Protein 6X7Q (pdb70)

Organism: Escherichia coli (NCBI:txid562)

Nearest PDB structures (foldseek):
  6x7q-assembly1_C  TM=1.005E+00  e=5.005E-47  Escherichia coli
  4cla-assembly1_A  TM=9.996E-01  e=1.313E-43  Escherichia coli
  3cla-assembly1_A  TM=1.000E+00  e=1.888E-43  Escherichia coli
  1cla-assembly1_A  TM=9.995E-01  e=4.148E-43  Escherichia coli
  1cia-assembly1_A  TM=9.993E-01  e=1.093E-42  Escherichia coli

Structure (mmCIF, N/CA/C/O backbone):
data_6X7Q
#
_entry.id   6X7Q
#
_cell.length_a   106.918
_cell.length_b   106.918
_cell.length_c   126.596
_cell.angle_alpha   90.000
_cell.angle_beta   90.000
_cell.angle_gamma   90.000
#
_symmetry.space_group_name_H-M   'P 42 21 2'
#
loop_
_entity.id
_entity.type
_entity.pdbx_description
1 polymer 'Chloramphenicol acetyltransferase 3'
2 non-polymer acetyl-oxa(dethia)-CoA
3 non-polymer 'ZINC ION'
4 non-polymer 'TETRAETHYLENE GLYCOL'
5 non-polymer CHLORAMPHENICOL
6 non-polymer DI(HYDROXYETHYL)ETHER
7 water water
#
loop_
_atom_site.group_PDB
_atom_site.id
_atom_site.type_symbol
_atom_site.label_atom_id
_atom_site.label_alt_id
_atom_site.label_comp_id
_atom_site.label_asym_id
_atom_site.label_entity_id
_atom_site.label_seq_id
_atom_site.pdbx_PDB_ins_code
_atom_site.Cartn_x
_atom_site.Cartn_y
_atom_site.Cartn_z
_atom_site.occupancy
_atom_site.B_iso_or_equiv
_atom_site.auth_seq_id
_atom_site.auth_comp_id
_atom_site.auth_asym_id
_atom_site.auth_atom_id
_atom_site.pdbx_PDB_model_num
ATOM 1 N N . ASN A 1 4 ? 41.775 2.309 57.868 1.00 41.55 2 ASN A N 1
ATOM 2 C CA . ASN A 1 4 ? 42.293 0.940 57.584 1.00 37.46 2 ASN A CA 1
ATOM 3 C C . ASN A 1 4 ? 41.264 0.174 56.730 1.00 26.66 2 ASN A C 1
ATOM 4 O O . ASN A 1 4 ? 40.407 0.797 56.107 1.00 24.34 2 ASN A O 1
ATOM 9 N N . TYR A 1 5 ? 41.386 -1.157 56.632 1.00 22.14 3 TYR A N 1
ATOM 10 C CA . TYR A 1 5 ? 40.813 -1.903 55.515 1.00 20.28 3 TYR A CA 1
ATOM 11 C C . TYR A 1 5 ? 40.492 -3.342 55.892 1.00 19.27 3 TYR A C 1
ATOM 12 O O . TYR A 1 5 ? 40.956 -3.849 56.922 1.00 19.97 3 TYR A O 1
ATOM 21 N N . THR A 1 6 ? 39.715 -3.987 55.019 1.00 17.87 4 THR A N 1
ATOM 22 C CA . THR A 1 6 ? 39.510 -5.430 55.075 1.00 19.46 4 THR A CA 1
ATOM 23 C C . THR A 1 6 ? 39.907 -6.060 53.737 1.00 19.03 4 THR A C 1
ATOM 24 O O . THR A 1 6 ? 39.861 -5.390 52.699 1.00 17.57 4 THR A O 1
ATOM 28 N N . LYS A 1 7 ? 40.300 -7.340 53.789 1.00 19.60 5 LYS A N 1
ATOM 29 C CA . LYS A 1 7 ? 40.562 -8.114 52.585 1.00 21.27 5 LYS A CA 1
ATOM 30 C C . LYS A 1 7 ? 39.220 -8.574 52.022 1.00 20.06 5 LYS A C 1
ATOM 31 O O . LYS A 1 7 ? 38.397 -9.127 52.742 1.00 21.57 5 LYS A O 1
ATOM 37 N N . PHE A 1 8 ? 38.995 -8.359 50.728 1.00 17.54 6 PHE A N 1
ATOM 38 C CA . PHE A 1 8 ? 37.726 -8.726 50.121 1.00 16.03 6 PHE A CA 1
ATOM 39 C C . PHE A 1 8 ? 37.727 -10.225 49.855 1.00 15.78 6 PHE A C 1
ATOM 40 O O . PHE A 1 8 ? 38.725 -10.811 49.427 1.00 19.44 6 PHE A O 1
ATOM 48 N N . ASP A 1 9 ? 36.564 -10.841 50.051 1.00 17.04 7 ASP A N 1
ATOM 49 C CA . ASP A 1 9 ? 36.413 -12.260 49.749 1.00 18.45 7 ASP A CA 1
ATOM 50 C C . ASP A 1 9 ? 36.147 -12.444 48.246 1.00 17.38 7 ASP A C 1
ATOM 51 O O . ASP A 1 9 ? 35.000 -12.600 47.815 1.00 18.82 7 ASP A O 1
ATOM 56 N N . VAL A 1 10 ? 37.214 -12.437 47.415 1.00 16.12 8 VAL A N 1
ATOM 57 C CA . VAL A 1 10 ? 37.075 -12.554 45.967 1.00 16.93 8 VAL A CA 1
ATOM 58 C C . VAL A 1 10 ? 36.521 -13.930 45.598 1.00 17.20 8 VAL A C 1
ATOM 59 O O . VAL A 1 10 ? 35.708 -14.032 44.701 1.00 16.46 8 VAL A O 1
ATOM 63 N N . LYS A 1 11 ? 36.996 -14.987 46.255 1.00 17.73 9 LYS A N 1
ATOM 64 C CA . LYS A 1 11 ? 36.617 -16.332 45.848 1.00 19.31 9 LYS A CA 1
ATOM 65 C C . LYS A 1 11 ? 35.101 -16.562 45.962 1.00 16.51 9 LYS A C 1
ATOM 66 O O . LYS A 1 11 ? 34.585 -17.388 45.209 1.00 18.51 9 LYS A O 1
ATOM 72 N N . ASN A 1 12 ? 34.389 -15.849 46.843 1.00 15.05 10 ASN A N 1
ATOM 73 C CA . ASN A 1 12 ? 32.928 -15.980 46.921 1.00 15.67 10 ASN A CA 1
ATOM 74 C C . ASN A 1 12 ? 32.182 -14.826 46.246 1.00 17.33 10 ASN A C 1
ATOM 75 O O . ASN A 1 12 ? 30.969 -14.719 46.386 1.00 17.01 10 ASN A O 1
ATOM 80 N N . TRP A 1 13 ? 32.881 -13.910 45.561 1.00 15.09 11 TRP A N 1
ATOM 81 C CA . TRP A 1 13 ? 32.267 -12.730 44.940 1.00 14.53 11 TRP A CA 1
ATOM 82 C C . TRP A 1 13 ? 31.513 -13.089 43.670 1.00 14.41 11 TRP A C 1
ATOM 83 O O . TRP A 1 13 ? 32.106 -13.736 42.788 1.00 12.85 11 TRP A O 1
ATOM 94 N N . VAL A 1 14 ? 30.312 -12.492 43.504 1.00 13.82 12 VAL A N 1
ATOM 95 C CA . VAL A 1 14 ? 29.537 -12.638 42.273 1.00 14.74 12 VAL A CA 1
ATOM 96 C C . VAL A 1 14 ? 30.309 -12.171 41.035 1.00 13.66 12 VAL A C 1
ATOM 97 O O . VAL A 1 14 ? 30.048 -12.651 39.928 1.00 13.73 12 VAL A O 1
ATOM 101 N N . ARG A 1 15 ? 31.223 -11.195 41.205 1.00 14.67 13 ARG A N 1
ATOM 102 C CA . ARG A 1 15 ? 32.011 -10.639 40.110 1.00 13.96 13 ARG A CA 1
ATOM 103 C C . ARG A 1 15 ? 33.432 -11.181 40.053 1.00 13.25 13 ARG A C 1
ATOM 104 O O . ARG A 1 15 ? 34.275 -10.574 39.409 1.00 13.32 13 ARG A O 1
ATOM 112 N N . ARG A 1 16 ? 33.746 -12.332 40.653 1.00 12.24 14 ARG A N 1
ATOM 113 C CA . ARG A 1 16 ? 35.134 -12.767 40.632 1.00 13.24 14 ARG A CA 1
ATOM 114 C C . ARG A 1 16 ? 35.678 -12.979 39.213 1.00 13.14 14 ARG A C 1
ATOM 115 O O . ARG A 1 16 ? 36.851 -12.659 38.976 1.00 13.49 14 ARG A O 1
ATOM 123 N N . GLU A 1 17 ? 34.848 -13.510 38.293 1.00 13.39 15 GLU A N 1
ATOM 124 C CA . GLU A 1 17 ? 35.251 -13.712 36.909 1.00 14.34 15 GLU A CA 1
ATOM 125 C C . GLU A 1 17 ? 35.543 -12.357 36.240 1.00 12.56 15 GLU A C 1
ATOM 126 O O . GLU A 1 17 ? 36.544 -12.198 35.531 1.00 13.01 15 GLU A O 1
ATOM 132 N N . HIS A 1 18 ? 34.651 -11.385 36.447 1.00 12.59 16 HIS A N 1
ATOM 133 C CA . HIS A 1 18 ? 34.759 -10.057 35.850 1.00 11.50 16 HIS A CA 1
ATOM 134 C C . HIS A 1 18 ? 36.004 -9.374 36.376 1.00 11.63 16 HIS A C 1
ATOM 135 O O . HIS A 1 18 ? 36.681 -8.651 35.656 1.00 10.46 16 HIS A O 1
ATOM 142 N N . PHE A 1 19 ? 36.271 -9.525 37.686 1.00 11.76 17 PHE A N 1
ATOM 143 C CA . PHE A 1 19 ? 37.453 -8.914 38.265 1.00 11.49 17 PHE A CA 1
ATOM 144 C C . PHE A 1 19 ? 38.726 -9.370 37.548 1.00 12.75 17 PHE A C 1
ATOM 145 O O . PHE A 1 19 ? 39.552 -8.555 37.123 1.00 12.98 17 PHE A O 1
ATOM 153 N N . GLU A 1 20 ? 38.887 -10.687 37.380 1.00 13.01 18 GLU A N 1
ATOM 154 C CA . GLU A 1 20 ? 40.058 -11.222 36.693 1.00 12.78 18 GLU A CA 1
ATOM 155 C C . GLU A 1 20 ? 40.106 -10.782 35.238 1.00 11.89 18 GLU A C 1
ATOM 156 O O . GLU A 1 20 ? 41.192 -10.432 34.724 1.00 13.00 18 GLU A O 1
ATOM 162 N N . PHE A 1 21 ? 38.935 -10.737 34.613 1.00 12.27 19 PHE A N 1
ATOM 163 C CA . PHE A 1 21 ? 38.815 -10.424 33.203 1.00 12.39 19 PHE A CA 1
ATOM 164 C C . PHE A 1 21 ? 39.277 -8.979 32.940 1.00 12.84 19 PHE A C 1
ATOM 165 O O . PHE A 1 21 ? 40.135 -8.740 32.094 1.00 12.52 19 PHE A O 1
ATOM 173 N N . TYR A 1 22 ? 38.704 -8.010 33.668 1.00 11.72 20 TYR A N 1
ATOM 174 C CA . TYR A 1 22 ? 38.986 -6.604 33.430 1.00 12.42 20 TYR A CA 1
ATOM 175 C C . TYR A 1 22 ? 40.271 -6.163 34.127 1.00 11.95 20 TYR A C 1
ATOM 176 O O . TYR A 1 22 ? 40.755 -5.064 33.880 1.00 12.86 20 TYR A O 1
ATOM 185 N N . ARG A 1 23 ? 40.822 -6.960 35.043 1.00 14.13 21 ARG A N 1
ATOM 186 C CA . ARG A 1 23 ? 42.120 -6.634 35.605 1.00 13.14 21 ARG A CA 1
ATOM 187 C C . ARG A 1 23 ? 43.249 -7.092 34.670 1.00 14.91 21 ARG A C 1
ATOM 188 O O . ARG A 1 23 ? 44.217 -6.334 34.455 1.00 14.38 21 ARG A O 1
ATOM 196 N N . HIS A 1 24 ? 43.132 -8.311 34.139 1.00 14.22 22 HIS A N 1
ATOM 197 C CA . HIS A 1 24 ? 44.266 -8.976 33.490 1.00 14.44 22 HIS A CA 1
ATOM 198 C C . HIS A 1 24 ? 44.033 -9.314 32.024 1.00 14.75 22 HIS A C 1
ATOM 199 O O . HIS A 1 24 ? 44.966 -9.185 31.237 1.00 15.80 22 HIS A O 1
ATOM 206 N N . ARG A 1 25 ? 42.834 -9.789 31.661 1.00 15.54 23 ARG A N 1
ATOM 207 C CA . ARG A 1 25 ? 42.591 -10.286 30.316 1.00 18.16 23 ARG A CA 1
ATOM 208 C C . ARG A 1 25 ? 42.261 -9.158 29.342 1.00 16.88 23 ARG A C 1
ATOM 209 O O . ARG A 1 25 ? 42.761 -9.173 28.227 1.00 18.48 23 ARG A O 1
ATOM 217 N N . LEU A 1 26 ? 41.397 -8.203 29.731 1.00 17.13 24 LEU A N 1
ATOM 218 C CA . LEU A 1 26 ? 41.085 -7.021 28.937 1.00 16.14 24 LEU A CA 1
ATOM 219 C C . LEU A 1 26 ? 41.116 -5.807 29.876 1.00 15.37 24 LEU A C 1
ATOM 220 O O . LEU A 1 26 ? 40.076 -5.294 30.305 1.00 15.38 24 LEU A O 1
ATOM 225 N N . PRO A 1 27 ? 42.317 -5.336 30.290 1.00 14.38 25 PRO A N 1
ATOM 226 C CA . PRO A 1 27 ? 42.412 -4.222 31.244 1.00 14.70 25 PRO A CA 1
ATOM 227 C C . PRO A 1 27 ? 41.807 -2.942 30.670 1.00 13.87 25 PRO A C 1
ATOM 228 O O . PRO A 1 27 ? 42.179 -2.472 29.590 1.00 12.21 25 PRO A O 1
ATOM 232 N N . CYS A 1 28 ? 40.829 -2.393 31.386 1.00 13.26 26 CYS A N 1
ATOM 233 C CA . CYS A 1 28 ? 40.166 -1.182 30.936 1.00 13.04 26 CYS A CA 1
ATOM 234 C C . CYS A 1 28 ? 39.395 -0.557 32.078 1.00 12.74 26 CYS A C 1
ATOM 235 O O . CYS A 1 28 ? 39.166 -1.184 33.122 1.00 12.10 26 CYS A O 1
ATOM 238 N N . GLY A 1 29 ? 39.063 0.710 31.863 1.00 12.11 27 GLY A N 1
ATOM 239 C CA . GLY A 1 29 ? 38.109 1.443 32.645 1.00 12.79 27 GLY A CA 1
ATOM 240 C C . GLY A 1 29 ? 37.257 2.310 31.744 1.00 12.16 27 GLY A C 1
ATOM 241 O O . GLY A 1 29 ? 37.328 2.218 30.517 1.00 12.98 27 GLY A O 1
ATOM 242 N N . PHE A 1 30 ? 36.385 3.096 32.352 1.00 12.55 28 PHE A N 1
ATOM 243 C CA . PHE A 1 30 ? 35.574 4.010 31.563 1.00 12.12 28 PHE A CA 1
ATOM 244 C C . PHE A 1 30 ? 35.303 5.273 32.366 1.00 13.08 28 PHE A C 1
ATOM 245 O O . PHE A 1 30 ? 35.394 5.273 33.593 1.00 12.09 28 PHE A O 1
ATOM 253 N N . SER A 1 31 ? 34.924 6.314 31.618 1.00 11.99 29 SER A N 1
ATOM 254 C CA . SER A 1 31 ? 34.430 7.555 32.167 1.00 12.30 29 SER A CA 1
ATOM 255 C C . SER A 1 31 ? 33.002 7.734 31.670 1.00 12.84 29 SER A C 1
ATOM 256 O O . SER A 1 31 ? 32.660 7.328 30.552 1.00 11.94 29 SER A O 1
ATOM 259 N N . LEU A 1 32 ? 32.181 8.360 32.516 1.00 12.82 30 LEU A N 1
ATOM 260 C CA . LEU A 1 32 ? 30.887 8.786 32.045 1.00 14.85 30 LEU A CA 1
ATOM 261 C C . LEU A 1 32 ? 30.546 10.131 32.683 1.00 14.05 30 LEU A C 1
ATOM 262 O O . LEU A 1 32 ? 30.848 10.377 33.865 1.00 14.04 30 LEU A O 1
ATOM 267 N N . THR A 1 33 ? 30.091 11.031 31.807 1.00 13.24 31 THR A N 1
ATOM 268 C CA . THR A 1 33 ? 29.698 12.370 32.233 1.00 12.51 31 THR A CA 1
ATOM 269 C C . THR A 1 33 ? 28.188 12.501 32.119 1.00 13.00 31 THR A C 1
ATOM 270 O O . THR A 1 33 ? 27.629 12.216 31.071 1.00 14.60 31 THR A O 1
ATOM 274 N N . SER A 1 34 ? 27.595 13.017 33.201 1.00 13.95 32 SER A N 1
ATOM 275 C CA . SER A 1 34 ? 26.155 13.087 33.438 1.00 16.92 32 SER A CA 1
ATOM 276 C C . SER A 1 34 ? 25.879 14.486 33.993 1.00 16.95 32 SER A C 1
ATOM 277 O O . SER A 1 34 ? 26.780 15.086 34.565 1.00 17.67 32 SER A O 1
ATOM 280 N N . LYS A 1 35 ? 24.636 14.976 33.919 1.00 15.70 33 LYS A N 1
ATOM 281 C CA . LYS A 1 35 ? 24.300 16.233 34.588 1.00 15.00 33 LYS A CA 1
ATOM 282 C C . LYS A 1 35 ? 23.587 15.910 35.890 1.00 15.96 33 LYS A C 1
ATOM 283 O O . LYS A 1 35 ? 22.615 15.138 35.883 1.00 14.60 33 LYS A O 1
ATOM 289 N N . ILE A 1 36 ? 24.075 16.499 36.974 1.00 14.94 34 ILE A N 1
ATOM 290 C CA . ILE A 1 36 ? 23.392 16.440 38.251 1.00 15.16 34 ILE A CA 1
ATOM 291 C C . ILE A 1 36 ? 22.428 17.621 38.339 1.00 14.92 34 ILE A C 1
ATOM 292 O O . ILE A 1 36 ? 22.818 18.763 38.121 1.00 14.54 34 ILE A O 1
ATOM 297 N N . ASP A 1 37 ? 21.164 17.359 38.629 1.00 14.80 35 ASP A N 1
ATOM 298 C CA . ASP A 1 37 ? 20.228 18.460 38.850 1.00 15.56 35 ASP A CA 1
ATOM 299 C C . ASP A 1 37 ? 20.431 19.027 40.258 1.00 14.30 35 ASP A C 1
ATOM 300 O O . ASP A 1 37 ? 20.169 18.348 41.260 1.00 16.33 35 ASP A O 1
ATOM 305 N N . ILE A 1 38 ? 20.962 20.257 40.323 1.00 13.74 36 ILE A N 1
ATOM 306 C CA . ILE A 1 38 ? 21.267 20.891 41.606 1.00 14.12 36 ILE A CA 1
ATOM 307 C C . ILE A 1 38 ? 20.227 21.989 41.911 1.00 15.09 36 ILE A C 1
ATOM 308 O O . ILE A 1 38 ? 20.475 22.832 42.748 1.00 16.42 36 ILE A O 1
ATOM 313 N N . THR A 1 39 ? 19.058 21.953 41.270 1.00 15.92 37 THR A N 1
ATOM 314 C CA . THR A 1 39 ? 18.010 22.968 41.517 1.00 16.02 37 THR A CA 1
ATOM 315 C C . THR A 1 39 ? 17.666 22.987 43.008 1.00 16.62 37 THR A C 1
ATOM 316 O O . THR A 1 39 ? 17.662 24.044 43.636 1.00 19.54 37 THR A O 1
ATOM 320 N N . THR A 1 40 ? 17.313 21.818 43.556 1.00 16.29 38 THR A N 1
ATOM 321 C CA . THR A 1 40 ? 16.967 21.681 44.966 1.00 19.33 38 THR A CA 1
ATOM 322 C C . THR A 1 40 ? 18.150 22.005 45.873 1.00 18.49 38 THR A C 1
ATOM 323 O O . THR A 1 40 ? 18.012 22.695 46.898 1.00 22.08 38 THR A O 1
ATOM 327 N N . LEU A 1 41 ? 19.326 21.487 45.521 1.00 17.33 39 LEU A N 1
ATOM 328 C CA . LEU A 1 41 ? 20.493 21.733 46.355 1.00 16.53 39 LEU A CA 1
ATOM 329 C C . LEU A 1 41 ? 20.763 23.242 46.486 1.00 17.32 39 LEU A C 1
ATOM 330 O O . LEU A 1 41 ? 21.123 23.698 47.568 1.00 20.39 39 LEU A O 1
ATOM 335 N N . LYS A 1 42 ? 20.642 23.996 45.388 1.00 17.87 40 LYS A N 1
ATOM 336 C CA . LYS A 1 42 ? 20.907 25.438 45.414 1.00 21.16 40 LYS A CA 1
ATOM 337 C C . LYS A 1 42 ? 19.907 26.123 46.371 1.00 23.06 40 LYS A C 1
ATOM 338 O O . LYS A 1 42 ? 20.279 27.009 47.150 1.00 22.52 40 LYS A O 1
ATOM 344 N N . LYS A 1 43 ? 18.659 25.643 46.439 1.00 22.57 41 LYS A N 1
ATOM 345 C CA . LYS A 1 43 ? 17.713 26.182 47.413 1.00 26.10 41 LYS A CA 1
ATOM 346 C C . LYS A 1 43 ? 18.094 25.843 48.854 1.00 26.49 41 LYS A C 1
ATOM 347 O O . LYS A 1 43 ? 17.926 26.665 49.752 1.00 27.86 41 LYS A O 1
ATOM 353 N N . SER A 1 44 ? 18.600 24.630 49.089 1.00 23.57 42 SER A N 1
ATOM 354 C CA . SER A 1 44 ? 19.080 24.218 50.394 1.00 25.59 42 SER A CA 1
ATOM 355 C C . SER A 1 44 ? 20.277 25.072 50.814 1.00 26.76 42 SER A C 1
ATOM 356 O O . SER A 1 44 ? 20.429 25.351 51.994 1.00 32.05 42 SER A O 1
ATOM 359 N N . LEU A 1 45 ? 21.168 25.373 49.861 1.00 25.60 43 LEU A N 1
ATOM 360 C CA . LEU A 1 45 ? 22.390 26.124 50.125 1.00 28.19 43 LEU A CA 1
ATOM 361 C C . LEU A 1 45 ? 22.069 27.595 50.418 1.00 29.78 43 LEU A C 1
ATOM 362 O O . LEU A 1 45 ? 22.698 28.200 51.280 1.00 26.17 43 LEU A O 1
ATOM 367 N N . ASP A 1 46 ? 21.145 28.177 49.640 1.00 36.65 44 ASP A N 1
ATOM 368 C CA . ASP A 1 46 ? 20.926 29.624 49.676 1.00 41.26 44 ASP A CA 1
ATOM 369 C C . ASP A 1 46 ? 20.323 29.954 51.047 1.00 39.33 44 ASP A C 1
ATOM 370 O O . ASP A 1 46 ? 20.462 31.060 51.558 1.00 45.18 44 ASP A O 1
ATOM 375 N N . ASP A 1 47 ? 19.778 28.936 51.699 1.00 42.33 45 ASP A N 1
ATOM 376 C CA . ASP A 1 47 ? 19.200 29.048 53.025 1.00 49.29 45 ASP A CA 1
ATOM 377 C C . ASP A 1 47 ? 20.154 28.479 54.084 1.00 49.14 45 ASP A C 1
ATOM 378 O O . ASP A 1 47 ? 19.702 27.886 55.064 1.00 54.72 45 ASP A O 1
ATOM 383 N N . SER A 1 48 ? 21.475 28.653 53.896 1.00 46.14 46 SER A N 1
ATOM 384 C CA . SER A 1 48 ? 22.477 28.081 54.794 1.00 42.07 46 SER A CA 1
ATOM 385 C C . SER A 1 48 ? 23.797 28.854 54.681 1.00 37.87 46 SER A C 1
ATOM 386 O O . SER A 1 48 ? 23.927 29.769 53.866 1.00 40.68 46 SER A O 1
ATOM 389 N N . ALA A 1 49 ? 24.767 28.472 55.515 1.00 39.21 47 ALA A N 1
ATOM 390 C CA . ALA A 1 49 ? 26.068 29.128 55.574 1.00 39.24 47 ALA A CA 1
ATOM 391 C C . ALA A 1 49 ? 27.149 28.240 54.954 1.00 37.97 47 ALA A C 1
ATOM 392 O O . ALA A 1 49 ? 28.324 28.574 55.026 1.00 36.29 47 ALA A O 1
ATOM 394 N N . TYR A 1 50 ? 26.752 27.141 54.302 1.00 32.25 48 TYR A N 1
ATOM 395 C CA . TYR A 1 50 ? 27.723 26.240 53.697 1.00 32.83 48 TYR A CA 1
ATOM 396 C C . TYR A 1 50 ? 27.982 26.669 52.263 1.00 29.22 48 TYR A C 1
ATOM 397 O O . TYR A 1 50 ? 27.135 27.281 51.624 1.00 30.26 48 TYR A O 1
ATOM 406 N N . LYS A 1 51 ? 29.170 26.343 51.756 1.00 25.15 49 LYS A N 1
ATOM 407 C CA . LYS A 1 51 ? 29.537 26.760 50.414 1.00 26.09 49 LYS A CA 1
ATOM 408 C C . LYS A 1 51 ? 29.412 25.567 49.470 1.00 20.70 49 LYS A C 1
ATOM 409 O O . LYS A 1 51 ? 29.456 24.417 49.897 1.00 19.71 49 LYS A O 1
ATOM 415 N N . PHE A 1 52 ? 29.187 25.884 48.198 1.00 19.90 50 PHE A N 1
ATOM 416 C CA . PHE A 1 52 ? 28.845 24.892 47.204 1.00 19.14 50 PHE A CA 1
ATOM 417 C C . PHE A 1 52 ? 29.920 23.804 47.091 1.00 17.58 50 PHE A C 1
ATOM 418 O O . PHE A 1 52 ? 29.588 22.626 47.071 1.00 16.26 50 PHE A O 1
ATOM 426 N N . TYR A 1 53 ? 31.195 24.168 46.957 1.00 16.71 51 TYR A N 1
ATOM 427 C CA . TYR A 1 53 ? 32.235 23.160 46.676 1.00 17.81 51 TYR A CA 1
ATOM 428 C C . TYR A 1 53 ? 32.428 22.156 47.823 1.00 18.21 51 TYR A C 1
ATOM 429 O O . TYR A 1 53 ? 32.352 20.923 47.608 1.00 15.49 51 TYR A O 1
ATOM 438 N N . PRO A 1 54 ? 32.603 22.605 49.098 1.00 18.64 52 PRO A N 1
ATOM 439 C CA . PRO A 1 54 ? 32.644 21.667 50.224 1.00 18.14 52 PRO A CA 1
ATOM 440 C C . PRO A 1 54 ? 31.371 20.844 50.437 1.00 16.47 52 PRO A C 1
ATOM 441 O O . PRO A 1 54 ? 31.449 19.697 50.856 1.00 16.14 52 PRO A O 1
ATOM 445 N N . VAL A 1 55 ? 30.191 21.394 50.107 1.00 17.15 53 VAL A N 1
ATOM 446 C CA . VAL A 1 55 ? 28.970 20.595 50.180 1.00 16.86 53 VAL A CA 1
ATOM 447 C C . VAL A 1 55 ? 29.013 19.504 49.104 1.00 16.31 53 VAL A C 1
ATOM 448 O O . VAL A 1 55 ? 28.728 18.336 49.414 1.00 16.77 53 VAL A O 1
ATOM 452 N N . MET A 1 56 ? 29.457 19.839 47.880 1.00 15.22 54 MET A N 1
ATOM 453 C CA . MET A 1 56 ? 29.530 18.814 46.839 1.00 15.95 54 MET A CA 1
ATOM 454 C C . MET A 1 56 ? 30.569 17.754 47.232 1.00 14.80 54 MET A C 1
ATOM 455 O O . MET A 1 56 ? 30.330 16.565 47.033 1.00 15.23 54 MET A O 1
ATOM 460 N N . ILE A 1 57 ? 31.701 18.172 47.805 1.00 14.27 55 ILE A N 1
ATOM 461 C CA . ILE A 1 57 ? 32.724 17.237 48.250 1.00 14.73 55 ILE A CA 1
ATOM 462 C C . ILE A 1 57 ? 32.135 16.272 49.276 1.00 14.54 55 ILE A C 1
ATOM 463 O O . ILE A 1 57 ? 32.311 15.061 49.175 1.00 14.48 55 ILE A O 1
ATOM 468 N N . TYR A 1 58 ? 31.436 16.819 50.277 1.00 14.57 56 TYR A N 1
ATOM 469 C CA . TYR A 1 58 ? 30.790 16.032 51.303 1.00 16.02 56 TYR A CA 1
ATOM 470 C C . TYR A 1 58 ? 29.790 15.032 50.749 1.00 14.34 56 TYR A C 1
ATOM 471 O O . TYR A 1 58 ? 29.787 13.860 51.142 1.00 16.78 56 TYR A O 1
ATOM 480 N N . LEU A 1 59 ? 28.909 15.456 49.822 1.00 14.68 57 LEU A N 1
ATOM 481 C CA . LEU A 1 59 ? 27.886 14.575 49.291 1.00 15.70 57 LEU A CA 1
ATOM 482 C C . LEU A 1 59 ? 28.530 13.483 48.427 1.00 15.68 57 LEU A C 1
ATOM 483 O O . LEU A 1 59 ? 28.126 12.336 48.503 1.00 15.80 57 LEU A O 1
ATOM 488 N N . ILE A 1 60 ? 29.519 13.850 47.599 1.00 14.54 58 ILE A N 1
ATOM 489 C CA . ILE A 1 60 ? 30.264 12.863 46.809 1.00 15.34 58 ILE A CA 1
ATOM 490 C C . ILE A 1 60 ? 30.956 11.821 47.701 1.00 15.26 58 ILE A C 1
ATOM 491 O O . ILE A 1 60 ? 30.798 10.616 47.467 1.00 16.45 58 ILE A O 1
ATOM 496 N N . ALA A 1 61 ? 31.659 12.277 48.750 1.00 15.65 59 ALA A N 1
ATOM 497 C CA . ALA A 1 61 ? 32.345 11.395 49.674 1.00 15.70 59 ALA A CA 1
ATOM 498 C C . ALA A 1 61 ? 31.333 10.532 50.441 1.00 17.57 59 ALA A C 1
ATOM 499 O O . ALA A 1 61 ? 31.612 9.376 50.737 1.00 18.21 59 ALA A O 1
ATOM 501 N N . GLN A 1 62 ? 30.155 11.088 50.744 1.00 16.74 60 GLN A N 1
ATOM 502 C CA . GLN A 1 62 ? 29.140 10.332 51.468 1.00 18.86 60 GLN A CA 1
ATOM 503 C C . GLN A 1 62 ? 28.668 9.168 50.602 1.00 17.89 60 GLN A C 1
ATOM 504 O O . GLN A 1 62 ? 28.551 8.022 51.067 1.00 18.76 60 GLN A O 1
ATOM 510 N N . ALA A 1 63 ? 28.350 9.464 49.333 1.00 16.92 61 ALA A N 1
ATOM 511 C CA . ALA A 1 63 ? 27.897 8.444 48.404 1.00 16.90 61 ALA A CA 1
ATOM 512 C C . ALA A 1 63 ? 28.974 7.363 48.232 1.00 18.81 61 ALA A C 1
ATOM 513 O O . ALA A 1 63 ? 28.653 6.177 48.245 1.00 19.23 61 ALA A O 1
ATOM 515 N N . VAL A 1 64 ? 30.247 7.752 48.080 1.00 16.74 62 VAL A N 1
ATOM 516 C CA . VAL A 1 64 ? 31.341 6.798 47.899 1.00 18.29 62 VAL A CA 1
ATOM 517 C C . VAL A 1 64 ? 31.488 5.892 49.114 1.00 18.64 62 VAL A C 1
ATOM 518 O O . VAL A 1 64 ? 31.686 4.679 48.958 1.00 16.89 62 VAL A O 1
ATOM 522 N N . ASN A 1 65 ? 31.340 6.469 50.319 1.00 18.22 63 ASN A N 1
ATOM 523 C CA . ASN A 1 65 ? 31.474 5.720 51.553 1.00 19.60 63 ASN A CA 1
ATOM 524 C C . ASN A 1 65 ? 30.313 4.757 51.802 1.00 19.50 63 ASN A C 1
ATOM 525 O O . ASN A 1 65 ? 30.328 4.038 52.784 1.00 23.65 63 ASN A O 1
ATOM 530 N N . GLN A 1 66 ? 29.312 4.748 50.947 1.00 18.86 64 GLN A N 1
ATOM 531 C CA . GLN A 1 66 ? 28.193 3.828 51.050 1.00 20.56 64 GLN A CA 1
ATOM 532 C C . GLN A 1 66 ? 28.447 2.551 50.238 1.00 19.66 64 GLN A C 1
ATOM 533 O O . GLN A 1 66 ? 27.770 1.569 50.465 1.00 20.43 64 GLN A O 1
ATOM 539 N N . PHE A 1 67 ? 29.411 2.535 49.302 1.00 17.47 65 PHE A N 1
ATOM 540 C CA . PHE A 1 67 ? 29.516 1.460 48.310 1.00 18.02 65 PHE A CA 1
ATOM 541 C C . PHE A 1 67 ? 30.932 0.888 48.272 1.00 16.42 65 PHE A C 1
ATOM 542 O O . PHE A 1 67 ? 31.869 1.590 47.910 1.00 17.68 65 PHE A O 1
ATOM 550 N N . ASP A 1 68 ? 31.084 -0.375 48.666 1.00 16.24 66 ASP A N 1
ATOM 551 C CA . ASP A 1 68 ? 32.411 -0.979 48.836 1.00 17.25 66 ASP A CA 1
ATOM 552 C C . ASP A 1 68 ? 33.247 -0.887 47.551 1.00 15.66 66 ASP A C 1
ATOM 553 O O . ASP A 1 68 ? 34.460 -0.741 47.620 1.00 16.12 66 ASP A O 1
ATOM 558 N N . GLU A 1 69 ? 32.599 -1.100 46.405 1.00 17.06 67 GLU A N 1
ATOM 559 C CA . GLU A 1 69 ? 33.324 -1.188 45.140 1.00 17.48 67 GLU A CA 1
ATOM 560 C C . GLU A 1 69 ? 33.911 0.160 44.704 1.00 15.70 67 GLU A C 1
ATOM 561 O O . GLU A 1 69 ? 34.591 0.203 43.681 1.00 15.94 67 GLU A O 1
ATOM 567 N N . LEU A 1 70 ? 33.558 1.246 45.422 1.00 15.47 68 LEU A N 1
ATOM 568 C CA . LEU A 1 70 ? 34.145 2.558 45.192 1.00 16.05 68 LEU A CA 1
ATOM 569 C C . LEU A 1 70 ? 35.289 2.860 46.153 1.00 16.75 68 LEU A C 1
ATOM 570 O O . LEU A 1 70 ? 35.830 3.979 46.124 1.00 16.67 68 LEU A O 1
ATOM 575 N N . ARG A 1 71 ? 35.676 1.872 46.973 1.00 14.92 69 ARG A N 1
ATOM 576 C CA . ARG A 1 71 ? 36.707 2.023 47.985 1.00 14.98 69 ARG A CA 1
ATOM 577 C C . ARG A 1 71 ? 37.696 0.875 47.885 1.00 15.90 69 ARG A C 1
ATOM 578 O O . ARG A 1 71 ? 38.300 0.438 48.876 1.00 15.61 69 ARG A O 1
ATOM 586 N N . MET A 1 72 ? 37.911 0.386 46.660 1.00 15.84 70 MET A N 1
ATOM 587 C CA . MET A 1 72 ? 38.774 -0.781 46.520 1.00 14.81 70 MET A CA 1
ATOM 588 C C . MET A 1 72 ? 40.196 -0.386 46.128 1.00 15.94 70 MET A C 1
ATOM 589 O O . MET A 1 72 ? 40.439 0.693 45.559 1.00 15.22 70 MET A O 1
ATOM 594 N N . ALA A 1 73 ? 41.136 -1.284 46.472 1.00 14.52 71 ALA A N 1
ATOM 595 C CA . ALA A 1 73 ? 42.538 -1.120 46.104 1.00 15.10 71 ALA A CA 1
ATOM 596 C C . ALA A 1 73 ? 43.216 -2.482 46.117 1.00 14.27 71 ALA A C 1
ATOM 597 O O . ALA A 1 73 ? 42.604 -3.458 46.528 1.00 14.49 71 ALA A O 1
ATOM 599 N N . ILE A 1 74 ? 44.419 -2.557 45.550 1.00 14.22 72 ILE A N 1
ATOM 600 C CA . ILE A 1 74 ? 45.275 -3.729 45.669 1.00 15.37 72 ILE A CA 1
ATOM 601 C C . ILE A 1 74 ? 46.312 -3.436 46.750 1.00 16.57 72 ILE A C 1
ATOM 602 O O . ILE A 1 74 ? 47.012 -2.428 46.681 1.00 16.16 72 ILE A O 1
ATOM 607 N N . LYS A 1 75 ? 46.506 -4.384 47.650 1.00 18.10 73 LYS A N 1
ATOM 608 C CA . LYS A 1 75 ? 47.552 -4.326 48.653 1.00 19.51 73 LYS A CA 1
ATOM 609 C C . LYS A 1 75 ? 48.105 -5.734 48.827 1.00 20.59 73 LYS A C 1
ATOM 610 O O . LYS A 1 75 ? 47.363 -6.692 49.056 1.00 18.56 73 LYS A O 1
ATOM 616 N N . ASP A 1 76 ? 49.426 -5.875 48.671 1.00 22.69 74 ASP A N 1
ATOM 617 C CA . ASP A 1 76 ? 50.071 -7.179 48.653 1.00 26.18 74 ASP A CA 1
ATOM 618 C C . ASP A 1 76 ? 49.372 -8.118 47.659 1.00 25.32 74 ASP A C 1
ATOM 619 O O . ASP A 1 76 ? 49.125 -9.271 47.980 1.00 25.79 74 ASP A O 1
ATOM 624 N N . ASP A 1 77 ? 49.072 -7.612 46.451 1.00 22.68 75 ASP A N 1
ATOM 625 C CA . ASP A 1 77 ? 48.442 -8.318 45.340 1.00 26.46 75 ASP A CA 1
ATOM 626 C C . ASP A 1 77 ? 47.124 -8.996 45.738 1.00 24.62 75 ASP A C 1
ATOM 627 O O . ASP A 1 77 ? 46.764 -10.019 45.169 1.00 28.47 75 ASP A O 1
ATOM 632 N N . GLU A 1 78 ? 46.431 -8.442 46.735 1.00 20.91 76 GLU A N 1
ATOM 633 C CA . GLU A 1 78 ? 45.089 -8.863 47.094 1.00 21.38 76 GLU A CA 1
ATOM 634 C C . GLU A 1 78 ? 44.167 -7.640 47.049 1.00 16.80 76 GLU A C 1
ATOM 635 O O . GLU A 1 78 ? 44.569 -6.521 47.389 1.00 15.62 76 GLU A O 1
ATOM 641 N N . LEU A 1 79 ? 42.905 -7.906 46.733 1.00 15.13 77 LEU A N 1
ATOM 642 C CA . LEU A 1 79 ? 41.888 -6.882 46.752 1.00 14.83 77 LEU A CA 1
ATOM 643 C C . LEU A 1 79 ? 41.514 -6.540 48.192 1.00 14.98 77 LEU A C 1
ATOM 644 O O . LEU A 1 79 ? 41.131 -7.436 48.950 1.00 16.52 77 LEU A O 1
ATOM 649 N N . ILE A 1 80 ? 41.528 -5.252 48.495 1.00 15.36 78 ILE A N 1
ATOM 650 C CA . ILE A 1 80 ? 41.033 -4.744 49.765 1.00 15.63 78 ILE A CA 1
ATOM 651 C C . ILE A 1 80 ? 39.962 -3.692 49.522 1.00 15.94 78 ILE A C 1
ATOM 652 O O . ILE A 1 80 ? 39.841 -3.111 48.447 1.00 15.36 78 ILE A O 1
ATOM 657 N N . VAL A 1 81 ? 39.229 -3.406 50.608 1.00 14.71 79 VAL A N 1
ATOM 658 C CA . VAL A 1 81 ? 38.246 -2.361 50.708 1.00 15.35 79 VAL A CA 1
ATOM 659 C C . VAL A 1 81 ? 38.599 -1.498 51.907 1.00 17.94 79 VAL A C 1
ATOM 660 O O . VAL A 1 81 ? 38.635 -2.013 53.029 1.00 17.81 79 VAL A O 1
ATOM 664 N N . TRP A 1 82 ? 38.782 -0.197 51.674 1.00 15.84 80 TRP A N 1
ATOM 665 C CA . TRP A 1 82 ? 39.015 0.740 52.759 1.00 17.44 80 TRP A CA 1
ATOM 666 C C . TRP A 1 82 ? 37.731 0.844 53.578 1.00 15.96 80 TRP A C 1
ATOM 667 O O . TRP A 1 82 ? 36.661 0.952 53.003 1.00 17.80 80 TRP A O 1
ATOM 678 N N . ASP A 1 83 ? 37.832 0.903 54.914 1.00 17.37 81 ASP A N 1
ATOM 679 C CA . ASP A 1 83 ? 36.653 1.031 55.757 1.00 18.66 81 ASP A CA 1
ATOM 680 C C . ASP A 1 83 ? 35.891 2.309 55.399 1.00 17.92 81 ASP A C 1
ATOM 681 O O . ASP A 1 83 ? 34.667 2.328 55.410 1.00 19.70 81 ASP A O 1
ATOM 686 N N . SER A 1 84 ? 36.651 3.366 55.094 1.00 19.82 82 SER A N 1
ATOM 687 C CA . SER A 1 84 ? 36.172 4.717 54.820 1.00 21.73 82 SER A CA 1
ATOM 688 C C . SER A 1 84 ? 37.235 5.388 53.953 1.00 20.19 82 SER A C 1
ATOM 689 O O . SER A 1 84 ? 38.411 5.072 54.092 1.00 18.53 82 SER A O 1
ATOM 692 N N . VAL A 1 85 ? 36.836 6.287 53.028 1.00 19.59 83 VAL A N 1
ATOM 693 C CA . VAL A 1 85 ? 37.822 7.063 52.300 1.00 19.06 83 VAL A CA 1
ATOM 694 C C . VAL A 1 85 ? 37.575 8.538 52.569 1.00 18.48 83 VAL A C 1
ATOM 695 O O . VAL A 1 85 ? 36.433 8.998 52.743 1.00 18.74 83 VAL A O 1
ATOM 699 N N . ASP A 1 86 ? 38.677 9.271 52.518 1.00 17.90 84 ASP A N 1
ATOM 700 C CA . ASP A 1 86 ? 38.693 10.712 52.650 1.00 17.90 84 ASP A CA 1
ATOM 701 C C . ASP A 1 86 ? 38.811 11.378 51.277 1.00 17.91 84 ASP A C 1
ATOM 702 O O . ASP A 1 86 ? 39.599 10.924 50.432 1.00 17.57 84 ASP A O 1
ATOM 707 N N . PRO A 1 87 ? 38.118 12.515 51.038 1.00 16.21 85 PRO A N 1
ATOM 708 C CA . PRO A 1 87 ? 38.269 13.211 49.769 1.00 16.09 85 PRO A CA 1
ATOM 709 C C . PRO A 1 87 ? 39.615 13.903 49.674 1.00 16.40 85 PRO A C 1
ATOM 710 O O . PRO A 1 87 ? 40.077 14.513 50.650 1.00 17.74 85 PRO A O 1
ATOM 714 N N . GLN A 1 88 ? 40.234 13.757 48.491 1.00 16.49 86 GLN A N 1
ATOM 715 C CA . GLN A 1 88 ? 41.353 14.603 48.089 1.00 17.62 86 GLN A CA 1
ATOM 716 C C . GLN A 1 88 ? 40.829 15.493 46.970 1.00 18.64 86 GLN A C 1
ATOM 717 O O . GLN A 1 88 ? 40.408 15.013 45.922 1.00 18.69 86 GLN A O 1
ATOM 723 N N . PHE A 1 89 ? 40.799 16.791 47.236 1.00 15.76 87 PHE A N 1
ATOM 724 C CA . PHE A 1 89 ? 40.168 17.753 46.354 1.00 15.72 87 PHE A CA 1
ATOM 725 C C . PHE A 1 89 ? 41.182 18.814 45.925 1.00 16.26 87 PHE A C 1
ATOM 726 O O . PHE A 1 89 ? 42.128 19.127 46.632 1.00 16.89 87 PHE A O 1
ATOM 734 N N . THR A 1 90 ? 40.987 19.388 44.743 1.00 15.70 88 THR A N 1
ATOM 735 C CA . THR A 1 90 ? 41.923 20.401 44.277 1.00 17.94 88 THR A CA 1
ATOM 736 C C . THR A 1 90 ? 41.429 21.807 44.628 1.00 18.63 88 THR A C 1
ATOM 737 O O . THR A 1 90 ? 40.243 22.069 44.724 1.00 18.09 88 THR A O 1
ATOM 741 N N . VAL A 1 91 ? 42.394 22.718 44.802 1.00 16.43 89 VAL A N 1
ATOM 742 C CA . VAL A 1 91 ? 42.140 24.105 45.123 1.00 17.34 89 VAL A CA 1
ATOM 743 C C . VAL A 1 91 ? 43.001 24.950 44.190 1.00 16.93 89 VAL A C 1
ATOM 744 O O . VAL A 1 91 ? 44.072 24.507 43.775 1.00 17.35 89 VAL A O 1
ATOM 748 N N . PHE A 1 92 ? 42.559 26.178 43.938 1.00 17.51 90 PHE A N 1
ATOM 749 C CA . PHE A 1 92 ? 43.187 27.057 42.975 1.00 17.66 90 PHE A CA 1
ATOM 750 C C . PHE A 1 92 ? 43.874 28.217 43.705 1.00 19.62 90 PHE A C 1
ATOM 751 O O . PHE A 1 92 ? 43.326 28.703 44.688 1.00 19.71 90 PHE A O 1
ATOM 759 N N . HIS A 1 93 ? 45.039 28.626 43.197 1.00 17.31 91 HIS A N 1
ATOM 760 C CA . HIS A 1 93 ? 45.788 29.793 43.654 1.00 17.53 91 HIS A CA 1
ATOM 761 C C . HIS A 1 93 ? 45.747 30.846 42.562 1.00 19.10 91 HIS A C 1
ATOM 762 O O . HIS A 1 93 ? 46.404 30.714 41.525 1.00 20.52 91 HIS A O 1
ATOM 769 N N . GLN A 1 94 ? 44.935 31.892 42.785 1.00 20.08 92 GLN A N 1
ATOM 770 C CA . GLN A 1 94 ? 44.752 32.888 41.743 1.00 23.26 92 GLN A CA 1
ATOM 771 C C . GLN A 1 94 ? 46.062 33.635 41.478 1.00 21.84 92 GLN A C 1
ATOM 772 O O . GLN A 1 94 ? 46.299 33.990 40.337 1.00 21.58 92 GLN A O 1
ATOM 778 N N . GLU A 1 95 ? 46.971 33.754 42.461 1.00 25.34 93 GLU A N 1
ATOM 779 C CA . GLU A 1 95 ? 48.145 34.605 42.288 1.00 30.58 93 GLU A CA 1
ATOM 780 C C . GLU A 1 95 ? 49.125 33.949 41.308 1.00 28.15 93 GLU A C 1
ATOM 781 O O . GLU A 1 95 ? 49.761 34.640 40.529 1.00 30.78 93 GLU A O 1
ATOM 787 N N . THR A 1 96 ? 49.196 32.608 41.300 1.00 22.75 94 THR A N 1
ATOM 788 C CA . THR A 1 96 ? 50.098 31.859 40.425 1.00 21.16 94 THR A CA 1
ATOM 789 C C . THR A 1 96 ? 49.372 31.170 39.260 1.00 19.01 94 THR A C 1
ATOM 790 O O . THR A 1 96 ? 50.002 30.700 38.299 1.00 17.41 94 THR A O 1
ATOM 794 N N . GLU A 1 97 ? 48.048 31.083 39.319 1.00 18.28 95 GLU A N 1
ATOM 795 C CA . GLU A 1 97 ? 47.266 30.309 38.355 1.00 18.43 95 GLU A CA 1
ATOM 796 C C . GLU A 1 97 ? 47.734 28.846 38.337 1.00 16.63 95 GLU A C 1
ATOM 797 O O . GLU A 1 97 ? 47.742 28.208 37.282 1.00 17.68 95 GLU A O 1
ATOM 803 N N . THR A 1 98 ? 48.014 28.326 39.532 1.00 15.93 96 THR A N 1
ATOM 804 C CA . THR A 1 98 ? 48.325 26.920 39.732 1.00 16.18 96 THR A CA 1
ATOM 805 C C . THR A 1 98 ? 47.330 26.301 40.719 1.00 17.97 96 THR A C 1
ATOM 806 O O . THR A 1 98 ? 46.583 26.988 41.409 1.00 18.37 96 THR A O 1
ATOM 810 N N . PHE A 1 99 ? 47.333 24.969 40.810 1.00 15.30 97 PHE A N 1
ATOM 811 C CA . PHE A 1 99 ? 46.457 24.270 41.748 1.00 14.38 97 PHE A CA 1
ATOM 812 C C . PHE A 1 99 ? 47.282 23.375 42.682 1.00 13.86 97 PHE A C 1
ATOM 813 O O . PHE A 1 99 ? 48.455 23.061 42.437 1.00 14.88 97 PHE A O 1
ATOM 821 N N . SER A 1 100 ? 46.665 23.015 43.800 1.00 14.48 98 SER A N 1
ATOM 822 C CA . SER A 1 100 ? 47.171 22.061 44.771 1.00 14.95 98 SER A CA 1
ATOM 823 C C . SER A 1 100 ? 46.085 21.031 45.054 1.00 15.27 98 SER A C 1
ATOM 824 O O . SER A 1 100 ? 44.906 21.275 44.782 1.00 14.04 98 SER A O 1
ATOM 827 N N . ALA A 1 101 ? 46.493 19.925 45.675 1.00 15.73 99 ALA A N 1
ATOM 828 C CA . ALA A 1 101 ? 45.587 18.877 46.139 1.00 15.22 99 ALA A CA 1
ATOM 829 C C . ALA A 1 101 ? 45.675 18.755 47.662 1.00 16.34 99 ALA A C 1
ATOM 830 O O . ALA A 1 101 ? 46.751 18.529 48.208 1.00 17.92 99 ALA A O 1
ATOM 832 N N . LEU A 1 102 ? 44.521 18.873 48.317 1.00 16.51 100 LEU A N 1
ATOM 833 C CA . LEU A 1 102 ? 44.377 18.755 49.764 1.00 17.60 100 LEU A CA 1
ATOM 834 C C . LEU A 1 102 ? 43.400 17.642 50.083 1.00 19.83 100 LEU A C 1
ATOM 835 O O . LEU A 1 102 ? 42.484 17.362 49.316 1.00 18.32 100 LEU A O 1
ATOM 840 N N . SER A 1 103 ? 43.575 17.046 51.253 1.00 19.85 101 SER A N 1
ATOM 841 C CA . SER A 1 103 ? 42.570 16.128 51.750 1.00 20.19 101 SER A CA 1
ATOM 842 C C . SER A 1 103 ? 42.112 16.558 53.145 1.00 21.02 101 SER A C 1
ATOM 843 O O . SER A 1 103 ? 42.795 17.329 53.822 1.00 19.33 101 SER A O 1
ATOM 846 N N . CYS A 1 104 ? 40.912 16.118 53.526 1.00 21.39 102 CYS A N 1
ATOM 847 C CA . CYS A 1 104 ? 40.514 16.227 54.922 1.00 23.31 102 CYS A CA 1
ATOM 848 C C . CYS A 1 104 ? 39.717 15.002 55.331 1.00 22.95 102 CYS A C 1
ATOM 849 O O . CYS A 1 104 ? 39.248 14.241 54.483 1.00 21.17 102 CYS A O 1
ATOM 852 N N . PRO A 1 105 ? 39.633 14.724 56.654 1.00 26.32 103 PRO A N 1
ATOM 853 C CA . PRO A 1 105 ? 38.930 13.540 57.144 1.00 23.87 103 PRO A CA 1
ATOM 854 C C . PRO A 1 105 ? 37.450 13.619 56.821 1.00 21.54 103 PRO A C 1
ATOM 855 O O . PRO A 1 105 ? 36.804 14.666 56.972 1.00 22.01 103 PRO A O 1
ATOM 859 N N . TYR A 1 106 ? 36.934 12.509 56.302 1.00 22.40 104 TYR A N 1
ATOM 860 C CA . TYR A 1 106 ? 35.510 12.412 56.060 1.00 22.56 104 TYR A CA 1
ATOM 861 C C . TYR A 1 106 ? 34.785 12.272 57.405 1.00 24.47 104 TYR A C 1
ATOM 862 O O . TYR A 1 106 ? 35.288 11.631 58.308 1.00 25.93 104 TYR A O 1
ATOM 871 N N . SER A 1 107 ? 33.613 12.893 57.515 1.00 25.66 105 SER A N 1
ATOM 872 C CA . SER A 1 107 ? 32.717 12.650 58.635 1.00 25.94 105 SER A CA 1
ATOM 873 C C . SER A 1 107 ? 31.312 12.586 58.079 1.00 26.37 105 SER A C 1
ATOM 874 O O . SER A 1 107 ? 30.985 13.373 57.184 1.00 27.56 105 SER A O 1
ATOM 877 N N . SER A 1 108 ? 30.489 11.673 58.609 1.00 27.70 106 SER A N 1
ATOM 878 C CA . SER A 1 108 ? 29.111 11.561 58.143 1.00 31.32 106 SER A CA 1
ATOM 879 C C . SER A 1 108 ? 28.306 12.766 58.616 1.00 30.44 106 SER A C 1
ATOM 880 O O . SER A 1 108 ? 27.259 13.090 58.047 1.00 35.07 106 SER A O 1
ATOM 883 N N . ASP A 1 109 ? 28.807 13.434 59.650 1.00 28.10 107 ASP A N 1
ATOM 884 C CA . ASP A 1 109 ? 28.184 14.648 60.152 1.00 31.84 107 ASP A CA 1
ATOM 885 C C . ASP A 1 109 ? 28.659 15.850 59.336 1.00 28.87 107 ASP A C 1
ATOM 886 O O . ASP A 1 109 ? 29.842 16.198 59.364 1.00 26.61 107 ASP A O 1
ATOM 891 N N . ILE A 1 110 ? 27.716 16.530 58.665 1.00 27.26 108 ILE A N 1
ATOM 892 C CA . ILE A 1 110 ? 28.099 17.575 57.735 1.00 25.41 108 ILE A CA 1
ATOM 893 C C . ILE A 1 110 ? 28.792 18.725 58.467 1.00 26.62 108 ILE A C 1
ATOM 894 O O . ILE A 1 110 ? 29.650 19.399 57.896 1.00 24.79 108 ILE A O 1
ATOM 899 N N . ASP A 1 111 ? 28.376 19.014 59.714 1.00 27.33 109 ASP A N 1
ATOM 900 C CA . ASP A 1 111 ? 28.980 20.107 60.463 1.00 27.78 109 ASP A CA 1
ATOM 901 C C . ASP A 1 111 ? 30.419 19.761 60.854 1.00 25.04 109 ASP A C 1
ATOM 902 O O . ASP A 1 111 ? 31.292 20.599 60.723 1.00 27.76 109 ASP A O 1
ATOM 907 N N . GLN A 1 112 ? 30.675 18.542 61.312 1.00 25.41 110 GLN A N 1
ATOM 908 C CA . GLN A 1 112 ? 32.043 18.110 61.572 1.00 28.60 110 GLN A CA 1
ATOM 909 C C . GLN A 1 112 ? 32.861 18.096 60.269 1.00 27.35 110 GLN A C 1
ATOM 910 O O . GLN A 1 112 ? 34.023 18.471 60.265 1.00 26.63 110 GLN A O 1
ATOM 916 N N . PHE A 1 113 ? 32.248 17.687 59.154 1.00 25.49 111 PHE A N 1
ATOM 917 C CA . PHE A 1 113 ? 32.983 17.688 57.891 1.00 23.94 111 PHE A CA 1
ATOM 918 C C . PHE A 1 113 ? 33.463 19.107 57.590 1.00 23.67 111 PHE A C 1
ATOM 919 O O . PHE A 1 113 ? 34.638 19.318 57.286 1.00 24.63 111 PHE A O 1
ATOM 927 N N . MET A 1 114 ? 32.554 20.086 57.717 1.00 23.63 112 MET A N 1
ATOM 928 C CA . MET A 1 114 ? 32.841 21.460 57.391 1.00 25.06 112 MET A CA 1
ATOM 929 C C . MET A 1 114 ? 33.929 21.997 58.320 1.00 24.49 112 MET A C 1
ATOM 930 O O . MET A 1 114 ? 34.761 22.777 57.882 1.00 24.69 112 MET A O 1
ATOM 935 N N . VAL A 1 115 ? 33.942 21.566 59.579 1.00 28.41 113 VAL A N 1
ATOM 936 C CA . VAL A 1 115 ? 34.991 21.998 60.493 1.00 29.50 113 VAL A CA 1
ATOM 937 C C . VAL A 1 115 ? 36.343 21.539 59.936 1.00 29.07 113 VAL A C 1
ATOM 938 O O . VAL A 1 115 ? 37.250 22.369 59.753 1.00 30.18 113 VAL A O 1
ATOM 942 N N . ASN A 1 116 ? 36.421 20.233 59.635 1.00 30.63 114 ASN A N 1
ATOM 943 C CA . ASN A 1 116 ? 37.616 19.572 59.096 1.00 30.18 114 ASN A CA 1
ATOM 944 C C . ASN A 1 116 ? 38.094 20.246 57.808 1.00 28.71 114 ASN A C 1
ATOM 945 O O . ASN A 1 116 ? 39.269 20.524 57.656 1.00 27.99 114 ASN A O 1
ATOM 950 N N . TYR A 1 117 ? 37.164 20.557 56.900 1.00 27.51 115 TYR A N 1
ATOM 951 C CA . TYR A 1 117 ? 37.489 21.164 55.628 1.00 25.17 115 TYR A CA 1
ATOM 952 C C . TYR A 1 117 ? 38.057 22.572 55.822 1.00 28.10 115 TYR A C 1
ATOM 953 O O . TYR A 1 117 ? 39.090 22.910 55.236 1.00 25.93 115 TYR A O 1
ATOM 962 N N . LEU A 1 118 ? 37.346 23.412 56.608 1.00 28.25 116 LEU A N 1
ATOM 963 C CA . LEU A 1 118 ? 37.676 24.833 56.715 1.00 31.51 116 LEU A CA 1
ATOM 964 C C . LEU A 1 118 ? 39.023 25.011 57.426 1.00 29.08 116 LEU A C 1
ATOM 965 O O . LEU A 1 118 ? 39.757 25.958 57.144 1.00 30.52 116 LEU A O 1
ATOM 970 N N . SER A 1 119 ? 39.342 24.059 58.292 1.00 27.91 117 SER A N 1
ATOM 971 C CA . SER A 1 119 ? 40.601 23.996 59.007 1.00 31.99 117 SER A CA 1
ATOM 972 C C . SER A 1 119 ? 41.768 23.716 58.054 1.00 34.05 117 SER A C 1
ATOM 973 O O . SER A 1 119 ? 42.793 24.405 58.079 1.00 32.02 117 SER A O 1
ATOM 976 N N . VAL A 1 120 ? 41.618 22.682 57.214 1.00 26.98 118 VAL A N 1
ATOM 977 C CA . VAL A 1 120 ? 42.623 22.392 56.196 1.00 26.21 118 VAL A CA 1
ATOM 978 C C . VAL A 1 120 ? 42.777 23.593 55.282 1.00 25.24 118 VAL A C 1
ATOM 979 O O . VAL A 1 120 ? 43.894 23.980 54.938 1.00 27.39 118 VAL A O 1
ATOM 983 N N . MET A 1 121 ? 41.666 24.233 54.892 1.00 23.01 119 MET A N 1
ATOM 984 C CA . MET A 1 121 ? 41.780 25.367 54.002 1.00 25.55 119 MET A CA 1
ATOM 985 C C . MET A 1 121 ? 42.547 26.508 54.681 1.00 28.61 119 MET A C 1
ATOM 986 O O . MET A 1 121 ? 43.430 27.111 54.065 1.00 28.47 119 MET A O 1
ATOM 991 N N . GLU A 1 122 ? 42.231 26.773 55.954 1.00 29.04 120 GLU A N 1
ATOM 992 C CA . GLU A 1 122 ? 42.862 27.873 56.672 1.00 34.17 120 GLU A CA 1
ATOM 993 C C . GLU A 1 122 ? 44.375 27.678 56.694 1.00 30.20 120 GLU A C 1
ATOM 994 O O . GLU A 1 122 ? 45.104 28.625 56.434 1.00 30.87 120 GLU A O 1
ATOM 1000 N N . ARG A 1 123 ? 44.815 26.457 57.003 1.00 30.85 121 ARG A N 1
ATOM 1001 C CA . ARG A 1 123 ? 46.229 26.144 57.105 1.00 29.34 121 ARG A CA 1
ATOM 1002 C C . ARG A 1 123 ? 46.915 26.182 55.727 1.00 30.24 121 ARG A C 1
ATOM 1003 O O . ARG A 1 123 ? 48.014 26.727 55.582 1.00 28.84 121 ARG A O 1
ATOM 1011 N N . TYR A 1 124 ? 46.288 25.618 54.680 1.00 27.26 122 TYR A N 1
ATOM 1012 C CA . TYR A 1 124 ? 47.027 25.277 53.458 1.00 26.54 122 TYR A CA 1
ATOM 1013 C C . TYR A 1 124 ? 46.576 25.978 52.184 1.00 26.73 122 TYR A C 1
ATOM 1014 O O . TYR A 1 124 ? 47.156 25.748 51.130 1.00 27.54 122 TYR A O 1
ATOM 1023 N N . LYS A 1 125 ? 45.578 26.849 52.241 1.00 30.66 123 LYS A N 1
ATOM 1024 C CA . LYS A 1 125 ? 44.953 27.343 51.025 1.00 33.30 123 LYS A CA 1
ATOM 1025 C C . LYS A 1 125 ? 45.900 28.193 50.178 1.00 32.72 123 LYS A C 1
ATOM 1026 O O . LYS A 1 125 ? 45.641 28.315 48.975 1.00 33.26 123 LYS A O 1
ATOM 1032 N N . SER A 1 126 ? 46.958 28.768 50.795 1.00 28.76 124 SER A N 1
ATOM 1033 C CA A SER A 1 126 ? 47.912 29.605 50.083 0.50 29.49 124 SER A CA 1
ATOM 1034 C CA B SER A 1 126 ? 47.926 29.618 50.116 0.50 29.73 124 SER A CA 1
ATOM 1035 C C . SER A 1 126 ? 49.205 28.856 49.743 1.00 27.81 124 SER A C 1
ATOM 1036 O O . SER A 1 126 ? 50.079 29.427 49.094 1.00 29.88 124 SER A O 1
ATOM 1041 N N . ASP A 1 127 ? 49.326 27.581 50.165 1.00 26.05 125 ASP A N 1
ATOM 1042 C CA . ASP A 1 127 ? 50.537 26.783 49.961 1.00 23.65 125 ASP A CA 1
ATOM 1043 C C . ASP A 1 127 ? 50.562 26.297 48.510 1.00 21.94 125 ASP A C 1
ATOM 1044 O O . ASP A 1 127 ? 49.655 25.584 48.086 1.00 21.27 125 ASP A O 1
ATOM 1049 N N . THR A 1 128 ? 51.609 26.646 47.769 1.00 20.94 126 THR A N 1
ATOM 1050 C CA . THR A 1 128 ? 51.628 26.356 46.338 1.00 21.94 126 THR A CA 1
ATOM 1051 C C . THR A 1 128 ? 52.290 25.007 46.014 1.00 19.14 126 THR A C 1
ATOM 1052 O O . THR A 1 128 ? 52.430 24.672 44.829 1.00 20.12 126 THR A O 1
ATOM 1056 N N . LYS A 1 129 ? 52.708 24.223 47.011 1.00 17.98 127 LYS A N 1
ATOM 1057 C CA . LYS A 1 129 ? 53.144 22.861 46.742 1.00 19.68 127 LYS A CA 1
ATOM 1058 C C . LYS A 1 129 ? 51.956 22.082 46.165 1.00 19.32 127 LYS A C 1
ATOM 1059 O O . LYS A 1 129 ? 50.822 22.425 46.474 1.00 16.85 127 LYS A O 1
ATOM 1065 N N . LEU A 1 130 ? 52.246 21.115 45.278 1.00 17.92 128 LEU A N 1
ATOM 1066 C CA . LEU A 1 130 ? 51.185 20.296 44.696 1.00 18.25 128 LEU A CA 1
ATOM 1067 C C . LEU A 1 130 ? 50.445 19.515 45.777 1.00 17.92 128 LEU A C 1
ATOM 1068 O O . LEU A 1 130 ? 49.210 19.422 45.743 1.00 15.96 128 LEU A O 1
ATOM 1073 N N . PHE A 1 131 ? 51.205 18.962 46.722 1.00 16.57 129 PHE A N 1
ATOM 1074 C CA . PHE A 1 131 ? 50.677 18.209 47.846 1.00 18.18 129 PHE A CA 1
ATOM 1075 C C . PHE A 1 131 ? 51.178 18.839 49.153 1.00 16.76 129 PHE A C 1
ATOM 1076 O O . PHE A 1 131 ? 52.147 18.384 49.765 1.00 19.54 129 PHE A O 1
ATOM 1084 N N . PRO A 1 132 ? 50.566 19.945 49.598 1.00 18.89 130 PRO A N 1
ATOM 1085 C CA . PRO A 1 132 ? 51.032 20.617 50.822 1.00 18.89 130 PRO A CA 1
ATOM 1086 C C . PRO A 1 132 ? 51.102 19.785 52.091 1.00 20.64 130 PRO A C 1
ATOM 1087 O O . PRO A 1 132 ? 51.959 20.064 52.931 1.00 20.30 130 PRO A O 1
ATOM 1091 N N . GLN A 1 133 ? 50.266 18.737 52.215 1.00 19.16 131 GLN A N 1
ATOM 1092 C CA . GLN A 1 133 ? 50.195 17.926 53.431 1.00 21.56 131 GLN A CA 1
ATOM 1093 C C . GLN A 1 133 ? 51.179 16.754 53.399 1.00 22.60 131 GLN A C 1
ATOM 1094 O O . GLN A 1 133 ? 51.302 16.011 54.370 1.00 24.64 131 GLN A O 1
ATOM 1100 N N . GLY A 1 134 ? 51.868 16.562 52.268 1.00 24.44 132 GLY A N 1
ATOM 1101 C CA . GLY A 1 134 ? 52.744 15.419 52.067 1.00 26.86 132 GLY A CA 1
ATOM 1102 C C . GLY A 1 134 ? 52.007 14.289 51.342 1.00 32.49 132 GLY A C 1
ATOM 1103 O O . GLY A 1 134 ? 51.141 14.519 50.481 1.00 32.62 132 GLY A O 1
ATOM 1104 N N . VAL A 1 135 ? 52.326 13.063 51.730 1.00 35.27 133 VAL A N 1
ATOM 1105 C CA . VAL A 1 135 ? 51.806 11.889 51.045 1.00 40.61 133 VAL A CA 1
ATOM 1106 C C . VAL A 1 135 ? 50.273 11.817 51.172 1.00 38.29 133 VAL A C 1
ATOM 1107 O O . VAL A 1 135 ? 49.763 11.914 52.281 1.00 37.40 133 VAL A O 1
ATOM 1111 N N . THR A 1 136 ? 49.572 11.671 50.020 1.00 36.84 134 THR A N 1
ATOM 1112 C CA . THR A 1 136 ? 48.115 11.501 49.910 1.00 37.59 134 THR A CA 1
ATOM 1113 C C . THR A 1 136 ? 47.673 10.338 50.812 1.00 37.20 134 THR A C 1
ATOM 1114 O O . THR A 1 136 ? 48.312 9.295 50.754 1.00 36.36 134 THR A O 1
ATOM 1118 N N . PRO A 1 137 ? 46.620 10.432 51.672 1.00 35.14 135 PRO A N 1
ATOM 1119 C CA . PRO A 1 137 ? 46.095 9.246 52.367 1.00 33.23 135 PRO A CA 1
ATOM 1120 C C . PRO A 1 137 ? 45.827 8.100 51.391 1.00 30.48 135 PRO A C 1
ATOM 1121 O O . PRO A 1 137 ? 45.360 8.308 50.261 1.00 29.48 135 PRO A O 1
ATOM 1125 N N . GLU A 1 138 ? 46.153 6.874 51.805 1.00 27.97 136 GLU A N 1
ATOM 1126 C CA . GLU A 1 138 ? 46.000 5.772 50.873 1.00 27.11 136 GLU A CA 1
ATOM 1127 C C . GLU A 1 138 ? 44.507 5.550 50.624 1.00 22.89 136 GLU A C 1
ATOM 1128 O O . GLU A 1 138 ? 44.160 5.135 49.538 1.00 23.27 136 GLU A O 1
ATOM 1134 N N . ASN A 1 139 ? 43.662 5.802 51.643 1.00 18.89 137 ASN A N 1
ATOM 1135 C CA . ASN A 1 139 ? 42.216 5.633 51.574 1.00 18.70 137 ASN A CA 1
ATOM 1136 C C . ASN A 1 139 ? 41.601 6.942 51.060 1.00 19.59 137 ASN A C 1
ATOM 1137 O O . ASN A 1 139 ? 41.132 7.774 51.843 1.00 17.61 137 ASN A O 1
ATOM 1142 N N . HIS A 1 140 ? 41.610 7.119 49.727 1.00 19.08 138 HIS A N 1
ATOM 1143 C CA . HIS A 1 140 ? 41.240 8.404 49.150 1.00 18.21 138 HIS A CA 1
ATOM 1144 C C . HIS A 1 140 ? 40.247 8.267 47.984 1.00 19.61 138 HIS A C 1
ATOM 1145 O O . HIS A 1 140 ? 40.049 7.188 47.396 1.00 19.58 138 HIS A O 1
ATOM 1152 N N A LEU A 1 141 ? 39.621 9.403 47.623 0.50 18.78 139 LEU A N 1
ATOM 1153 N N B LEU A 1 141 ? 39.678 9.437 47.678 0.50 19.05 139 LEU A N 1
ATOM 1154 C CA A LEU A 1 141 ? 38.919 9.559 46.356 0.50 19.28 139 LEU A CA 1
ATOM 1155 C CA B LEU A 1 141 ? 38.854 9.709 46.522 0.50 19.94 139 LEU A CA 1
ATOM 1156 C C A LEU A 1 141 ? 39.187 10.975 45.843 0.50 18.19 139 LEU A C 1
ATOM 1157 C C B LEU A 1 141 ? 39.504 10.928 45.868 0.50 18.90 139 LEU A C 1
ATOM 1158 O O A LEU A 1 141 ? 39.085 11.950 46.592 0.50 16.61 139 LEU A O 1
ATOM 1159 O O B LEU A 1 141 ? 40.144 11.690 46.575 0.50 18.80 139 LEU A O 1
ATOM 1168 N N . ASN A 1 142 ? 39.460 11.071 44.542 1.00 17.83 140 ASN A N 1
ATOM 1169 C CA . ASN A 1 142 ? 39.910 12.313 43.924 1.00 19.11 140 ASN A CA 1
ATOM 1170 C C . ASN A 1 142 ? 38.710 13.105 43.410 1.00 14.78 140 ASN A C 1
ATOM 1171 O O . ASN A 1 142 ? 37.876 12.548 42.704 1.00 14.21 140 ASN A O 1
ATOM 1176 N N . ILE A 1 143 ? 38.674 14.405 43.744 1.00 13.51 141 ILE A N 1
ATOM 1177 C CA . ILE A 1 143 ? 37.640 15.322 43.312 1.00 14.62 141 ILE A CA 1
ATOM 1178 C C . ILE A 1 143 ? 38.303 16.597 42.800 1.00 15.24 141 ILE A C 1
ATOM 1179 O O . ILE A 1 143 ? 39.200 17.143 43.446 1.00 16.75 141 ILE A O 1
ATOM 1184 N N . SER A 1 144 ? 37.901 17.027 41.604 1.00 14.99 142 SER A N 1
ATOM 1185 C CA A SER A 1 144 ? 38.341 18.304 41.050 0.70 16.10 142 SER A CA 1
ATOM 1186 C CA B SER A 1 144 ? 38.353 18.275 41.014 0.30 15.52 142 SER A CA 1
ATOM 1187 C C . SER A 1 144 ? 37.162 19.047 40.448 1.00 16.06 142 SER A C 1
ATOM 1188 O O . SER A 1 144 ? 36.132 18.466 40.059 1.00 15.01 142 SER A O 1
ATOM 1193 N N . ALA A 1 145 ? 37.321 20.375 40.361 1.00 18.36 143 ALA A N 1
ATOM 1194 C CA . ALA A 1 145 ? 36.342 21.217 39.682 1.00 17.98 143 ALA A CA 1
ATOM 1195 C C . ALA A 1 145 ? 37.049 22.111 38.670 1.00 16.42 143 ALA A C 1
ATOM 1196 O O . ALA A 1 145 ? 38.199 22.524 38.885 1.00 17.92 143 ALA A O 1
ATOM 1198 N N . LEU A 1 146 ? 36.337 22.420 37.585 1.00 14.53 144 LEU A N 1
ATOM 1199 C CA . LEU A 1 146 ? 36.724 23.434 36.613 1.00 15.51 144 LEU A CA 1
ATOM 1200 C C . LEU A 1 146 ? 35.619 24.479 36.609 1.00 16.06 144 LEU A C 1
ATOM 1201 O O . LEU A 1 146 ? 34.738 24.474 35.771 1.00 15.83 144 LEU A O 1
ATOM 1206 N N . PRO A 1 147 ? 35.631 25.422 37.569 1.00 15.33 145 PRO A N 1
ATOM 1207 C CA . PRO A 1 147 ? 34.520 26.359 37.745 1.00 14.36 145 PRO A CA 1
ATOM 1208 C C . PRO A 1 147 ? 34.384 27.463 36.704 1.00 14.50 145 PRO A C 1
ATOM 1209 O O . PRO A 1 147 ? 33.365 28.168 36.677 1.00 15.57 145 PRO A O 1
ATOM 1213 N N . TRP A 1 148 ? 35.364 27.561 35.789 1.00 14.43 146 TRP A N 1
ATOM 1214 C CA . TRP A 1 148 ? 35.450 28.636 34.821 1.00 14.16 146 TRP A CA 1
ATOM 1215 C C . TRP A 1 148 ? 34.772 28.273 33.502 1.00 14.85 146 TRP A C 1
ATOM 1216 O O . TRP A 1 148 ? 34.550 29.163 32.717 1.00 14.96 146 TRP A O 1
ATOM 1227 N N . VAL A 1 149 ? 34.427 26.988 33.267 1.00 14.72 147 VAL A N 1
ATOM 1228 C CA . VAL A 1 149 ? 33.864 26.577 31.991 1.00 14.40 147 VAL A CA 1
ATOM 1229 C C . VAL A 1 149 ? 32.886 25.433 32.216 1.00 13.43 147 VAL A C 1
ATOM 1230 O O . VAL A 1 149 ? 33.079 24.590 33.083 1.00 14.46 147 VAL A O 1
ATOM 1234 N N . ASN A 1 150 ? 31.813 25.449 31.404 1.00 13.21 148 ASN A N 1
ATOM 1235 C CA . ASN A 1 150 ? 30.863 24.361 31.352 1.00 14.08 148 ASN A CA 1
ATOM 1236 C C . ASN A 1 150 ? 31.414 23.314 30.372 1.00 14.67 148 ASN A C 1
ATOM 1237 O O . ASN A 1 150 ? 32.009 23.701 29.353 1.00 17.05 148 ASN A O 1
ATOM 1242 N N . PHE A 1 151 ? 31.224 22.031 30.688 1.00 14.26 149 PHE A N 1
ATOM 1243 C CA . PHE A 1 151 ? 31.515 20.957 29.747 1.00 14.31 149 PHE A CA 1
ATOM 1244 C C . PHE A 1 151 ? 30.367 19.957 29.771 1.00 14.22 149 PHE A C 1
ATOM 1245 O O . PHE A 1 151 ? 29.640 19.866 30.760 1.00 15.84 149 PHE A O 1
ATOM 1253 N N . ASP A 1 152 ? 30.263 19.177 28.696 1.00 13.63 150 ASP A N 1
ATOM 1254 C CA . ASP A 1 152 ? 29.330 18.052 28.620 1.00 14.38 150 ASP A CA 1
ATOM 1255 C C . ASP A 1 152 ? 30.049 16.716 28.705 1.00 15.45 150 ASP A C 1
ATOM 1256 O O . ASP A 1 152 ? 29.384 15.711 28.894 1.00 14.85 150 ASP A O 1
ATOM 1261 N N . SER A 1 153 ? 31.381 16.739 28.572 1.00 13.54 151 SER A N 1
ATOM 1262 C CA A SER A 1 153 ? 32.205 15.537 28.608 0.70 14.44 151 SER A CA 1
ATOM 1263 C CA B SER A 1 153 ? 32.194 15.535 28.614 0.30 12.74 151 SER A CA 1
ATOM 1264 C C . SER A 1 153 ? 33.560 15.867 29.194 1.00 13.14 151 SER A C 1
ATOM 1265 O O . SER A 1 153 ? 34.089 16.939 28.901 1.00 13.68 151 SER A O 1
ATOM 1270 N N . PHE A 1 154 ? 34.106 14.929 29.967 1.00 12.88 152 PHE A N 1
ATOM 1271 C CA . PHE A 1 154 ? 35.463 15.055 30.481 1.00 12.48 152 PHE A CA 1
ATOM 1272 C C . PHE A 1 154 ? 36.039 13.644 30.551 1.00 13.68 152 PHE A C 1
ATOM 1273 O O . PHE A 1 154 ? 35.331 12.736 31.000 1.00 14.69 152 PHE A O 1
ATOM 1281 N N . ASN A 1 155 ? 37.285 13.442 30.092 1.00 10.74 153 ASN A N 1
ATOM 1282 C CA . ASN A 1 155 ? 37.883 12.122 30.174 1.00 11.12 153 ASN A CA 1
ATOM 1283 C C . ASN A 1 155 ? 39.370 12.296 30.427 1.00 11.46 153 ASN A C 1
ATOM 1284 O O . ASN A 1 155 ? 40.002 13.089 29.736 1.00 11.08 153 ASN A O 1
ATOM 1289 N N . LEU A 1 156 ? 39.911 11.556 31.408 1.00 11.66 154 LEU A N 1
ATOM 1290 C CA . LEU A 1 156 ? 41.346 11.456 31.611 1.00 12.19 154 LEU A CA 1
ATOM 1291 C C . LEU A 1 156 ? 41.961 10.284 30.839 1.00 13.13 154 LEU A C 1
ATOM 1292 O O . LEU A 1 156 ? 41.507 9.143 30.934 1.00 12.90 154 LEU A O 1
ATOM 1297 N N . ASN A 1 157 ? 42.979 10.623 30.045 1.00 12.15 155 ASN A N 1
ATOM 1298 C CA . ASN A 1 157 ? 43.759 9.661 29.273 1.00 12.07 155 ASN A CA 1
ATOM 1299 C C . ASN A 1 157 ? 45.028 9.398 30.075 1.00 11.85 155 ASN A C 1
ATOM 1300 O O . ASN A 1 157 ? 45.950 10.220 30.085 1.00 10.89 155 ASN A O 1
ATOM 1305 N N . VAL A 1 158 ? 45.043 8.277 30.781 1.00 12.69 156 VAL A N 1
ATOM 1306 C CA . VAL A 1 158 ? 46.126 7.986 31.708 1.00 13.67 156 VAL A CA 1
ATOM 1307 C C . VAL A 1 158 ? 46.997 6.914 31.063 1.00 13.74 156 VAL A C 1
ATOM 1308 O O . VAL A 1 158 ? 46.500 5.861 30.676 1.00 13.00 156 VAL A O 1
ATOM 1312 N N . ALA A 1 159 ? 48.299 7.155 30.993 1.00 13.23 157 ALA A N 1
ATOM 1313 C CA . ALA A 1 159 ? 49.165 6.245 30.248 1.00 14.90 157 ALA A CA 1
ATOM 1314 C C . ALA A 1 159 ? 49.268 4.867 30.924 1.00 15.18 157 ALA A C 1
ATOM 1315 O O . ALA A 1 159 ? 49.313 3.839 30.238 1.00 16.20 157 ALA A O 1
ATOM 1317 N N . ASN A 1 160 ? 49.303 4.841 32.266 1.00 13.63 158 ASN A N 1
ATOM 1318 C CA . ASN A 1 160 ? 49.327 3.590 33.024 1.00 15.34 158 ASN A CA 1
ATOM 1319 C C . ASN A 1 160 ? 48.359 3.669 34.203 1.00 15.12 158 ASN A C 1
ATOM 1320 O O . ASN A 1 160 ? 48.645 4.330 35.201 1.00 16.13 158 ASN A O 1
ATOM 1325 N N . PHE A 1 161 ? 47.225 2.960 34.133 1.00 15.24 159 PHE A N 1
ATOM 1326 C CA . PHE A 1 161 ? 46.257 2.982 35.230 1.00 15.61 159 PHE A CA 1
ATOM 1327 C C . PHE A 1 161 ? 46.176 1.620 35.920 1.00 15.56 159 PHE A C 1
ATOM 1328 O O . PHE A 1 161 ? 45.195 1.340 36.641 1.00 16.92 159 PHE A O 1
ATOM 1336 N N . THR A 1 162 ? 47.230 0.802 35.768 1.00 15.29 160 THR A N 1
ATOM 1337 C CA . THR A 1 162 ? 47.266 -0.560 36.282 1.00 15.21 160 THR A CA 1
ATOM 1338 C C . THR A 1 162 ? 46.845 -0.619 37.749 1.00 15.35 160 THR A C 1
ATOM 1339 O O . THR A 1 162 ? 47.459 0.010 38.605 1.00 17.10 160 THR A O 1
ATOM 1343 N N . ASP A 1 163 ? 45.785 -1.387 38.019 1.00 16.31 161 ASP A N 1
ATOM 1344 C CA . ASP A 1 163 ? 45.319 -1.674 39.381 1.00 16.72 161 ASP A CA 1
ATOM 1345 C C . ASP A 1 163 ? 44.967 -0.433 40.204 1.00 17.66 161 ASP A C 1
ATOM 1346 O O . ASP A 1 163 ? 44.826 -0.528 41.425 1.00 19.26 161 ASP A O 1
ATOM 1351 N N . TYR A 1 164 ? 44.705 0.720 39.563 1.00 15.70 162 TYR A N 1
ATOM 1352 C CA . TYR A 1 164 ? 44.227 1.887 40.275 1.00 17.48 162 TYR A CA 1
ATOM 1353 C C . TYR A 1 164 ? 42.700 1.938 40.223 1.00 14.34 162 TYR A C 1
ATOM 1354 O O . TYR A 1 164 ? 42.129 2.148 39.138 1.00 15.87 162 TYR A O 1
ATOM 1363 N N . PHE A 1 165 ? 42.058 1.741 41.399 1.00 13.83 163 PHE A N 1
ATOM 1364 C CA . PHE A 1 165 ? 40.617 1.529 41.473 1.00 14.64 163 PHE A CA 1
ATOM 1365 C C . PHE A 1 165 ? 39.839 2.660 42.154 1.00 14.58 163 PHE A C 1
ATOM 1366 O O . PHE A 1 165 ? 38.604 2.605 42.203 1.00 16.38 163 PHE A O 1
ATOM 1374 N N . ALA A 1 166 ? 40.526 3.690 42.674 1.00 15.60 164 ALA A N 1
ATOM 1375 C CA . ALA A 1 166 ? 39.817 4.799 43.294 1.00 16.63 164 ALA A CA 1
ATOM 1376 C C . ALA A 1 166 ? 39.100 5.588 42.205 1.00 16.85 164 ALA A C 1
ATOM 1377 O O . ALA A 1 166 ? 39.717 5.959 41.202 1.00 17.20 164 ALA A O 1
ATOM 1379 N N A PRO A 1 167 ? 37.824 5.969 42.430 0.50 15.47 165 PRO A N 1
ATOM 1380 N N B PRO A 1 167 ? 37.769 5.805 42.302 0.50 15.74 165 PRO A N 1
ATOM 1381 C CA A PRO A 1 167 ? 37.066 6.720 41.434 0.50 15.27 165 PRO A CA 1
ATOM 1382 C CA B PRO A 1 167 ? 37.090 6.701 41.368 0.50 15.94 165 PRO A CA 1
ATOM 1383 C C A PRO A 1 167 ? 37.594 8.146 41.330 0.50 13.97 165 PRO A C 1
ATOM 1384 C C B PRO A 1 167 ? 37.766 8.065 41.265 0.50 14.38 165 PRO A C 1
ATOM 1385 O O A PRO A 1 167 ? 37.913 8.760 42.350 0.50 13.24 165 PRO A O 1
ATOM 1386 O O B PRO A 1 167 ? 38.407 8.541 42.195 0.50 15.33 165 PRO A O 1
ATOM 1393 N N . ILE A 1 168 ? 37.594 8.696 40.100 1.00 13.25 166 ILE A N 1
ATOM 1394 C CA . ILE A 1 168 ? 38.034 10.061 39.847 1.00 13.90 166 ILE A CA 1
ATOM 1395 C C . ILE A 1 168 ? 36.830 10.865 39.415 1.00 14.01 166 ILE A C 1
ATOM 1396 O O . ILE A 1 168 ? 36.146 10.475 38.459 1.00 13.70 166 ILE A O 1
ATOM 1401 N N . ILE A 1 169 ? 36.524 11.931 40.174 1.00 13.52 167 ILE A N 1
ATOM 1402 C CA . ILE A 1 169 ? 35.317 12.693 39.960 1.00 14.62 167 ILE A CA 1
ATOM 1403 C C . ILE A 1 169 ? 35.711 14.125 39.597 1.00 14.95 167 ILE A C 1
ATOM 1404 O O . ILE A 1 169 ? 36.560 14.718 40.278 1.00 17.41 167 ILE A O 1
ATOM 1409 N N . THR A 1 170 ? 35.134 14.653 38.503 1.00 13.86 168 THR A N 1
ATOM 1410 C CA . THR A 1 170 ? 35.419 16.002 38.031 1.00 13.67 168 THR A CA 1
ATOM 1411 C C . THR A 1 170 ? 34.103 16.735 37.735 1.00 14.20 168 THR A C 1
ATOM 1412 O O . THR A 1 170 ? 33.256 16.255 36.966 1.00 14.84 168 THR A O 1
ATOM 1416 N N A MET A 1 171 ? 34.014 17.971 38.233 0.50 13.14 169 MET A N 1
ATOM 1417 N N B MET A 1 171 ? 33.932 17.948 38.295 0.50 12.99 169 MET A N 1
ATOM 1418 C CA A MET A 1 171 ? 32.853 18.815 38.031 0.50 13.77 169 MET A CA 1
ATOM 1419 C CA B MET A 1 171 ? 32.741 18.753 38.036 0.50 13.46 169 MET A CA 1
ATOM 1420 C C A MET A 1 171 ? 33.203 19.973 37.096 0.50 13.45 169 MET A C 1
ATOM 1421 C C B MET A 1 171 ? 33.113 20.047 37.297 0.50 13.51 169 MET A C 1
ATOM 1422 O O A MET A 1 171 ? 34.383 20.372 36.943 0.50 13.07 169 MET A O 1
ATOM 1423 O O B MET A 1 171 ? 34.231 20.593 37.463 0.50 14.40 169 MET A O 1
ATOM 1432 N N . ALA A 1 172 ? 32.163 20.528 36.483 1.00 13.14 170 ALA A N 1
ATOM 1433 C CA . ALA A 1 172 ? 32.315 21.726 35.660 1.00 13.64 170 ALA A CA 1
ATOM 1434 C C . ALA A 1 172 ? 31.479 22.860 36.254 1.00 13.74 170 ALA A C 1
ATOM 1435 O O . ALA A 1 172 ? 30.740 22.678 37.225 1.00 14.36 170 ALA A O 1
ATOM 1437 N N . LYS A 1 173 ? 31.527 23.993 35.551 1.00 14.37 171 LYS A N 1
ATOM 1438 C CA . LYS A 1 173 ? 30.672 25.123 35.859 1.00 14.40 171 LYS A CA 1
ATOM 1439 C C . LYS A 1 173 ? 29.227 24.701 35.642 1.00 14.10 171 LYS A C 1
ATOM 1440 O O . LYS A 1 173 ? 28.884 24.254 34.549 1.00 14.19 171 LYS A O 1
ATOM 1446 N N . TYR A 1 174 ? 28.402 24.867 36.681 1.00 13.74 172 TYR A N 1
ATOM 1447 C CA . TYR A 1 174 ? 26.970 24.608 36.523 1.00 14.24 172 TYR A CA 1
ATOM 1448 C C . TYR A 1 174 ? 26.293 25.675 35.664 1.00 14.84 172 TYR A C 1
ATOM 1449 O O . TYR A 1 174 ? 26.760 26.809 35.524 1.00 12.95 172 TYR A O 1
ATOM 1458 N N . GLN A 1 175 ? 25.158 25.297 35.078 1.00 15.81 173 GLN A N 1
ATOM 1459 C CA . GLN A 1 175 ? 24.416 26.264 34.290 1.00 19.78 173 GLN A CA 1
ATOM 1460 C C . GLN A 1 175 ? 22.962 25.846 34.124 1.00 18.31 173 GLN A C 1
ATOM 1461 O O . GLN A 1 175 ? 22.599 24.673 34.218 1.00 19.43 173 GLN A O 1
ATOM 1467 N N . GLN A 1 176 ? 22.141 26.884 33.943 1.00 19.59 174 GLN A N 1
ATOM 1468 C CA . GLN A 1 176 ? 20.702 26.709 33.828 1.00 21.56 174 GLN A CA 1
ATOM 1469 C C . GLN A 1 176 ? 20.434 26.148 32.440 1.00 25.18 174 GLN A C 1
ATOM 1470 O O . GLN A 1 176 ? 21.027 26.604 31.463 1.00 28.55 174 GLN A O 1
ATOM 1476 N N . GLU A 1 177 ? 19.573 25.139 32.385 1.00 26.26 175 GLU A N 1
ATOM 1477 C CA . GLU A 1 177 ? 19.174 24.522 31.137 1.00 32.27 175 GLU A CA 1
ATOM 1478 C C . GLU A 1 177 ? 17.670 24.350 31.201 1.00 35.77 175 GLU A C 1
ATOM 1479 O O . GLU A 1 177 ? 17.185 23.396 31.813 1.00 31.86 175 GLU A O 1
ATOM 1485 N N . GLY A 1 178 ? 16.969 25.319 30.597 1.00 36.46 176 GLY A N 1
ATOM 1486 C CA . GLY A 1 178 ? 15.528 25.387 30.693 1.00 37.70 176 GLY A CA 1
ATOM 1487 C C . GLY A 1 178 ? 15.144 25.539 32.152 1.00 36.20 176 GLY A C 1
ATOM 1488 O O . GLY A 1 178 ? 15.563 26.500 32.802 1.00 35.06 176 GLY A O 1
ATOM 1489 N N . ASP A 1 179 ? 14.467 24.500 32.649 1.00 32.94 177 ASP A N 1
ATOM 1490 C CA . ASP A 1 179 ? 13.814 24.531 33.939 1.00 36.22 177 ASP A CA 1
ATOM 1491 C C . ASP A 1 179 ? 14.695 23.914 35.029 1.00 32.42 177 ASP A C 1
ATOM 1492 O O . ASP A 1 179 ? 14.274 23.878 36.187 1.00 32.31 177 ASP A O 1
ATOM 1497 N N . ARG A 1 180 ? 15.934 23.492 34.707 1.00 24.99 178 ARG A N 1
ATOM 1498 C CA . ARG A 1 180 ? 16.787 22.860 35.709 1.00 21.60 178 ARG A CA 1
ATOM 1499 C C . ARG A 1 180 ? 18.162 23.539 35.739 1.00 16.82 178 ARG A C 1
ATOM 1500 O O . ARG A 1 180 ? 18.645 24.008 34.708 1.00 19.67 178 ARG A O 1
ATOM 1508 N N . LEU A 1 181 ? 18.756 23.592 36.923 1.00 14.73 179 LEU A N 1
ATOM 1509 C CA . LEU A 1 181 ? 20.121 24.038 37.101 1.00 15.61 179 LEU A CA 1
ATOM 1510 C C . LEU A 1 181 ? 20.986 22.766 37.088 1.00 14.33 179 LEU A C 1
ATOM 1511 O O . LEU A 1 181 ? 20.791 21.890 37.935 1.00 14.99 179 LEU A O 1
ATOM 1516 N N . LEU A 1 182 ? 21.915 22.654 36.130 1.00 14.88 180 LEU A N 1
ATOM 1517 C CA . LEU A 1 182 ? 22.599 21.381 35.892 1.00 13.21 180 LEU A CA 1
ATOM 1518 C C . LEU A 1 182 ? 24.096 21.515 36.116 1.00 12.47 180 LEU A C 1
ATOM 1519 O O . LEU A 1 182 ? 24.756 22.395 35.542 1.00 13.11 180 LEU A O 1
ATOM 1524 N N . LEU A 1 183 ? 24.612 20.611 36.949 1.00 13.21 181 LEU A N 1
ATOM 1525 C CA . LEU A 1 183 ? 26.044 20.495 37.259 1.00 13.76 181 LEU A CA 1
ATOM 1526 C C . LEU A 1 183 ? 26.624 19.335 36.466 1.00 14.13 181 LEU A C 1
ATOM 1527 O O . LEU A 1 183 ? 26.241 18.177 36.677 1.00 13.93 181 LEU A O 1
ATOM 1532 N N . PRO A 1 184 ? 27.532 19.580 35.509 1.00 13.58 182 PRO A N 1
ATOM 1533 C CA . PRO A 1 184 ? 28.209 18.446 34.855 1.00 14.20 182 PRO A CA 1
ATOM 1534 C C . PRO A 1 184 ? 29.154 17.744 35.812 1.00 13.26 182 PRO A C 1
ATOM 1535 O O . PRO A 1 184 ? 29.912 18.390 36.547 1.00 13.92 182 PRO A O 1
ATOM 1539 N N . LEU A 1 185 ? 29.110 16.404 35.776 1.00 14.15 183 LEU A N 1
ATOM 1540 C CA . LEU A 1 185 ? 29.926 15.580 36.654 1.00 14.56 183 LEU A CA 1
ATOM 1541 C C . LEU A 1 185 ? 30.418 14.360 35.883 1.00 14.42 183 LEU A C 1
ATOM 1542 O O . LEU A 1 185 ? 29.615 13.577 35.382 1.00 14.05 183 LEU A O 1
ATOM 1547 N N . SER A 1 186 ? 31.744 14.253 35.768 1.00 12.35 184 SER A N 1
ATOM 1548 C CA . SER A 1 186 ? 32.369 13.084 35.167 1.00 14.34 184 SER A CA 1
ATOM 1549 C C . SER A 1 186 ? 32.812 12.126 36.271 1.00 13.46 184 SER A C 1
ATOM 1550 O O . SER A 1 186 ? 33.378 12.577 37.283 1.00 13.04 184 SER A O 1
ATOM 1553 N N . VAL A 1 187 ? 32.552 10.819 36.072 1.00 12.32 185 VAL A N 1
ATOM 1554 C CA . VAL A 1 187 ? 33.010 9.782 36.974 1.00 13.42 185 VAL A CA 1
ATOM 1555 C C . VAL A 1 187 ? 33.846 8.811 36.149 1.00 13.25 185 VAL A C 1
ATOM 1556 O O . VAL A 1 187 ? 33.396 8.359 35.094 1.00 13.21 185 VAL A O 1
ATOM 1560 N N . GLN A 1 188 ? 35.062 8.530 36.623 1.00 12.10 186 GLN A N 1
ATOM 1561 C CA . GLN A 1 188 ? 35.986 7.666 35.910 1.00 12.35 186 GLN A CA 1
ATOM 1562 C C . GLN A 1 188 ? 36.460 6.543 36.831 1.00 12.11 186 GLN A C 1
ATOM 1563 O O . GLN A 1 188 ? 37.006 6.800 37.887 1.00 12.19 186 GLN A O 1
ATOM 1569 N N . VAL A 1 189 ? 36.259 5.299 36.369 1.00 12.57 187 VAL A N 1
ATOM 1570 C CA . VAL A 1 189 ? 36.478 4.112 37.185 1.00 12.37 187 VAL A CA 1
ATOM 1571 C C . VAL A 1 189 ? 37.257 3.060 36.390 1.00 11.57 187 VAL A C 1
ATOM 1572 O O . VAL A 1 189 ? 37.376 3.121 35.153 1.00 11.62 187 VAL A O 1
ATOM 1576 N N . HIS A 1 190 ? 37.717 2.045 37.136 1.00 11.18 188 HIS A N 1
ATOM 1577 C CA . HIS A 1 190 ? 38.326 0.866 36.561 1.00 11.05 188 HIS A CA 1
ATOM 1578 C C . HIS A 1 190 ? 37.297 -0.247 36.447 1.00 11.21 188 HIS A C 1
ATOM 1579 O O . HIS A 1 190 ? 36.584 -0.498 37.407 1.00 11.72 188 HIS A O 1
ATOM 1586 N N . HIS A 1 191 ? 37.188 -0.889 35.268 1.00 10.50 189 HIS A N 1
ATOM 1587 C CA . HIS A 1 191 ? 36.138 -1.899 35.067 1.00 10.94 189 HIS A CA 1
ATOM 1588 C C . HIS A 1 191 ? 36.357 -3.152 35.918 1.00 12.39 189 HIS A C 1
ATOM 1589 O O . HIS A 1 191 ? 35.436 -3.952 36.124 1.00 12.34 189 HIS A O 1
ATOM 1596 N N . ALA A 1 192 ? 37.555 -3.371 36.419 1.00 12.88 190 ALA A N 1
ATOM 1597 C CA . ALA A 1 192 ? 37.761 -4.525 37.298 1.00 13.14 190 ALA A CA 1
ATOM 1598 C C . ALA A 1 192 ? 36.869 -4.489 38.533 1.00 13.56 190 ALA A C 1
ATOM 1599 O O . ALA A 1 192 ? 36.467 -5.563 39.015 1.00 13.42 190 ALA A O 1
ATOM 1601 N N . VAL A 1 193 ? 36.564 -3.288 39.059 1.00 12.03 191 VAL A N 1
ATOM 1602 C CA . VAL A 1 193 ? 35.809 -3.141 40.297 1.00 14.15 191 VAL A CA 1
ATOM 1603 C C . VAL A 1 193 ? 34.422 -2.514 40.108 1.00 14.58 191 VAL A C 1
ATOM 1604 O O . VAL A 1 193 ? 33.568 -2.656 41.011 1.00 15.09 191 VAL A O 1
ATOM 1608 N N . CYS A 1 194 ? 34.196 -1.820 38.983 1.00 13.13 192 CYS A N 1
ATOM 1609 C CA A CYS A 1 194 ? 32.945 -1.123 38.729 0.70 13.10 192 CYS A CA 1
ATOM 1610 C CA B CYS A 1 194 ? 32.972 -1.089 38.718 0.30 14.82 192 CYS A CA 1
ATOM 1611 C C . CYS A 1 194 ? 32.441 -1.426 37.324 1.00 13.19 192 CYS A C 1
ATOM 1612 O O . CYS A 1 194 ? 33.167 -1.251 36.338 1.00 14.16 192 CYS A O 1
ATOM 1617 N N . ASP A 1 195 ? 31.173 -1.852 37.245 1.00 12.97 193 ASP A N 1
ATOM 1618 C CA . ASP A 1 195 ? 30.470 -1.931 35.980 1.00 12.54 193 ASP A CA 1
ATOM 1619 C C . ASP A 1 195 ? 29.587 -0.696 35.845 1.00 13.57 193 ASP A C 1
ATOM 1620 O O . ASP A 1 195 ? 29.451 0.112 36.776 1.00 13.21 193 ASP A O 1
ATOM 1625 N N . GLY A 1 196 ? 28.881 -0.613 34.703 1.00 13.93 194 GLY A N 1
ATOM 1626 C CA . GLY A 1 196 ? 27.916 0.452 34.485 1.00 13.90 194 GLY A CA 1
ATOM 1627 C C . GLY A 1 196 ? 26.883 0.572 35.595 1.00 13.19 194 GLY A C 1
ATOM 1628 O O . GLY A 1 196 ? 26.590 1.671 36.089 1.00 12.61 194 GLY A O 1
ATOM 1629 N N . PHE A 1 197 ? 26.391 -0.565 36.075 1.00 12.37 195 PHE A N 1
ATOM 1630 C CA . PHE A 1 197 ? 25.436 -0.547 37.157 1.00 13.87 195 PHE A CA 1
ATOM 1631 C C . PHE A 1 197 ? 25.964 0.152 38.410 1.00 13.63 195 PHE A C 1
ATOM 1632 O O . PHE A 1 197 ? 25.239 0.925 39.022 1.00 12.93 195 PHE A O 1
ATOM 1640 N N . HIS A 1 198 ? 27.226 -0.072 38.807 1.00 12.06 196 HIS A N 1
ATOM 1641 C CA . HIS A 1 198 ? 27.747 0.526 40.028 1.00 13.08 196 HIS A CA 1
ATOM 1642 C C . HIS A 1 198 ? 27.934 2.034 39.850 1.00 12.77 196 HIS A C 1
ATOM 1643 O O . HIS A 1 198 ? 27.703 2.770 40.792 1.00 12.90 196 HIS A O 1
ATOM 1650 N N . VAL A 1 199 ? 28.359 2.475 38.661 1.00 13.13 197 VAL A N 1
ATOM 1651 C CA . VAL A 1 199 ? 28.531 3.905 38.431 1.00 14.39 197 VAL A CA 1
ATOM 1652 C C . VAL A 1 199 ? 27.169 4.611 38.423 1.00 13.59 197 VAL A C 1
ATOM 1653 O O . VAL A 1 199 ? 27.019 5.670 39.024 1.00 14.60 197 VAL A O 1
ATOM 1657 N N . ALA A 1 200 ? 26.176 4.019 37.769 1.00 14.83 198 ALA A N 1
ATOM 1658 C CA . ALA A 1 200 ? 24.830 4.565 37.767 1.00 14.21 198 ALA A CA 1
ATOM 1659 C C . ALA A 1 200 ? 24.302 4.658 39.200 1.00 15.17 198 ALA A C 1
ATOM 1660 O O . ALA A 1 200 ? 23.650 5.651 39.573 1.00 14.19 198 ALA A O 1
ATOM 1662 N N . ARG A 1 201 ? 24.531 3.593 39.985 1.00 14.68 199 ARG A N 1
ATOM 1663 C CA . ARG A 1 201 ? 24.057 3.580 41.364 1.00 15.88 199 ARG A CA 1
ATOM 1664 C C . ARG A 1 201 ? 24.633 4.740 42.162 1.00 15.19 199 ARG A C 1
ATOM 1665 O O . ARG A 1 201 ? 23.900 5.401 42.913 1.00 15.46 199 ARG A O 1
ATOM 1673 N N . PHE A 1 202 ? 25.944 4.972 41.997 1.00 15.64 200 PHE A N 1
ATOM 1674 C CA . PHE A 1 202 ? 26.639 6.085 42.606 1.00 15.98 200 PHE A CA 1
ATOM 1675 C C . PHE A 1 202 ? 26.018 7.426 42.184 1.00 14.77 200 PHE A C 1
ATOM 1676 O O . PHE A 1 202 ? 25.678 8.259 43.029 1.00 15.02 200 PHE A O 1
ATOM 1684 N N . ILE A 1 203 ? 25.876 7.662 40.882 1.00 13.05 201 ILE A N 1
ATOM 1685 C CA . ILE A 1 203 ? 25.344 8.941 40.398 1.00 13.71 201 ILE A CA 1
ATOM 1686 C C . ILE A 1 203 ? 23.923 9.173 40.936 1.00 14.83 201 ILE A C 1
ATOM 1687 O O . ILE A 1 203 ? 23.559 10.286 41.359 1.00 14.34 201 ILE A O 1
ATOM 1692 N N . ASN A 1 204 ? 23.073 8.128 40.843 1.00 14.76 202 ASN A N 1
ATOM 1693 C CA . ASN A 1 204 ? 21.688 8.235 41.246 1.00 15.10 202 ASN A CA 1
ATOM 1694 C C . ASN A 1 204 ? 21.650 8.504 42.748 1.00 13.76 202 ASN A C 1
ATOM 1695 O O . ASN A 1 204 ? 20.778 9.242 43.209 1.00 15.13 202 ASN A O 1
ATOM 1700 N N . ARG A 1 205 ? 22.581 7.931 43.515 1.00 14.35 203 ARG A N 1
ATOM 1701 C CA . ARG A 1 205 ? 22.591 8.174 44.955 1.00 13.98 203 ARG A CA 1
ATOM 1702 C C . ARG A 1 205 ? 23.001 9.619 45.230 1.00 14.12 203 ARG A C 1
ATOM 1703 O O . ARG A 1 205 ? 22.413 10.293 46.084 1.00 14.76 203 ARG A O 1
ATOM 1711 N N . LEU A 1 206 ? 24.039 10.095 44.513 1.00 12.93 204 LEU A N 1
ATOM 1712 C CA . LEU A 1 206 ? 24.435 11.482 44.676 1.00 13.64 204 LEU A CA 1
ATOM 1713 C C . LEU A 1 206 ? 23.264 12.407 44.328 1.00 13.44 204 LEU A C 1
ATOM 1714 O O . LEU A 1 206 ? 23.045 13.406 45.016 1.00 16.59 204 LEU A O 1
ATOM 1719 N N . GLN A 1 207 ? 22.525 12.141 43.238 1.00 13.83 205 GLN A N 1
ATOM 1720 C CA . GLN A 1 207 ? 21.376 12.963 42.883 1.00 14.76 205 GLN A CA 1
ATOM 1721 C C . GLN A 1 207 ? 20.366 12.993 44.037 1.00 17.32 205 GLN A C 1
ATOM 1722 O O . GLN A 1 207 ? 19.829 14.049 44.359 1.00 17.57 205 GLN A O 1
ATOM 1728 N N . GLU A 1 208 ? 20.101 11.836 44.668 1.00 17.36 206 GLU A N 1
ATOM 1729 C CA . GLU A 1 208 ? 19.191 11.778 45.807 1.00 20.63 206 GLU A CA 1
ATOM 1730 C C . GLU A 1 208 ? 19.693 12.652 46.970 1.00 18.73 206 GLU A C 1
ATOM 1731 O O . GLU A 1 208 ? 18.942 13.436 47.570 1.00 19.50 206 GLU A O 1
ATOM 1737 N N . LEU A 1 209 ? 20.980 12.545 47.296 1.00 18.41 207 LEU A N 1
ATOM 1738 C CA . LEU A 1 209 ? 21.597 13.353 48.343 1.00 17.81 207 LEU A CA 1
ATOM 1739 C C . LEU A 1 209 ? 21.451 14.848 48.034 1.00 18.94 207 LEU A C 1
ATOM 1740 O O . LEU A 1 209 ? 21.096 15.620 48.942 1.00 19.10 207 LEU A O 1
ATOM 1745 N N . CYS A 1 210 ? 21.634 15.250 46.757 1.00 16.84 208 CYS A N 1
ATOM 1746 C CA . CYS A 1 210 ? 21.531 16.660 46.376 1.00 17.25 208 CYS A CA 1
ATOM 1747 C C . CYS A 1 210 ? 20.073 17.158 46.536 1.00 18.59 208 CYS A C 1
ATOM 1748 O O . CYS A 1 210 ? 19.797 18.333 46.798 1.00 16.90 208 CYS A O 1
ATOM 1751 N N . ASN A 1 211 ? 19.116 16.241 46.392 1.00 17.34 209 ASN A N 1
ATOM 1752 C CA . ASN A 1 211 ? 17.708 16.563 46.495 1.00 19.57 209 ASN A CA 1
ATOM 1753 C C . ASN A 1 211 ? 17.182 16.444 47.924 1.00 22.75 209 ASN A C 1
ATOM 1754 O O . ASN A 1 211 ? 15.989 16.713 48.141 1.00 24.10 209 ASN A O 1
ATOM 1759 N N . SER A 1 212 ? 18.056 16.088 48.881 1.00 21.48 210 SER A N 1
ATOM 1760 C CA . SER A 1 212 ? 17.660 15.835 50.269 1.00 23.63 210 SER A CA 1
ATOM 1761 C C . SER A 1 212 ? 18.139 16.950 51.188 1.00 24.37 210 SER A C 1
ATOM 1762 O O . SER A 1 212 ? 19.097 17.679 50.902 1.00 22.73 210 SER A O 1
ATOM 1765 N N . LYS A 1 213 ? 17.442 17.046 52.325 1.00 28.04 211 LYS A N 1
ATOM 1766 C CA . LYS A 1 213 ? 17.831 17.938 53.403 1.00 33.69 211 LYS A CA 1
ATOM 1767 C C . LYS A 1 213 ? 19.304 17.720 53.708 1.00 31.10 211 LYS A C 1
ATOM 1768 O O . LYS A 1 213 ? 19.748 16.580 53.740 1.00 29.55 211 LYS A O 1
ATOM 1774 N N . LEU A 1 214 ? 20.032 18.813 53.933 1.00 33.27 212 LEU A N 1
ATOM 1775 C CA . LEU A 1 214 ? 21.471 18.739 54.168 1.00 41.55 212 LEU A CA 1
ATOM 1776 C C . LEU A 1 214 ? 21.746 18.270 55.594 1.00 49.31 212 LEU A C 1
ATOM 1777 O O . LEU A 1 214 ? 22.735 17.570 55.824 1.00 55.06 212 LEU A O 1
ATOM 1782 N N . LYS A 1 215 ? 20.828 18.639 56.501 1.00 60.26 213 LYS A N 1
ATOM 1783 C CA . LYS A 1 215 ? 20.910 18.378 57.930 1.00 71.52 213 LYS A CA 1
ATOM 1784 C C . LYS A 1 215 ? 21.279 19.714 58.600 1.00 75.57 213 LYS A C 1
ATOM 1785 O O . LYS A 1 215 ? 22.429 19.842 59.082 1.00 84.48 213 LYS A O 1
ATOM 1792 N N . GLY B 1 3 ? 59.649 27.085 12.333 1.00 44.68 1 GLY B N 1
ATOM 1793 C CA . GLY B 1 3 ? 59.485 28.359 13.058 1.00 39.42 1 GLY B CA 1
ATOM 1794 C C . GLY B 1 3 ? 60.559 28.525 14.135 1.00 34.04 1 GLY B C 1
ATOM 1795 O O . GLY B 1 3 ? 61.386 27.651 14.340 1.00 39.43 1 GLY B O 1
ATOM 1796 N N . ASN B 1 4 ? 60.504 29.643 14.850 1.00 33.09 2 ASN B N 1
ATOM 1797 C CA . ASN B 1 4 ? 61.462 29.951 15.896 1.00 30.25 2 ASN B CA 1
ATOM 1798 C C . ASN B 1 4 ? 60.881 29.505 17.240 1.00 27.12 2 ASN B C 1
ATOM 1799 O O . ASN B 1 4 ? 59.673 29.510 17.430 1.00 23.74 2 ASN B O 1
ATOM 1804 N N . TYR B 1 5 ? 61.752 29.099 18.159 1.00 22.01 3 TYR B N 1
ATOM 1805 C CA . TYR B 1 5 ? 61.328 28.692 19.482 1.00 20.67 3 TYR B CA 1
ATOM 1806 C C . TYR B 1 5 ? 62.295 29.228 20.515 1.00 22.05 3 TYR B C 1
ATOM 1807 O O . TYR B 1 5 ? 63.416 29.632 20.183 1.00 21.13 3 TYR B O 1
ATOM 1816 N N . THR B 1 6 ? 61.848 29.194 21.774 1.00 22.20 4 THR B N 1
ATOM 1817 C CA . THR B 1 6 ? 62.685 29.580 22.891 1.00 24.89 4 THR B CA 1
ATOM 1818 C C . THR B 1 6 ? 62.644 28.446 23.909 1.00 24.89 4 THR B C 1
ATOM 1819 O O . THR B 1 6 ? 61.623 27.773 24.076 1.00 21.22 4 THR B O 1
ATOM 1823 N N . LYS B 1 7 ? 63.779 28.213 24.568 1.00 21.61 5 LYS B N 1
ATOM 1824 C CA . LYS B 1 7 ? 63.872 27.241 25.638 1.00 24.01 5 LYS B CA 1
ATOM 1825 C C . LYS B 1 7 ? 63.144 27.810 26.842 1.00 22.64 5 LYS B C 1
ATOM 1826 O O . LYS B 1 7 ? 63.306 28.985 27.149 1.00 22.35 5 LYS B O 1
ATOM 1832 N N . PHE B 1 8 ? 62.248 27.021 27.449 1.00 20.07 6 PHE B N 1
ATOM 1833 C CA . PHE B 1 8 ? 61.453 27.512 28.562 1.00 20.47 6 PHE B CA 1
ATOM 1834 C C . PHE B 1 8 ? 62.265 27.369 29.845 1.00 20.42 6 PHE B C 1
ATOM 1835 O O . PHE B 1 8 ? 62.897 26.345 30.080 1.00 23.30 6 PHE B O 1
ATOM 1843 N N . ASP B 1 9 ? 62.094 28.340 30.737 1.00 22.49 7 ASP B N 1
ATOM 1844 C CA . ASP B 1 9 ? 62.777 28.318 32.018 1.00 27.13 7 ASP B CA 1
ATOM 1845 C C . ASP B 1 9 ? 61.937 27.533 33.030 1.00 22.31 7 ASP B C 1
ATOM 1846 O O . ASP B 1 9 ? 61.105 28.114 33.727 1.00 24.37 7 ASP B O 1
ATOM 1851 N N . VAL B 1 10 ? 62.119 26.202 33.051 1.00 22.90 8 VAL B N 1
ATOM 1852 C CA . VAL B 1 10 ? 61.362 25.317 33.930 1.00 22.90 8 VAL B CA 1
ATOM 1853 C C . VAL B 1 10 ? 61.729 25.557 35.404 1.00 22.39 8 VAL B C 1
ATOM 1854 O O . VAL B 1 10 ? 60.873 25.536 36.295 1.00 20.36 8 VAL B O 1
ATOM 1858 N N . LYS B 1 11 ? 62.996 25.857 35.675 1.00 23.82 9 LYS B N 1
ATOM 1859 C CA . LYS B 1 11 ? 63.417 26.053 37.060 1.00 28.64 9 LYS B CA 1
ATOM 1860 C C . LYS B 1 11 ? 62.641 27.170 37.772 1.00 27.09 9 LYS B C 1
ATOM 1861 O O . LYS B 1 11 ? 62.374 27.020 38.961 1.00 26.66 9 LYS B O 1
ATOM 1867 N N . ASN B 1 12 ? 62.231 28.230 37.055 1.00 23.45 10 ASN B N 1
ATOM 1868 C CA . ASN B 1 12 ? 61.579 29.394 37.644 1.00 24.55 10 ASN B CA 1
ATOM 1869 C C . ASN B 1 12 ? 60.075 29.408 37.339 1.00 24.43 10 ASN B C 1
ATOM 1870 O O . ASN B 1 12 ? 59.395 30.393 37.636 1.00 26.62 10 ASN B O 1
ATOM 1875 N N . TRP B 1 13 ? 59.560 28.326 36.725 1.00 21.69 11 TRP B N 1
ATOM 1876 C CA . TRP B 1 13 ? 58.157 28.174 36.381 1.00 18.81 11 TRP B CA 1
ATOM 1877 C C . TRP B 1 13 ? 57.333 27.870 37.628 1.00 17.19 11 TRP B C 1
ATOM 1878 O O . TRP B 1 13 ? 57.683 26.970 38.403 1.00 17.84 11 TRP B O 1
ATOM 1889 N N . VAL B 1 14 ? 56.216 28.595 37.801 1.00 17.99 12 VAL B N 1
ATOM 1890 C CA . VAL B 1 14 ? 55.286 28.307 38.890 1.00 17.02 12 VAL B CA 1
ATOM 1891 C C . VAL B 1 14 ? 54.780 26.857 38.793 1.00 16.74 12 VAL B C 1
ATOM 1892 O O . VAL B 1 14 ? 54.358 26.300 39.794 1.00 15.04 12 VAL B O 1
ATOM 1896 N N . ARG B 1 15 ? 54.765 26.268 37.589 1.00 16.24 13 ARG B N 1
ATOM 1897 C CA . ARG B 1 15 ? 54.299 24.889 37.454 1.00 15.39 13 ARG B CA 1
ATOM 1898 C C . ARG B 1 15 ? 55.467 23.894 37.376 1.00 15.58 13 ARG B C 1
ATOM 1899 O O . ARG B 1 15 ? 55.288 22.755 36.950 1.00 15.50 13 ARG B O 1
ATOM 1907 N N . ARG B 1 16 ? 56.674 24.253 37.821 1.00 15.20 14 ARG B N 1
ATOM 1908 C CA . ARG B 1 16 ? 57.792 23.314 37.757 1.00 17.83 14 ARG B CA 1
ATOM 1909 C C . ARG B 1 16 ? 57.446 21.933 38.345 1.00 16.01 14 ARG B C 1
ATOM 1910 O O . ARG B 1 16 ? 57.817 20.874 37.805 1.00 15.75 14 ARG B O 1
ATOM 1918 N N . GLU B 1 17 ? 56.832 21.906 39.537 1.00 14.79 15 GLU B N 1
ATOM 1919 C CA . GLU B 1 17 ? 56.487 20.650 40.200 1.00 14.35 15 GLU B CA 1
ATOM 1920 C C . GLU B 1 17 ? 55.464 19.831 39.395 1.00 13.89 15 GLU B C 1
ATOM 1921 O O . GLU B 1 17 ? 55.612 18.624 39.198 1.00 14.19 15 GLU B O 1
ATOM 1927 N N . HIS B 1 18 ? 54.394 20.506 38.937 1.00 13.29 16 HIS B N 1
ATOM 1928 C CA . HIS B 1 18 ? 53.355 19.901 38.132 1.00 12.29 16 HIS B CA 1
ATOM 1929 C C . HIS B 1 18 ? 53.910 19.287 36.846 1.00 12.70 16 HIS B C 1
ATOM 1930 O O . HIS B 1 18 ? 53.452 18.226 36.424 1.00 11.96 16 HIS B O 1
ATOM 1937 N N . PHE B 1 19 ? 54.850 19.998 36.223 1.00 13.08 17 PHE B N 1
ATOM 1938 C CA . PHE B 1 19 ? 55.429 19.550 34.971 1.00 12.31 17 PHE B CA 1
ATOM 1939 C C . PHE B 1 19 ? 56.137 18.198 35.156 1.00 13.18 17 PHE B C 1
ATOM 1940 O O . PHE B 1 19 ? 55.880 17.246 34.441 1.00 12.32 17 PHE B O 1
ATOM 1948 N N . GLU B 1 20 ? 57.009 18.087 36.144 1.00 12.83 18 GLU B N 1
ATOM 1949 C CA . GLU B 1 20 ? 57.656 16.814 36.449 1.00 12.93 18 GLU B CA 1
ATOM 1950 C C . GLU B 1 20 ? 56.626 15.732 36.811 1.00 12.92 18 GLU B C 1
ATOM 1951 O O . GLU B 1 20 ? 56.753 14.578 36.417 1.00 12.94 18 GLU B O 1
ATOM 1957 N N . PHE B 1 21 ? 55.603 16.087 37.585 1.00 11.65 19 PHE B N 1
ATOM 1958 C CA . PHE B 1 21 ? 54.634 15.146 38.084 1.00 13.46 19 PHE B CA 1
ATOM 1959 C C . PHE B 1 21 ? 53.870 14.523 36.914 1.00 13.99 19 PHE B C 1
ATOM 1960 O O . PHE B 1 21 ? 53.748 13.311 36.845 1.00 12.99 19 PHE B O 1
ATOM 1968 N N . TYR B 1 22 ? 53.320 15.377 36.040 1.00 13.63 20 TYR B N 1
ATOM 1969 C CA . TYR B 1 22 ? 52.445 14.894 34.960 1.00 13.67 20 TYR B CA 1
ATOM 1970 C C . TYR B 1 22 ? 53.243 14.473 33.727 1.00 14.23 20 TYR B C 1
ATOM 1971 O O . TYR B 1 22 ? 52.693 13.843 32.812 1.00 14.33 20 TYR B O 1
ATOM 1980 N N . ARG B 1 23 ? 54.547 14.785 33.671 1.00 14.10 21 ARG B N 1
ATOM 1981 C CA . ARG B 1 23 ? 55.369 14.263 32.590 1.00 15.92 21 ARG B CA 1
ATOM 1982 C C . ARG B 1 23 ? 55.909 12.880 32.964 1.00 16.08 21 ARG B C 1
ATOM 1983 O O . ARG B 1 23 ? 55.961 11.969 32.124 1.00 16.71 21 ARG B O 1
ATOM 1991 N N . HIS B 1 24 ? 56.363 12.713 34.217 1.00 14.65 22 HIS B N 1
ATOM 1992 C CA . HIS B 1 24 ? 57.114 11.524 34.595 1.00 14.65 22 HIS B CA 1
ATOM 1993 C C . HIS B 1 24 ? 56.431 10.648 35.632 1.00 15.70 22 HIS B C 1
ATOM 1994 O O . HIS B 1 24 ? 56.563 9.429 35.524 1.00 18.54 22 HIS B O 1
ATOM 2001 N N . ARG B 1 25 ? 55.792 11.216 36.657 1.00 15.03 23 ARG B N 1
ATOM 2002 C CA . ARG B 1 25 ? 55.264 10.372 37.720 1.00 16.83 23 ARG B CA 1
ATOM 2003 C C . ARG B 1 25 ? 53.896 9.800 37.363 1.00 16.80 23 ARG B C 1
ATOM 2004 O O . ARG B 1 25 ? 53.665 8.614 37.602 1.00 18.57 23 ARG B O 1
ATOM 2012 N N A LEU B 1 26 ? 53.022 10.659 36.818 0.50 16.87 24 LEU B N 1
ATOM 2013 N N B LEU B 1 26 ? 52.969 10.648 36.869 0.50 15.94 24 LEU B N 1
ATOM 2014 C CA A LEU B 1 26 ? 51.661 10.289 36.471 0.50 16.46 24 LEU B CA 1
ATOM 2015 C CA B LEU B 1 26 ? 51.615 10.246 36.485 0.50 15.04 24 LEU B CA 1
ATOM 2016 C C A LEU B 1 26 ? 51.357 10.845 35.085 0.50 14.74 24 LEU B C 1
ATOM 2017 C C B LEU B 1 26 ? 51.334 10.815 35.093 0.50 13.95 24 LEU B C 1
ATOM 2018 O O A LEU B 1 26 ? 50.644 11.840 34.941 0.50 14.16 24 LEU B O 1
ATOM 2019 O O B LEU B 1 26 ? 50.603 11.796 34.954 0.50 13.50 24 LEU B O 1
ATOM 2028 N N . PRO B 1 27 ? 51.959 10.273 34.020 1.00 13.94 25 PRO B N 1
ATOM 2029 C CA . PRO B 1 27 ? 51.738 10.791 32.674 1.00 13.80 25 PRO B CA 1
ATOM 2030 C C . PRO B 1 27 ? 50.284 10.644 32.270 1.00 13.49 25 PRO B C 1
ATOM 2031 O O . PRO B 1 27 ? 49.731 9.540 32.304 1.00 13.89 25 PRO B O 1
ATOM 2035 N N . CYS B 1 28 ? 49.659 11.764 31.900 1.00 12.48 26 CYS B N 1
ATOM 2036 C CA . CYS B 1 28 ? 48.267 11.770 31.531 1.00 13.33 26 CYS B CA 1
ATOM 2037 C C . CYS B 1 28 ? 47.940 13.062 30.811 1.00 12.61 26 CYS B C 1
ATOM 2038 O O . CYS B 1 28 ? 48.711 14.035 30.865 1.00 12.27 26 CYS B O 1
ATOM 2041 N N . GLY B 1 29 ? 46.809 13.013 30.095 1.00 11.69 27 GLY B N 1
ATOM 2042 C CA . GLY B 1 29 ? 46.192 14.211 29.581 1.00 11.05 27 GLY B CA 1
ATOM 2043 C C . GLY B 1 29 ? 44.692 14.111 29.773 1.00 11.42 27 GLY B C 1
ATOM 2044 O O . GLY B 1 29 ? 44.207 13.154 30.398 1.00 12.64 27 GLY B O 1
ATOM 2045 N N . PHE B 1 30 ? 43.966 15.099 29.260 1.00 10.93 28 PHE B N 1
ATOM 2046 C CA . PHE B 1 30 ? 42.535 14.999 29.330 1.00 11.32 28 PHE B CA 1
ATOM 2047 C C . PHE B 1 30 ? 41.907 15.641 28.106 1.00 11.79 28 PHE B C 1
ATOM 2048 O O . PHE B 1 30 ? 42.519 16.500 27.463 1.00 13.46 28 PHE B O 1
ATOM 2056 N N . SER B 1 31 ? 40.647 15.233 27.863 1.00 12.08 29 SER B N 1
ATOM 2057 C CA . SER B 1 31 ? 39.786 15.923 26.918 1.00 12.18 29 SER B CA 1
ATOM 2058 C C . SER B 1 31 ? 38.565 16.482 27.630 1.00 12.35 29 SER B C 1
ATOM 2059 O O . SER B 1 31 ? 38.087 15.936 28.634 1.00 11.27 29 SER B O 1
ATOM 2062 N N . LEU B 1 32 ? 38.034 17.554 27.058 1.00 12.48 30 LEU B N 1
ATOM 2063 C CA . LEU B 1 32 ? 36.722 18.012 27.465 1.00 14.87 30 LEU B CA 1
ATOM 2064 C C . LEU B 1 32 ? 35.987 18.600 26.281 1.00 13.94 30 LEU B C 1
ATOM 2065 O O . LEU B 1 32 ? 36.598 19.204 25.398 1.00 15.28 30 LEU B O 1
ATOM 2070 N N . THR B 1 33 ? 34.664 18.400 26.259 1.00 11.85 31 THR B N 1
ATOM 2071 C CA . THR B 1 33 ? 33.835 18.892 25.180 1.00 13.08 31 THR B CA 1
ATOM 2072 C C . THR B 1 33 ? 32.873 19.935 25.763 1.00 13.45 31 THR B C 1
ATOM 2073 O O . THR B 1 33 ? 32.223 19.652 26.779 1.00 13.72 31 THR B O 1
ATOM 2077 N N . SER B 1 34 ? 32.867 21.109 25.141 1.00 13.25 32 SER B N 1
ATOM 2078 C CA . SER B 1 34 ? 32.119 22.268 25.607 1.00 16.96 32 SER B CA 1
ATOM 2079 C C . SER B 1 34 ? 31.358 22.823 24.414 1.00 17.28 32 SER B C 1
ATOM 2080 O O . SER B 1 34 ? 31.796 22.686 23.288 1.00 20.45 32 SER B O 1
ATOM 2083 N N . LYS B 1 35 ? 30.233 23.495 24.648 1.00 16.61 33 LYS B N 1
ATOM 2084 C CA . LYS B 1 35 ? 29.529 24.099 23.530 1.00 15.61 33 LYS B CA 1
ATOM 2085 C C . LYS B 1 35 ? 29.904 25.584 23.447 1.00 15.11 33 LYS B C 1
ATOM 2086 O O . LYS B 1 35 ? 29.836 26.324 24.438 1.00 17.81 33 LYS B O 1
ATOM 2092 N N . ILE B 1 36 ? 30.299 26.015 22.254 1.00 13.33 34 ILE B N 1
ATOM 2093 C CA . ILE B 1 36 ? 30.607 27.416 21.983 1.00 14.10 34 ILE B CA 1
ATOM 2094 C C . ILE B 1 36 ? 29.328 28.038 21.438 1.00 13.48 34 ILE B C 1
ATOM 2095 O O . ILE B 1 36 ? 28.729 27.515 20.486 1.00 12.43 34 ILE B O 1
ATOM 2100 N N . ASP B 1 37 ? 28.981 29.221 21.963 1.00 13.42 35 ASP B N 1
ATOM 2101 C CA . ASP B 1 37 ? 27.875 29.977 21.413 1.00 13.65 35 ASP B CA 1
ATOM 2102 C C . ASP B 1 37 ? 28.338 30.713 20.154 1.00 12.08 35 ASP B C 1
ATOM 2103 O O . ASP B 1 37 ? 29.124 31.654 20.248 1.00 13.83 35 ASP B O 1
ATOM 2108 N N . ILE B 1 38 ? 27.848 30.270 18.990 1.00 13.01 36 ILE B N 1
ATOM 2109 C CA . ILE B 1 38 ? 28.243 30.853 17.704 1.00 12.55 36 ILE B CA 1
ATOM 2110 C C . ILE B 1 38 ? 27.088 31.660 17.086 1.00 13.18 36 ILE B C 1
ATOM 2111 O O . ILE B 1 38 ? 27.114 31.965 15.885 1.00 14.47 36 ILE B O 1
ATOM 2116 N N . THR B 1 39 ? 26.093 32.039 17.887 1.00 13.87 37 THR B N 1
ATOM 2117 C CA . THR B 1 39 ? 25.006 32.879 17.389 1.00 14.33 37 THR B CA 1
ATOM 2118 C C . THR B 1 39 ? 25.541 34.164 16.759 1.00 14.19 37 THR B C 1
ATOM 2119 O O . THR B 1 39 ? 25.223 34.504 15.612 1.00 13.65 37 THR B O 1
ATOM 2123 N N . THR B 1 40 ? 26.416 34.884 17.477 1.00 14.14 38 THR B N 1
ATOM 2124 C CA . THR B 1 40 ? 26.939 36.153 16.976 1.00 14.63 38 THR B CA 1
ATOM 2125 C C . THR B 1 40 ? 27.879 35.919 15.777 1.00 13.96 38 THR B C 1
ATOM 2126 O O . THR B 1 40 ? 27.811 36.615 14.766 1.00 14.33 38 THR B O 1
ATOM 2130 N N . LEU B 1 41 ? 28.744 34.900 15.867 1.00 13.94 39 LEU B N 1
ATOM 2131 C CA . LEU B 1 41 ? 29.634 34.612 14.763 1.00 12.46 39 LEU B CA 1
ATOM 2132 C C . LEU B 1 41 ? 28.873 34.299 13.475 1.00 12.55 39 LEU B C 1
ATOM 2133 O O . LEU B 1 41 ? 29.297 34.768 12.427 1.00 14.18 39 LEU B O 1
ATOM 2138 N N . LYS B 1 42 ? 27.822 33.455 13.531 1.00 13.42 40 LYS B N 1
ATOM 2139 C CA . LYS B 1 42 ? 27.105 33.022 12.339 1.00 15.21 40 LYS B CA 1
ATOM 2140 C C . LYS B 1 42 ? 26.470 34.245 11.689 1.00 14.84 40 LYS B C 1
ATOM 2141 O O . LYS B 1 42 ? 26.515 34.396 10.471 1.00 14.66 40 LYS B O 1
ATOM 2147 N N . LYS B 1 43 ? 25.979 35.160 12.540 1.00 16.62 41 LYS B N 1
ATOM 2148 C CA . LYS B 1 43 ? 25.388 36.407 12.058 1.00 17.30 41 LYS B CA 1
ATOM 2149 C C . LYS B 1 43 ? 26.461 37.279 11.395 1.00 16.03 41 LYS B C 1
ATOM 2150 O O . LYS B 1 43 ? 26.263 37.790 10.279 1.00 16.55 41 LYS B O 1
ATOM 2156 N N . SER B 1 44 ? 27.634 37.400 12.023 1.00 14.06 42 SER B N 1
ATOM 2157 C CA . SER B 1 44 ? 28.761 38.124 11.440 1.00 15.07 42 SER B CA 1
ATOM 2158 C C . SER B 1 44 ? 29.148 37.521 10.094 1.00 16.81 42 SER B C 1
ATOM 2159 O O . SER B 1 44 ? 29.400 38.268 9.141 1.00 17.01 42 SER B O 1
ATOM 2162 N N . LEU B 1 45 ? 29.186 36.184 10.026 1.00 16.59 43 LEU B N 1
ATOM 2163 C CA . LEU B 1 45 ? 29.617 35.511 8.815 1.00 19.05 43 LEU B CA 1
ATOM 2164 C C . LEU B 1 45 ? 28.650 35.719 7.665 1.00 18.41 43 LEU B C 1
ATOM 2165 O O . LEU B 1 45 ? 29.060 35.608 6.510 1.00 21.15 43 LEU B O 1
ATOM 2170 N N . ASP B 1 46 ? 27.384 36.043 7.956 1.00 21.40 44 ASP B N 1
ATOM 2171 C CA . ASP B 1 46 ? 26.412 36.316 6.900 1.00 24.49 44 ASP B CA 1
ATOM 2172 C C . ASP B 1 46 ? 26.858 37.444 5.971 1.00 23.77 44 ASP B C 1
ATOM 2173 O O . ASP B 1 46 ? 26.430 37.458 4.829 1.00 23.18 44 ASP B O 1
ATOM 2178 N N . ASP B 1 47 ? 27.701 38.364 6.455 1.00 21.38 45 ASP B N 1
ATOM 2179 C CA . ASP B 1 47 ? 28.124 39.521 5.692 1.00 23.22 45 ASP B CA 1
ATOM 2180 C C . ASP B 1 47 ? 29.559 39.392 5.217 1.00 21.07 45 ASP B C 1
ATOM 2181 O O . ASP B 1 47 ? 30.072 40.305 4.597 1.00 21.71 45 ASP B O 1
ATOM 2186 N N . SER B 1 48 ? 30.192 38.245 5.499 1.00 18.89 46 SER B N 1
ATOM 2187 C CA . SER B 1 48 ? 31.623 38.092 5.334 1.00 19.58 46 SER B CA 1
ATOM 2188 C C . SER B 1 48 ? 31.924 37.504 3.963 1.00 18.53 46 SER B C 1
ATOM 2189 O O . SER B 1 48 ? 31.153 36.714 3.404 1.00 20.24 46 SER B O 1
ATOM 2192 N N . ALA B 1 49 ? 33.104 37.851 3.449 1.00 21.71 47 ALA B N 1
ATOM 2193 C CA . ALA B 1 49 ? 33.648 37.174 2.272 1.00 24.13 47 ALA B CA 1
ATOM 2194 C C . ALA B 1 49 ? 34.154 35.778 2.639 1.00 23.67 47 ALA B C 1
ATOM 2195 O O . ALA B 1 49 ? 34.363 34.955 1.752 1.00 28.45 47 ALA B O 1
ATOM 2197 N N . TYR B 1 50 ? 34.294 35.491 3.949 1.00 20.68 48 TYR B N 1
ATOM 2198 C CA . TYR B 1 50 ? 34.972 34.267 4.377 1.00 19.49 48 TYR B CA 1
ATOM 2199 C C . TYR B 1 50 ? 34.003 33.215 4.914 1.00 20.19 48 TYR B C 1
ATOM 2200 O O . TYR B 1 50 ? 32.887 33.498 5.338 1.00 20.74 48 TYR B O 1
ATOM 2209 N N . LYS B 1 51 ? 34.462 31.966 4.881 1.00 18.61 49 LYS B N 1
ATOM 2210 C CA . LYS B 1 51 ? 33.621 30.816 5.178 1.00 19.20 49 LYS B CA 1
ATOM 2211 C C . LYS B 1 51 ? 33.812 30.394 6.635 1.00 15.48 49 LYS B C 1
ATOM 2212 O O . LYS B 1 51 ? 34.836 30.672 7.253 1.00 14.24 49 LYS B O 1
ATOM 2218 N N . PHE B 1 52 ? 32.810 29.665 7.127 1.00 14.78 50 PHE B N 1
ATOM 2219 C CA . PHE B 1 52 ? 32.740 29.259 8.526 1.00 14.81 50 PHE B CA 1
ATOM 2220 C C . PHE B 1 52 ? 34.002 28.493 8.971 1.00 14.50 50 PHE B C 1
ATOM 2221 O O . PHE B 1 52 ? 34.618 28.832 9.987 1.00 14.52 50 PHE B O 1
ATOM 2229 N N . TYR B 1 53 ? 34.378 27.436 8.250 1.00 14.47 51 TYR B N 1
ATOM 2230 C CA . TYR B 1 53 ? 35.460 26.568 8.709 1.00 14.03 51 TYR B CA 1
ATOM 2231 C C . TYR B 1 53 ? 36.773 27.330 8.752 1.00 13.95 51 TYR B C 1
ATOM 2232 O O . TYR B 1 53 ? 37.422 27.320 9.792 1.00 13.39 51 TYR B O 1
ATOM 2241 N N . PRO B 1 54 ? 37.241 28.029 7.681 1.00 13.82 52 PRO B N 1
ATOM 2242 C CA . PRO B 1 54 ? 38.488 28.778 7.807 1.00 13.50 52 PRO B CA 1
ATOM 2243 C C . PRO B 1 54 ? 38.434 29.891 8.849 1.00 12.12 52 PRO B C 1
ATOM 2244 O O . PRO B 1 54 ? 39.408 30.121 9.551 1.00 13.63 52 PRO B O 1
ATOM 2248 N N . VAL B 1 55 ? 37.263 30.507 9.058 1.00 12.71 53 VAL B N 1
ATOM 2249 C CA . VAL B 1 55 ? 37.192 31.464 10.136 1.00 12.84 53 VAL B CA 1
ATOM 2250 C C . VAL B 1 55 ? 37.372 30.773 11.491 1.00 12.12 53 VAL B C 1
ATOM 2251 O O . VAL B 1 55 ? 38.067 31.315 12.371 1.00 12.21 53 VAL B O 1
ATOM 2255 N N . MET B 1 56 ? 36.767 29.591 11.684 1.00 12.83 54 MET B N 1
ATOM 2256 C CA . MET B 1 56 ? 36.941 28.905 12.962 1.00 13.43 54 MET B CA 1
ATOM 2257 C C . MET B 1 56 ? 38.414 28.516 13.160 1.00 12.59 54 MET B C 1
ATOM 2258 O O . MET B 1 56 ? 38.933 28.622 14.271 1.00 12.93 54 MET B O 1
ATOM 2263 N N . ILE B 1 57 ? 39.086 28.072 12.094 1.00 12.81 55 ILE B N 1
ATOM 2264 C CA . ILE B 1 57 ? 40.494 27.724 12.169 1.00 12.06 55 ILE B CA 1
ATOM 2265 C C . ILE B 1 57 ? 41.298 28.931 12.637 1.00 12.97 55 ILE B C 1
ATOM 2266 O O . ILE B 1 57 ? 42.180 28.849 13.504 1.00 13.75 55 ILE B O 1
ATOM 2271 N N . TYR B 1 58 ? 41.037 30.064 11.994 1.00 12.61 56 TYR B N 1
ATOM 2272 C CA . TYR B 1 58 ? 41.720 31.300 12.315 1.00 13.56 56 TYR B CA 1
ATOM 2273 C C . TYR B 1 58 ? 41.497 31.654 13.795 1.00 12.51 56 TYR B C 1
ATOM 2274 O O . TYR B 1 58 ? 42.435 32.044 14.445 1.00 12.45 56 TYR B O 1
ATOM 2283 N N . LEU B 1 59 ? 40.248 31.633 14.279 1.00 12.14 57 LEU B N 1
ATOM 2284 C CA . LEU B 1 59 ? 39.946 32.028 15.655 1.00 13.02 57 LEU B CA 1
ATOM 2285 C C . LEU B 1 59 ? 40.530 31.042 16.670 1.00 13.42 57 LEU B C 1
ATOM 2286 O O . LEU B 1 59 ? 41.083 31.492 17.696 1.00 13.70 57 LEU B O 1
ATOM 2291 N N . ILE B 1 60 ? 40.471 29.749 16.364 1.00 12.46 58 ILE B N 1
ATOM 2292 C CA . ILE B 1 60 ? 41.083 28.734 17.234 1.00 13.70 58 ILE B CA 1
ATOM 2293 C C . ILE B 1 60 ? 42.586 28.971 17.291 1.00 13.56 58 ILE B C 1
ATOM 2294 O O . ILE B 1 60 ? 43.156 29.019 18.366 1.00 12.63 58 ILE B O 1
ATOM 2299 N N . ALA B 1 61 ? 43.214 29.163 16.122 1.00 12.56 59 ALA B N 1
ATOM 2300 C CA . ALA B 1 61 ? 44.652 29.411 16.061 1.00 12.90 59 ALA B CA 1
ATOM 2301 C C . ALA B 1 61 ? 45.025 30.705 16.779 1.00 14.27 59 ALA B C 1
ATOM 2302 O O . ALA B 1 61 ? 46.073 30.767 17.422 1.00 15.34 59 ALA B O 1
ATOM 2304 N N . GLN B 1 62 ? 44.170 31.741 16.705 1.00 13.59 60 GLN B N 1
ATOM 2305 C CA . GLN B 1 62 ? 44.467 32.978 17.393 1.00 15.00 60 GLN B CA 1
ATOM 2306 C C . GLN B 1 62 ? 44.455 32.762 18.915 1.00 14.90 60 GLN B C 1
ATOM 2307 O O . GLN B 1 62 ? 45.305 33.310 19.595 1.00 17.35 60 GLN B O 1
ATOM 2313 N N . ALA B 1 63 ? 43.441 32.075 19.444 1.00 15.49 61 ALA B N 1
ATOM 2314 C CA . ALA B 1 63 ? 43.303 31.774 20.872 1.00 15.55 61 ALA B CA 1
ATOM 2315 C C . ALA B 1 63 ? 44.486 30.918 21.349 1.00 17.54 61 ALA B C 1
ATOM 2316 O O . ALA B 1 63 ? 45.091 31.232 22.377 1.00 17.92 61 ALA B O 1
ATOM 2318 N N . VAL B 1 64 ? 44.892 29.903 20.556 1.00 16.50 62 VAL B N 1
ATOM 2319 C CA . VAL B 1 64 ? 46.054 29.075 20.908 1.00 16.03 62 VAL B CA 1
ATOM 2320 C C . VAL B 1 64 ? 47.339 29.921 20.964 1.00 17.33 62 VAL B C 1
ATOM 2321 O O . VAL B 1 64 ? 48.141 29.838 21.919 1.00 16.94 62 VAL B O 1
ATOM 2325 N N . ASN B 1 65 ? 47.513 30.815 19.975 1.00 17.84 63 ASN B N 1
ATOM 2326 C CA . ASN B 1 65 ? 48.710 31.630 19.830 1.00 17.86 63 ASN B CA 1
ATOM 2327 C C . ASN B 1 65 ? 48.841 32.650 20.982 1.00 20.08 63 ASN B C 1
ATOM 2328 O O . ASN B 1 65 ? 49.907 33.257 21.161 1.00 23.51 63 ASN B O 1
ATOM 2333 N N . GLN B 1 66 ? 47.760 32.895 21.741 1.00 17.70 64 GLN B N 1
ATOM 2334 C CA . GLN B 1 66 ? 47.795 33.855 22.836 1.00 18.73 64 GLN B CA 1
ATOM 2335 C C . GLN B 1 66 ? 48.487 33.284 24.076 1.00 18.04 64 GLN B C 1
ATOM 2336 O O . GLN B 1 66 ? 48.915 34.058 24.931 1.00 19.38 64 GLN B O 1
ATOM 2342 N N . PHE B 1 67 ? 48.592 31.950 24.198 1.00 16.46 65 PHE B N 1
ATOM 2343 C CA . PHE B 1 67 ? 48.910 31.307 25.471 1.00 17.96 65 PHE B CA 1
ATOM 2344 C C . PHE B 1 67 ? 50.108 30.365 25.313 1.00 16.22 65 PHE B C 1
ATOM 2345 O O . PHE B 1 67 ? 50.054 29.407 24.547 1.00 15.35 65 PHE B O 1
ATOM 2353 N N . ASP B 1 68 ? 51.206 30.668 26.032 1.00 15.96 66 ASP B N 1
ATOM 2354 C CA . ASP B 1 68 ? 52.437 29.900 25.910 1.00 17.93 66 ASP B CA 1
ATOM 2355 C C . ASP B 1 68 ? 52.231 28.403 26.151 1.00 16.68 66 ASP B C 1
ATOM 2356 O O . ASP B 1 68 ? 52.860 27.597 25.479 1.00 18.08 66 ASP B O 1
ATOM 2361 N N A GLU B 1 69 ? 51.378 28.040 27.113 0.50 15.68 67 GLU B N 1
ATOM 2362 N N B GLU B 1 69 ? 51.369 28.067 27.124 0.50 16.34 67 GLU B N 1
ATOM 2363 C CA A GLU B 1 69 ? 51.215 26.646 27.494 0.50 15.70 67 GLU B CA 1
ATOM 2364 C CA B GLU B 1 69 ? 51.099 26.700 27.550 0.50 16.73 67 GLU B CA 1
ATOM 2365 C C A GLU B 1 69 ? 50.518 25.829 26.407 0.50 16.03 67 GLU B C 1
ATOM 2366 C C B GLU B 1 69 ? 50.461 25.851 26.450 0.50 16.52 67 GLU B C 1
ATOM 2367 O O A GLU B 1 69 ? 50.543 24.597 26.486 0.50 15.57 67 GLU B O 1
ATOM 2368 O O B GLU B 1 69 ? 50.429 24.625 26.588 0.50 15.62 67 GLU B O 1
ATOM 2379 N N . LEU B 1 70 ? 49.926 26.490 25.392 1.00 15.44 68 LEU B N 1
ATOM 2380 C CA . LEU B 1 70 ? 49.329 25.804 24.260 1.00 16.18 68 LEU B CA 1
ATOM 2381 C C . LEU B 1 70 ? 50.268 25.756 23.056 1.00 15.33 68 LEU B C 1
ATOM 2382 O O . LEU B 1 70 ? 49.851 25.257 22.018 1.00 14.17 68 LEU B O 1
ATOM 2387 N N . ARG B 1 71 ? 51.522 26.223 23.206 1.00 16.51 69 ARG B N 1
ATOM 2388 C CA . ARG B 1 71 ? 52.520 26.189 22.143 1.00 17.14 69 ARG B CA 1
ATOM 2389 C C . ARG B 1 71 ? 53.796 25.470 22.594 1.00 16.31 69 ARG B C 1
ATOM 2390 O O . ARG B 1 71 ? 54.895 25.796 22.094 1.00 14.94 69 ARG B O 1
ATOM 2398 N N . MET B 1 72 ? 53.663 24.526 23.541 1.00 15.68 70 MET B N 1
ATOM 2399 C CA . MET B 1 72 ? 54.813 23.852 24.119 1.00 14.97 70 MET B CA 1
ATOM 2400 C C . MET B 1 72 ? 55.108 22.534 23.402 1.00 15.89 70 MET B C 1
ATOM 2401 O O . MET B 1 72 ? 54.287 21.950 22.682 1.00 15.23 70 MET B O 1
ATOM 2406 N N . ALA B 1 73 ? 56.376 22.136 23.512 1.00 15.34 71 ALA B N 1
ATOM 2407 C CA . ALA B 1 73 ? 56.874 20.910 22.928 1.00 13.99 71 ALA B CA 1
ATOM 2408 C C . ALA B 1 73 ? 58.148 20.506 23.636 1.00 14.58 71 ALA B C 1
ATOM 2409 O O . ALA B 1 73 ? 58.738 21.289 24.352 1.00 14.33 71 ALA B O 1
ATOM 2411 N N . ILE B 1 74 ? 58.566 19.259 23.406 1.00 16.17 72 ILE B N 1
ATOM 2412 C CA . ILE B 1 74 ? 59.874 18.789 23.813 1.00 18.49 72 ILE B CA 1
ATOM 2413 C C . ILE B 1 74 ? 60.716 18.797 22.556 1.00 19.01 72 ILE B C 1
ATOM 2414 O O . ILE B 1 74 ? 60.332 18.195 21.555 1.00 22.13 72 ILE B O 1
ATOM 2419 N N . LYS B 1 75 ? 61.854 19.484 22.614 1.00 19.55 73 LYS B N 1
ATOM 2420 C CA . LYS B 1 75 ? 62.805 19.419 21.513 1.00 23.15 73 LYS B CA 1
ATOM 2421 C C . LYS B 1 75 ? 64.176 19.167 22.130 1.00 24.91 73 LYS B C 1
ATOM 2422 O O . LYS B 1 75 ? 64.592 19.881 23.041 1.00 24.20 73 LYS B O 1
ATOM 2428 N N . ASP B 1 76 ? 64.846 18.109 21.659 1.00 32.06 74 ASP B N 1
ATOM 2429 C CA . ASP B 1 76 ? 66.163 17.773 22.181 1.00 32.12 74 ASP B CA 1
ATOM 2430 C C . ASP B 1 76 ? 66.047 17.509 23.680 1.00 28.50 74 ASP B C 1
ATOM 2431 O O . ASP B 1 76 ? 66.879 17.974 24.463 1.00 35.52 74 ASP B O 1
ATOM 2436 N N . ASP B 1 77 ? 64.972 16.796 24.036 1.00 30.32 75 ASP B N 1
ATOM 2437 C CA . ASP B 1 77 ? 64.594 16.429 25.392 1.00 33.81 75 ASP B CA 1
ATOM 2438 C C . ASP B 1 77 ? 64.591 17.638 26.336 1.00 32.57 75 ASP B C 1
ATOM 2439 O O . ASP B 1 77 ? 64.857 17.448 27.520 1.00 34.89 75 ASP B O 1
ATOM 2444 N N . GLU B 1 78 ? 64.230 18.856 25.861 1.00 24.63 76 GLU B N 1
ATOM 2445 C CA . GLU B 1 78 ? 63.989 20.002 26.739 1.00 22.50 76 GLU B CA 1
ATOM 2446 C C . GLU B 1 78 ? 62.645 20.654 26.391 1.00 18.32 76 GLU B C 1
ATOM 2447 O O . GLU B 1 78 ? 62.242 20.597 25.224 1.00 16.22 76 GLU B O 1
ATOM 2453 N N . LEU B 1 79 ? 62.009 21.321 27.367 1.00 17.32 77 LEU B N 1
ATOM 2454 C CA . LEU B 1 79 ? 60.767 22.024 27.110 1.00 16.18 77 LEU B CA 1
ATOM 2455 C C . LEU B 1 79 ? 61.042 23.305 26.325 1.00 17.76 77 LEU B C 1
ATOM 2456 O O . LEU B 1 79 ? 61.845 24.119 26.758 1.00 16.77 77 LEU B O 1
ATOM 2461 N N . ILE B 1 80 ? 60.321 23.494 25.203 1.00 15.58 78 ILE B N 1
ATOM 2462 C CA . ILE B 1 80 ? 60.372 24.728 24.428 1.00 15.87 78 ILE B CA 1
ATOM 2463 C C . ILE B 1 80 ? 58.967 25.287 24.270 1.00 15.51 78 ILE B C 1
ATOM 2464 O O . ILE B 1 80 ? 57.987 24.576 24.496 1.00 15.68 78 ILE B O 1
ATOM 2469 N N . VAL B 1 81 ? 58.906 26.561 23.877 1.00 15.41 79 VAL B N 1
ATOM 2470 C CA . VAL B 1 81 ? 57.714 27.267 23.432 1.00 16.11 79 VAL B CA 1
ATOM 2471 C C . VAL B 1 81 ? 57.952 27.791 22.010 1.00 17.23 79 VAL B C 1
ATOM 2472 O O . VAL B 1 81 ? 58.923 28.522 21.754 1.00 18.90 79 VAL B O 1
ATOM 2476 N N . TRP B 1 82 ? 57.080 27.415 21.068 1.00 15.48 80 TRP B N 1
ATOM 2477 C CA . TRP B 1 82 ? 57.080 27.989 19.739 1.00 16.41 80 TRP B CA 1
ATOM 2478 C C . TRP B 1 82 ? 56.612 29.443 19.837 1.00 18.60 80 TRP B C 1
ATOM 2479 O O . TRP B 1 82 ? 55.674 29.749 20.582 1.00 18.17 80 TRP B O 1
ATOM 2490 N N . ASP B 1 83 ? 57.314 30.330 19.133 1.00 20.77 81 ASP B N 1
ATOM 2491 C CA . ASP B 1 83 ? 56.921 31.728 19.076 1.00 21.67 81 ASP B CA 1
ATOM 2492 C C . ASP B 1 83 ? 55.476 31.818 18.576 1.00 21.06 81 ASP B C 1
ATOM 2493 O O . ASP B 1 83 ? 54.696 32.612 19.098 1.00 21.88 81 ASP B O 1
ATOM 2498 N N A SER B 1 84 ? 55.151 30.969 17.592 0.50 19.29 82 SER B N 1
ATOM 2499 N N B SER B 1 84 ? 55.155 31.007 17.575 0.50 19.74 82 SER B N 1
ATOM 2500 C CA A SER B 1 84 ? 53.851 30.929 16.928 0.50 19.67 82 SER B CA 1
ATOM 2501 C CA B SER B 1 84 ? 53.790 30.871 17.093 0.50 20.22 82 SER B CA 1
ATOM 2502 C C A SER B 1 84 ? 53.624 29.518 16.372 0.50 19.41 82 SER B C 1
ATOM 2503 C C B SER B 1 84 ? 53.627 29.464 16.531 0.50 19.57 82 SER B C 1
ATOM 2504 O O A SER B 1 84 ? 54.569 28.859 15.922 0.50 19.10 82 SER B O 1
ATOM 2505 O O B SER B 1 84 ? 54.610 28.784 16.229 0.50 18.90 82 SER B O 1
ATOM 2510 N N . VAL B 1 85 ? 52.374 29.034 16.404 1.00 16.71 83 VAL B N 1
ATOM 2511 C CA . VAL B 1 85 ? 52.059 27.733 15.852 1.00 17.27 83 VAL B CA 1
ATOM 2512 C C . VAL B 1 85 ? 51.080 27.923 14.697 1.00 16.64 83 VAL B C 1
ATOM 2513 O O . VAL B 1 85 ? 50.196 28.793 14.731 1.00 18.64 83 VAL B O 1
ATOM 2517 N N . ASP B 1 86 ? 51.232 27.066 13.702 1.00 15.97 84 ASP B N 1
ATOM 2518 C CA . ASP B 1 86 ? 50.403 27.069 12.510 1.00 15.95 84 ASP B CA 1
ATOM 2519 C C . ASP B 1 86 ? 49.333 25.993 12.625 1.00 15.97 84 ASP B C 1
ATOM 2520 O O . ASP B 1 86 ? 49.613 24.853 13.035 1.00 16.24 84 ASP B O 1
ATOM 2525 N N . PRO B 1 87 ? 48.089 26.263 12.175 1.00 15.25 85 PRO B N 1
ATOM 2526 C CA . PRO B 1 87 ? 47.069 25.226 12.214 1.00 14.87 85 PRO B CA 1
ATOM 2527 C C . PRO B 1 87 ? 47.304 24.187 11.135 1.00 15.86 85 PRO B C 1
ATOM 2528 O O . PRO B 1 87 ? 47.581 24.548 9.981 1.00 17.11 85 PRO B O 1
ATOM 2532 N N . GLN B 1 88 ? 47.181 22.922 11.554 1.00 14.80 86 GLN B N 1
ATOM 2533 C CA . GLN B 1 88 ? 47.005 21.807 10.650 1.00 16.30 86 GLN B CA 1
ATOM 2534 C C . GLN B 1 88 ? 45.543 21.386 10.757 1.00 17.91 86 GLN B C 1
ATOM 2535 O O . GLN B 1 88 ? 45.082 21.080 11.843 1.00 19.00 86 GLN B O 1
ATOM 2541 N N . PHE B 1 89 ? 44.828 21.443 9.636 1.00 16.54 87 PHE B N 1
ATOM 2542 C CA . PHE B 1 89 ? 43.392 21.226 9.627 1.00 15.38 87 PHE B CA 1
ATOM 2543 C C . PHE B 1 89 ? 43.065 20.104 8.644 1.00 16.43 87 PHE B C 1
ATOM 2544 O O . PHE B 1 89 ? 43.729 19.941 7.609 1.00 17.22 87 PHE B O 1
ATOM 2552 N N . THR B 1 90 ? 41.950 19.410 8.883 1.00 15.36 88 THR B N 1
ATOM 2553 C CA . THR B 1 90 ? 41.541 18.377 7.935 1.00 16.70 88 THR B CA 1
ATOM 2554 C C . THR B 1 90 ? 40.558 18.923 6.897 1.00 16.25 88 THR B C 1
ATOM 2555 O O . THR B 1 90 ? 39.663 19.729 7.206 1.00 17.11 88 THR B O 1
ATOM 2559 N N . VAL B 1 91 ? 40.709 18.426 5.663 1.00 15.78 89 VAL B N 1
ATOM 2560 C CA . VAL B 1 91 ? 39.852 18.787 4.544 1.00 17.64 89 VAL B CA 1
ATOM 2561 C C . VAL B 1 91 ? 39.262 17.503 3.969 1.00 17.68 89 VAL B C 1
ATOM 2562 O O . VAL B 1 91 ? 39.911 16.474 3.936 1.00 19.03 89 VAL B O 1
ATOM 2566 N N . PHE B 1 92 ? 38.003 17.560 3.559 1.00 17.50 90 PHE B N 1
ATOM 2567 C CA . PHE B 1 92 ? 37.299 16.387 3.070 1.00 18.43 90 PHE B CA 1
ATOM 2568 C C . PHE B 1 92 ? 37.303 16.361 1.541 1.00 19.66 90 PHE B C 1
ATOM 2569 O O . PHE B 1 92 ? 37.219 17.412 0.906 1.00 22.53 90 PHE B O 1
ATOM 2577 N N . HIS B 1 93 ? 37.403 15.150 0.981 1.00 20.73 91 HIS B N 1
ATOM 2578 C CA . HIS B 1 93 ? 37.281 14.914 -0.452 1.00 20.83 91 HIS B CA 1
ATOM 2579 C C . HIS B 1 93 ? 36.009 14.120 -0.723 1.00 21.57 91 HIS B C 1
ATOM 2580 O O . HIS B 1 93 ? 35.907 12.931 -0.441 1.00 18.84 91 HIS B O 1
ATOM 2587 N N . GLN B 1 94 ? 35.044 14.824 -1.323 1.00 24.58 92 GLN B N 1
ATOM 2588 C CA . GLN B 1 94 ? 33.709 14.296 -1.495 1.00 27.86 92 GLN B CA 1
ATOM 2589 C C . GLN B 1 94 ? 33.750 13.097 -2.431 1.00 25.01 92 GLN B C 1
ATOM 2590 O O . GLN B 1 94 ? 32.985 12.169 -2.245 1.00 26.11 92 GLN B O 1
ATOM 2596 N N . GLU B 1 95 ? 34.643 13.116 -3.419 1.00 26.08 93 GLU B N 1
ATOM 2597 C CA . GLU B 1 95 ? 34.661 12.103 -4.464 1.00 29.46 93 GLU B CA 1
ATOM 2598 C C . GLU B 1 95 ? 35.083 10.745 -3.886 1.00 29.27 93 GLU B C 1
ATOM 2599 O O . GLU B 1 95 ? 34.579 9.702 -4.308 1.00 29.23 93 GLU B O 1
ATOM 2605 N N . THR B 1 96 ? 36.003 10.749 -2.909 1.00 24.81 94 THR B N 1
ATOM 2606 C CA . THR B 1 96 ? 36.562 9.522 -2.353 1.00 22.59 94 THR B CA 1
ATOM 2607 C C . THR B 1 96 ? 36.079 9.230 -0.922 1.00 20.79 94 THR B C 1
ATOM 2608 O O . THR B 1 96 ? 36.336 8.138 -0.431 1.00 21.34 94 THR B O 1
ATOM 2612 N N . GLU B 1 97 ? 35.434 10.203 -0.265 1.00 20.49 95 GLU B N 1
ATOM 2613 C CA . GLU B 1 97 ? 34.996 10.126 1.128 1.00 21.62 95 GLU B CA 1
ATOM 2614 C C . GLU B 1 97 ? 36.197 9.867 2.049 1.00 20.47 95 GLU B C 1
ATOM 2615 O O . GLU B 1 97 ? 36.076 9.149 3.050 1.00 20.48 95 GLU B O 1
ATOM 2621 N N . THR B 1 98 ? 37.320 10.546 1.740 1.00 19.54 96 THR B N 1
ATOM 2622 C CA . THR B 1 98 ? 38.544 10.515 2.533 1.00 17.61 96 THR B CA 1
ATOM 2623 C C . THR B 1 98 ? 38.936 11.952 2.867 1.00 18.17 96 THR B C 1
ATOM 2624 O O . THR B 1 98 ? 38.422 12.918 2.290 1.00 18.52 96 THR B O 1
ATOM 2628 N N . PHE B 1 99 ? 39.845 12.092 3.826 1.00 16.03 97 PHE B N 1
ATOM 2629 C CA . PHE B 1 99 ? 40.327 13.401 4.220 1.00 15.05 97 PHE B CA 1
ATOM 2630 C C . PHE B 1 99 ? 41.842 13.473 4.069 1.00 14.71 97 PHE B C 1
ATOM 2631 O O . PHE B 1 99 ? 42.564 12.477 3.945 1.00 15.87 97 PHE B O 1
ATOM 2639 N N . SER B 1 100 ? 42.312 14.706 4.107 1.00 14.32 98 SER B N 1
ATOM 2640 C CA . SER B 1 100 ? 43.728 15.036 4.163 1.00 14.01 98 SER B CA 1
ATOM 2641 C C . SER B 1 100 ? 43.942 16.063 5.281 1.00 14.36 98 SER B C 1
ATOM 2642 O O . SER B 1 100 ? 43.035 16.795 5.634 1.00 16.23 98 SER B O 1
ATOM 2645 N N . ALA B 1 101 ? 45.188 16.213 5.695 1.00 14.43 99 ALA B N 1
ATOM 2646 C CA . ALA B 1 101 ? 45.633 17.251 6.608 1.00 15.75 99 ALA B CA 1
ATOM 2647 C C . ALA B 1 101 ? 46.466 18.258 5.841 1.00 15.96 99 ALA B C 1
ATOM 2648 O O . ALA B 1 101 ? 47.475 17.896 5.210 1.00 16.81 99 ALA B O 1
ATOM 2650 N N . LEU B 1 102 ? 46.054 19.527 5.916 1.00 15.57 100 LEU B N 1
ATOM 2651 C CA . LEU B 1 102 ? 46.799 20.647 5.371 1.00 17.33 100 LEU B CA 1
ATOM 2652 C C . LEU B 1 102 ? 47.196 21.616 6.475 1.00 18.21 100 LEU B C 1
ATOM 2653 O O . LEU B 1 102 ? 46.530 21.716 7.499 1.00 17.05 100 LEU B O 1
ATOM 2658 N N . SER B 1 103 ? 48.260 22.388 6.249 1.00 17.79 101 SER B N 1
ATOM 2659 C CA . SER B 1 103 ? 48.601 23.465 7.162 1.00 19.09 101 SER B CA 1
ATOM 2660 C C . SER B 1 103 ? 48.788 24.766 6.390 1.00 20.71 101 SER B C 1
ATOM 2661 O O . SER B 1 103 ? 49.097 24.777 5.197 1.00 19.05 101 SER B O 1
ATOM 2664 N N . CYS B 1 104 ? 48.594 25.881 7.084 1.00 19.98 102 CYS B N 1
ATOM 2665 C CA . CYS B 1 104 ? 49.043 27.115 6.468 1.00 21.53 102 CYS B CA 1
ATOM 2666 C C . CYS B 1 104 ? 49.572 28.069 7.522 1.00 20.81 102 CYS B C 1
ATOM 2667 O O . CYS B 1 104 ? 49.251 27.949 8.711 1.00 19.05 102 CYS B O 1
ATOM 2670 N N . PRO B 1 105 ? 50.434 29.034 7.114 1.00 20.89 103 PRO B N 1
ATOM 2671 C CA . PRO B 1 105 ? 50.980 29.980 8.061 1.00 20.16 103 PRO B CA 1
ATOM 2672 C C . PRO B 1 105 ? 49.891 30.775 8.774 1.00 20.25 103 PRO B C 1
ATOM 2673 O O . PRO B 1 105 ? 48.968 31.300 8.159 1.00 18.52 103 PRO B O 1
ATOM 2677 N N . TYR B 1 106 ? 50.037 30.839 10.086 1.00 19.08 104 TYR B N 1
ATOM 2678 C CA . TYR B 1 106 ? 49.201 31.676 10.924 1.00 19.83 104 TYR B CA 1
ATOM 2679 C C . TYR B 1 106 ? 49.533 33.149 10.690 1.00 19.48 104 TYR B C 1
ATOM 2680 O O . TYR B 1 106 ? 50.681 33.522 10.507 1.00 20.51 104 TYR B O 1
ATOM 2689 N N . SER B 1 107 ? 48.509 33.989 10.655 1.00 18.95 105 SER B N 1
ATOM 2690 C CA . SER B 1 107 ? 48.669 35.428 10.750 1.00 18.66 105 SER B CA 1
ATOM 2691 C C . SER B 1 107 ? 47.583 35.935 11.693 1.00 20.33 105 SER B C 1
ATOM 2692 O O . SER B 1 107 ? 46.483 35.409 11.632 1.00 20.36 105 SER B O 1
ATOM 2695 N N . SER B 1 108 ? 47.910 36.925 12.536 1.00 19.23 106 SER B N 1
ATOM 2696 C CA . SER B 1 108 ? 46.925 37.606 13.371 1.00 21.16 106 SER B CA 1
ATOM 2697 C C . SER B 1 108 ? 45.946 38.449 12.543 1.00 21.60 106 SER B C 1
ATOM 2698 O O . SER B 1 108 ? 44.850 38.748 13.013 1.00 22.53 106 SER B O 1
ATOM 2701 N N A ASP B 1 109 ? 46.333 38.808 11.313 0.50 21.60 107 ASP B N 1
ATOM 2702 N N B ASP B 1 109 ? 46.372 38.850 11.339 0.50 21.77 107 ASP B N 1
ATOM 2703 C CA A ASP B 1 109 ? 45.515 39.592 10.399 0.50 19.55 107 ASP B CA 1
ATOM 2704 C CA B ASP B 1 109 ? 45.525 39.549 10.391 0.50 19.84 107 ASP B CA 1
ATOM 2705 C C A ASP B 1 109 ? 44.649 38.642 9.574 0.50 19.08 107 ASP B C 1
ATOM 2706 C C B ASP B 1 109 ? 44.645 38.547 9.653 0.50 19.32 107 ASP B C 1
ATOM 2707 O O A ASP B 1 109 ? 45.164 37.910 8.714 0.50 18.16 107 ASP B O 1
ATOM 2708 O O B ASP B 1 109 ? 45.143 37.696 8.907 0.50 18.94 107 ASP B O 1
ATOM 2717 N N . ILE B 1 110 ? 43.328 38.677 9.806 1.00 17.28 108 ILE B N 1
ATOM 2718 C CA . ILE B 1 110 ? 42.425 37.736 9.172 1.00 16.63 108 ILE B CA 1
ATOM 2719 C C . ILE B 1 110 ? 42.600 37.746 7.648 1.00 17.70 108 ILE B C 1
ATOM 2720 O O . ILE B 1 110 ? 42.428 36.705 7.015 1.00 16.02 108 ILE B O 1
ATOM 2725 N N . ASP B 1 111 ? 42.814 38.919 7.022 1.00 18.33 109 ASP B N 1
ATOM 2726 C CA . ASP B 1 111 ? 42.879 38.945 5.567 1.00 18.70 109 ASP B CA 1
ATOM 2727 C C . ASP B 1 111 ? 44.109 38.176 5.075 1.00 17.29 109 ASP B C 1
ATOM 2728 O O . ASP B 1 111 ? 44.022 37.450 4.086 1.00 17.97 109 ASP B O 1
ATOM 2733 N N . GLN B 1 112 ? 45.240 38.349 5.768 1.00 17.62 110 GLN B N 1
ATOM 2734 C CA . GLN B 1 112 ? 46.480 37.673 5.425 1.00 19.60 110 GLN B CA 1
ATOM 2735 C C . GLN B 1 112 ? 46.350 36.169 5.673 1.00 17.44 110 GLN B C 1
ATOM 2736 O O . GLN B 1 112 ? 46.814 35.366 4.864 1.00 18.25 110 GLN B O 1
ATOM 2742 N N . PHE B 1 113 ? 45.687 35.794 6.778 1.00 17.22 111 PHE B N 1
ATOM 2743 C CA . PHE B 1 113 ? 45.411 34.395 7.041 1.00 16.94 111 PHE B CA 1
ATOM 2744 C C . PHE B 1 113 ? 44.642 33.790 5.872 1.00 16.48 111 PHE B C 1
ATOM 2745 O O . PHE B 1 113 ? 44.947 32.690 5.436 1.00 16.87 111 PHE B O 1
ATOM 2753 N N . MET B 1 114 ? 43.580 34.474 5.423 1.00 15.58 112 MET B N 1
ATOM 2754 C CA . MET B 1 114 ? 42.726 33.935 4.384 1.00 16.10 112 MET B CA 1
ATOM 2755 C C . MET B 1 114 ? 43.450 33.855 3.041 1.00 15.58 112 MET B C 1
ATOM 2756 O O . MET B 1 114 ? 43.206 32.905 2.294 1.00 17.79 112 MET B O 1
ATOM 2761 N N . VAL B 1 115 ? 44.376 34.787 2.759 1.00 17.79 113 VAL B N 1
ATOM 2762 C CA . VAL B 1 115 ? 45.243 34.679 1.584 1.00 18.11 113 VAL B CA 1
ATOM 2763 C C . VAL B 1 115 ? 46.054 33.376 1.663 1.00 17.07 113 VAL B C 1
ATOM 2764 O O . VAL B 1 115 ? 46.113 32.591 0.719 1.00 17.78 113 VAL B O 1
ATOM 2768 N N . ASN B 1 116 ? 46.627 33.124 2.835 1.00 17.40 114 ASN B N 1
ATOM 2769 C CA . ASN B 1 116 ? 47.478 31.961 3.073 1.00 18.37 114 ASN B CA 1
ATOM 2770 C C . ASN B 1 116 ? 46.659 30.680 2.924 1.00 16.97 114 ASN B C 1
ATOM 2771 O O . ASN B 1 116 ? 47.094 29.697 2.303 1.00 16.94 114 ASN B O 1
ATOM 2776 N N . TYR B 1 117 ? 45.465 30.670 3.529 1.00 15.92 115 TYR B N 1
ATOM 2777 C CA . TYR B 1 117 ? 44.579 29.523 3.521 1.00 15.10 115 TYR B CA 1
ATOM 2778 C C . TYR B 1 117 ? 44.154 29.220 2.077 1.00 15.66 115 TYR B C 1
ATOM 2779 O O . TYR B 1 117 ? 44.213 28.091 1.623 1.00 14.98 115 TYR B O 1
ATOM 2788 N N . LEU B 1 118 ? 43.750 30.246 1.328 1.00 16.96 116 LEU B N 1
ATOM 2789 C CA . LEU B 1 118 ? 43.231 30.041 -0.018 1.00 18.65 116 LEU B CA 1
ATOM 2790 C C . LEU B 1 118 ? 44.330 29.507 -0.937 1.00 16.54 116 LEU B C 1
ATOM 2791 O O . LEU B 1 118 ? 44.045 28.660 -1.780 1.00 18.59 116 LEU B O 1
ATOM 2796 N N . SER B 1 119 ? 45.548 30.002 -0.743 1.00 16.79 117 SER B N 1
ATOM 2797 C CA . SER B 1 119 ? 46.706 29.560 -1.515 1.00 18.90 117 SER B CA 1
ATOM 2798 C C . SER B 1 119 ? 46.975 28.061 -1.317 1.00 18.96 117 SER B C 1
ATOM 2799 O O . SER B 1 119 ? 47.139 27.282 -2.261 1.00 16.43 117 SER B O 1
ATOM 2802 N N . VAL B 1 120 ? 46.992 27.630 -0.063 1.00 18.00 118 VAL B N 1
ATOM 2803 C CA . VAL B 1 120 ? 47.171 26.213 0.231 1.00 18.25 118 VAL B CA 1
ATOM 2804 C C . VAL B 1 120 ? 46.021 25.387 -0.333 1.00 16.31 118 VAL B C 1
ATOM 2805 O O . VAL B 1 120 ? 46.229 24.297 -0.872 1.00 17.02 118 VAL B O 1
ATOM 2809 N N . MET B 1 121 ? 44.779 25.872 -0.217 1.00 14.86 119 MET B N 1
ATOM 2810 C CA . MET B 1 121 ? 43.661 25.125 -0.727 1.00 16.63 119 MET B CA 1
ATOM 2811 C C . MET B 1 121 ? 43.774 25.037 -2.258 1.00 17.65 119 MET B C 1
ATOM 2812 O O . MET B 1 121 ? 43.520 23.978 -2.832 1.00 17.71 119 MET B O 1
ATOM 2817 N N . GLU B 1 122 ? 44.184 26.122 -2.908 1.00 18.66 120 GLU B N 1
ATOM 2818 C CA . GLU B 1 122 ? 44.224 26.121 -4.368 1.00 19.48 120 GLU B CA 1
ATOM 2819 C C . GLU B 1 122 ? 45.210 25.053 -4.841 1.00 21.65 120 GLU B C 1
ATOM 2820 O O . GLU B 1 122 ? 44.987 24.397 -5.861 1.00 22.87 120 GLU B O 1
ATOM 2826 N N . ARG B 1 123 ? 46.317 24.908 -4.109 1.00 19.67 121 ARG B N 1
ATOM 2827 C CA . ARG B 1 123 ? 47.404 24.066 -4.570 1.00 22.73 121 ARG B CA 1
ATOM 2828 C C . ARG B 1 123 ? 47.104 22.614 -4.224 1.00 21.70 121 ARG B C 1
ATOM 2829 O O . ARG B 1 123 ? 47.477 21.729 -4.994 1.00 21.71 121 ARG B O 1
ATOM 2837 N N . TYR B 1 124 ? 46.413 22.357 -3.083 1.00 19.49 122 TYR B N 1
ATOM 2838 C CA . TYR B 1 124 ? 46.465 21.033 -2.486 1.00 18.43 122 TYR B CA 1
ATOM 2839 C C . TYR B 1 124 ? 45.097 20.426 -2.194 1.00 19.77 122 TYR B C 1
ATOM 2840 O O . TYR B 1 124 ? 45.036 19.290 -1.754 1.00 22.47 122 TYR B O 1
ATOM 2849 N N . LYS B 1 125 ? 44.003 21.153 -2.402 1.00 23.64 123 LYS B N 1
ATOM 2850 C CA . LYS B 1 125 ? 42.709 20.699 -1.910 1.00 26.23 123 LYS B CA 1
ATOM 2851 C C . LYS B 1 125 ? 42.273 19.404 -2.603 1.00 25.99 123 LYS B C 1
ATOM 2852 O O . LYS B 1 125 ? 41.460 18.671 -2.037 1.00 29.19 123 LYS B O 1
ATOM 2858 N N . SER B 1 126 ? 42.751 19.131 -3.825 1.00 23.97 124 SER B N 1
ATOM 2859 C CA . SER B 1 126 ? 42.282 17.942 -4.538 1.00 28.38 124 SER B CA 1
ATOM 2860 C C . SER B 1 126 ? 43.230 16.737 -4.396 1.00 26.19 124 SER B C 1
ATOM 2861 O O . SER B 1 126 ? 42.959 15.660 -4.927 1.00 24.31 124 SER B O 1
ATOM 2864 N N . ASP B 1 127 ? 44.342 16.907 -3.675 1.00 22.67 125 ASP B N 1
ATOM 2865 C CA . ASP B 1 127 ? 45.327 15.862 -3.453 1.00 22.21 125 ASP B CA 1
ATOM 2866 C C . ASP B 1 127 ? 44.813 14.948 -2.338 1.00 21.94 125 ASP B C 1
ATOM 2867 O O . ASP B 1 127 ? 44.666 15.403 -1.204 1.00 22.53 125 ASP B O 1
ATOM 2872 N N . THR B 1 128 ? 44.649 13.664 -2.643 1.00 21.33 126 THR B N 1
ATOM 2873 C CA . THR B 1 128 ? 44.092 12.710 -1.691 1.00 22.66 126 THR B CA 1
ATOM 2874 C C . THR B 1 128 ? 45.186 12.119 -0.787 1.00 21.35 126 THR B C 1
ATOM 2875 O O . THR B 1 128 ? 44.855 11.306 0.067 1.00 19.34 126 THR B O 1
ATOM 2879 N N . LYS B 1 129 ? 46.468 12.511 -0.940 1.00 21.28 127 LYS B N 1
ATOM 2880 C CA . LYS B 1 129 ? 47.480 12.102 0.028 1.00 21.99 127 LYS B CA 1
ATOM 2881 C C . LYS B 1 129 ? 47.071 12.594 1.413 1.00 20.22 127 LYS B C 1
ATOM 2882 O O . LYS B 1 129 ? 46.400 13.613 1.535 1.00 20.06 127 LYS B O 1
ATOM 2888 N N . LEU B 1 130 ? 47.426 11.834 2.459 1.00 17.98 128 LEU B N 1
ATOM 2889 C CA . LEU B 1 130 ? 47.086 12.223 3.817 1.00 17.65 128 LEU B CA 1
ATOM 2890 C C . LEU B 1 130 ? 47.781 13.538 4.166 1.00 17.02 128 LEU B C 1
ATOM 2891 O O . LEU B 1 130 ? 47.143 14.427 4.743 1.00 16.74 128 LEU B O 1
ATOM 2896 N N . PHE B 1 131 ? 49.045 13.705 3.748 1.00 16.08 129 PHE B N 1
ATOM 2897 C CA . PHE B 1 131 ? 49.811 14.923 3.989 1.00 17.95 129 PHE B CA 1
ATOM 2898 C C . PHE B 1 131 ? 50.365 15.462 2.668 1.00 18.05 129 PHE B C 1
ATOM 2899 O O . PHE B 1 131 ? 51.553 15.266 2.362 1.00 17.72 129 PHE B O 1
ATOM 2907 N N . PRO B 1 132 ? 49.530 16.145 1.860 1.00 17.86 130 PRO B N 1
ATOM 2908 C CA . PRO B 1 132 ? 49.950 16.647 0.544 1.00 18.36 130 PRO B CA 1
ATOM 2909 C C . PRO B 1 132 ? 51.180 17.546 0.588 1.00 19.16 130 PRO B C 1
ATOM 2910 O O . PRO B 1 132 ? 52.007 17.503 -0.315 1.00 20.15 130 PRO B O 1
ATOM 2914 N N . GLN B 1 133 ? 51.384 18.278 1.693 1.00 19.47 131 GLN B N 1
ATOM 2915 C CA . GLN B 1 133 ? 52.518 19.175 1.799 1.00 18.94 131 GLN B CA 1
ATOM 2916 C C . GLN B 1 133 ? 53.776 18.472 2.311 1.00 22.85 131 GLN B C 1
ATOM 2917 O O . GLN B 1 133 ? 54.819 19.111 2.359 1.00 25.38 131 GLN B O 1
ATOM 2923 N N . GLY B 1 134 ? 53.701 17.191 2.676 1.00 23.13 132 GLY B N 1
ATOM 2924 C CA . GLY B 1 134 ? 54.836 16.536 3.321 1.00 24.30 132 GLY B CA 1
ATOM 2925 C C . GLY B 1 134 ? 54.678 16.622 4.833 1.00 23.64 132 GLY B C 1
ATOM 2926 O O . GLY B 1 134 ? 53.560 16.745 5.312 1.00 25.25 132 GLY B O 1
ATOM 2927 N N . VAL B 1 135 ? 55.775 16.559 5.584 1.00 25.16 133 VAL B N 1
ATOM 2928 C CA . VAL B 1 135 ? 55.676 16.409 7.026 1.00 27.50 133 VAL B CA 1
ATOM 2929 C C . VAL B 1 135 ? 55.037 17.647 7.664 1.00 22.74 133 VAL B C 1
ATOM 2930 O O . VAL B 1 135 ? 55.363 18.779 7.330 1.00 22.35 133 VAL B O 1
ATOM 2934 N N . THR B 1 136 ? 54.178 17.396 8.647 1.00 23.12 134 THR B N 1
ATOM 2935 C CA . THR B 1 136 ? 53.563 18.424 9.481 1.00 23.87 134 THR B CA 1
ATOM 2936 C C . THR B 1 136 ? 54.638 19.378 10.030 1.00 25.57 134 THR B C 1
ATOM 2937 O O . THR B 1 136 ? 55.650 18.894 10.553 1.00 24.67 134 THR B O 1
ATOM 2941 N N . PRO B 1 137 ? 54.483 20.733 9.953 1.00 26.00 135 PRO B N 1
ATOM 2942 C CA . PRO B 1 137 ? 55.475 21.652 10.517 1.00 25.76 135 PRO B CA 1
ATOM 2943 C C . PRO B 1 137 ? 55.570 21.336 12.005 1.00 24.59 135 PRO B C 1
ATOM 2944 O O . PRO B 1 137 ? 54.577 20.925 12.612 1.00 23.85 135 PRO B O 1
ATOM 2948 N N . GLU B 1 138 ? 56.742 21.562 12.602 1.00 22.77 136 GLU B N 1
ATOM 2949 C CA . GLU B 1 138 ? 56.945 21.179 13.992 1.00 23.33 136 GLU B CA 1
ATOM 2950 C C . GLU B 1 138 ? 56.068 22.047 14.895 1.00 21.70 136 GLU B C 1
ATOM 2951 O O . GLU B 1 138 ? 55.693 21.606 15.971 1.00 23.13 136 GLU B O 1
ATOM 2957 N N . ASN B 1 139 ? 55.811 23.285 14.478 1.00 19.66 137 ASN B N 1
ATOM 2958 C CA . ASN B 1 139 ? 55.084 24.264 15.278 1.00 18.51 137 ASN B CA 1
ATOM 2959 C C . ASN B 1 139 ? 53.615 24.271 14.827 1.00 18.27 137 ASN B C 1
ATOM 2960 O O . ASN B 1 139 ? 53.207 25.076 14.007 1.00 17.94 137 ASN B O 1
ATOM 2965 N N . HIS B 1 140 ? 52.840 23.332 15.354 1.00 17.86 138 HIS B N 1
ATOM 2966 C CA . HIS B 1 140 ? 51.493 23.072 14.835 1.00 19.59 138 HIS B CA 1
ATOM 2967 C C . HIS B 1 140 ? 50.440 22.926 15.946 1.00 18.15 138 HIS B C 1
ATOM 2968 O O . HIS B 1 140 ? 50.764 22.744 17.125 1.00 18.05 138 HIS B O 1
ATOM 2975 N N A LEU B 1 141 ? 49.167 23.223 15.636 0.50 16.72 139 LEU B N 1
ATOM 2976 N N B LEU B 1 141 ? 49.207 22.821 15.428 0.50 18.04 139 LEU B N 1
ATOM 2977 C CA A LEU B 1 141 ? 48.062 22.649 16.396 0.50 16.11 139 LEU B CA 1
ATOM 2978 C CA B LEU B 1 141 ? 47.968 22.831 16.175 0.50 18.15 139 LEU B CA 1
ATOM 2979 C C A LEU B 1 141 ? 47.274 21.792 15.415 0.50 16.07 139 LEU B C 1
ATOM 2980 C C B LEU B 1 141 ? 46.969 21.989 15.386 0.50 17.06 139 LEU B C 1
ATOM 2981 O O A LEU B 1 141 ? 47.509 21.869 14.214 0.50 17.00 139 LEU B O 1
ATOM 2982 O O B LEU B 1 141 ? 46.628 22.349 14.256 0.50 17.16 139 LEU B O 1
ATOM 2991 N N . ASN B 1 142 ? 46.444 20.893 15.941 1.00 17.22 140 ASN B N 1
ATOM 2992 C CA . ASN B 1 142 ? 45.551 20.080 15.118 1.00 17.22 140 ASN B CA 1
ATOM 2993 C C . ASN B 1 142 ? 44.099 20.527 15.295 1.00 14.99 140 ASN B C 1
ATOM 2994 O O . ASN B 1 142 ? 43.629 20.677 16.418 1.00 13.88 140 ASN B O 1
ATOM 2999 N N . ILE B 1 143 ? 43.427 20.754 14.157 1.00 14.85 141 ILE B N 1
ATOM 3000 C CA . ILE B 1 143 ? 42.010 21.101 14.119 1.00 15.12 141 ILE B CA 1
ATOM 3001 C C . ILE B 1 143 ? 41.302 20.169 13.142 1.00 16.93 141 ILE B C 1
ATOM 3002 O O . ILE B 1 143 ? 41.680 20.031 11.972 1.00 17.39 141 ILE B O 1
ATOM 3007 N N . SER B 1 144 ? 40.190 19.571 13.585 1.00 17.31 142 SER B N 1
ATOM 3008 C CA . SER B 1 144 ? 39.395 18.770 12.691 1.00 18.41 142 SER B CA 1
ATOM 3009 C C . SER B 1 144 ? 37.915 19.123 12.866 1.00 17.68 142 SER B C 1
ATOM 3010 O O . SER B 1 144 ? 37.485 19.504 13.939 1.00 17.81 142 SER B O 1
ATOM 3013 N N . ALA B 1 145 ? 37.156 19.047 11.783 1.00 19.63 143 ALA B N 1
ATOM 3014 C CA . ALA B 1 145 ? 35.704 19.160 11.873 1.00 20.72 143 ALA B CA 1
ATOM 3015 C C . ALA B 1 145 ? 35.042 17.820 11.551 1.00 18.85 143 ALA B C 1
ATOM 3016 O O . ALA B 1 145 ? 35.535 17.092 10.684 1.00 17.51 143 ALA B O 1
ATOM 3018 N N . LEU B 1 146 ? 33.987 17.486 12.295 1.00 17.64 144 LEU B N 1
ATOM 3019 C CA A LEU B 1 146 ? 33.065 16.398 11.949 0.50 17.88 144 LEU B CA 1
ATOM 3020 C CA B LEU B 1 146 ? 33.077 16.404 11.988 0.50 18.82 144 LEU B CA 1
ATOM 3021 C C . LEU B 1 146 ? 31.704 17.018 11.716 1.00 17.22 144 LEU B C 1
ATOM 3022 O O . LEU B 1 146 ? 30.834 17.004 12.582 1.00 15.39 144 LEU B O 1
ATOM 3031 N N . PRO B 1 147 ? 31.493 17.660 10.559 1.00 16.64 145 PRO B N 1
ATOM 3032 C CA . PRO B 1 147 ? 30.286 18.467 10.383 1.00 16.59 145 PRO B CA 1
ATOM 3033 C C . PRO B 1 147 ? 28.987 17.694 10.121 1.00 16.23 145 PRO B C 1
ATOM 3034 O O . PRO B 1 147 ? 27.921 18.293 10.102 1.00 16.41 145 PRO B O 1
ATOM 3038 N N . TRP B 1 148 ? 29.066 16.364 9.998 1.00 15.33 146 TRP B N 1
ATOM 3039 C CA . TRP B 1 148 ? 27.938 15.537 9.597 1.00 16.11 146 TRP B CA 1
ATOM 3040 C C . TRP B 1 148 ? 27.098 15.038 10.771 1.00 16.29 146 TRP B C 1
ATOM 3041 O O . TRP B 1 148 ? 26.015 14.511 10.521 1.00 18.46 146 TRP B O 1
ATOM 3052 N N . VAL B 1 149 ? 27.591 15.188 12.013 1.00 14.96 147 VAL B N 1
ATOM 3053 C CA . VAL B 1 149 ? 26.819 14.734 13.158 1.00 15.85 147 VAL B CA 1
ATOM 3054 C C . VAL B 1 149 ? 27.134 15.625 14.364 1.00 15.45 147 VAL B C 1
ATOM 3055 O O . VAL B 1 149 ? 28.245 16.117 14.516 1.00 13.57 147 VAL B O 1
ATOM 3059 N N . ASN B 1 150 ? 26.096 15.903 15.159 1.00 15.57 148 ASN B N 1
ATOM 3060 C CA . ASN B 1 150 ? 26.190 16.610 16.413 1.00 16.55 148 ASN B CA 1
ATOM 3061 C C . ASN B 1 150 ? 26.681 15.604 17.451 1.00 18.02 148 ASN B C 1
ATOM 3062 O O . ASN B 1 150 ? 26.235 14.437 17.465 1.00 21.26 148 ASN B O 1
ATOM 3067 N N . PHE B 1 151 ? 27.669 16.003 18.232 1.00 15.31 149 PHE B N 1
ATOM 3068 C CA . PHE B 1 151 ? 28.091 15.178 19.355 1.00 14.40 149 PHE B CA 1
ATOM 3069 C C . PHE B 1 151 ? 28.093 16.061 20.582 1.00 14.61 149 PHE B C 1
ATOM 3070 O O . PHE B 1 151 ? 28.287 17.274 20.480 1.00 15.76 149 PHE B O 1
ATOM 3078 N N . ASP B 1 152 ? 28.020 15.414 21.743 1.00 14.13 150 ASP B N 1
ATOM 3079 C CA . ASP B 1 152 ? 28.221 16.085 23.003 1.00 15.67 150 ASP B CA 1
ATOM 3080 C C . ASP B 1 152 ? 29.572 15.743 23.624 1.00 14.36 150 ASP B C 1
ATOM 3081 O O . ASP B 1 152 ? 29.989 16.426 24.562 1.00 15.16 150 ASP B O 1
ATOM 3086 N N A SER B 1 153 ? 30.178 14.648 23.135 0.50 13.91 151 SER B N 1
ATOM 3087 N N B SER B 1 153 ? 30.221 14.691 23.112 0.50 13.10 151 SER B N 1
ATOM 3088 C CA A SER B 1 153 ? 31.457 14.134 23.589 0.50 14.88 151 SER B CA 1
ATOM 3089 C CA B SER B 1 153 ? 31.481 14.201 23.639 0.50 13.48 151 SER B CA 1
ATOM 3090 C C A SER B 1 153 ? 32.300 13.713 22.394 0.50 13.54 151 SER B C 1
ATOM 3091 C C B SER B 1 153 ? 32.314 13.591 22.520 0.50 12.67 151 SER B C 1
ATOM 3092 O O A SER B 1 153 ? 31.779 13.215 21.395 0.50 13.69 151 SER B O 1
ATOM 3093 O O B SER B 1 153 ? 31.798 12.827 21.708 0.50 12.46 151 SER B O 1
ATOM 3098 N N . PHE B 1 154 ? 33.613 13.920 22.519 1.00 13.31 152 PHE B N 1
ATOM 3099 C CA . PHE B 1 154 ? 34.570 13.335 21.605 1.00 13.82 152 PHE B CA 1
ATOM 3100 C C . PHE B 1 154 ? 35.884 13.161 22.360 1.00 14.60 152 PHE B C 1
ATOM 3101 O O . PHE B 1 154 ? 36.315 14.081 23.058 1.00 17.26 152 PHE B O 1
ATOM 3109 N N . ASN B 1 155 ? 36.490 11.978 22.291 1.00 12.10 153 ASN B N 1
ATOM 3110 C CA . ASN B 1 155 ? 37.765 11.723 22.946 1.00 11.78 153 ASN B CA 1
ATOM 3111 C C . ASN B 1 155 ? 38.633 10.872 22.040 1.00 11.79 153 ASN B C 1
ATOM 3112 O O . ASN B 1 155 ? 38.149 9.878 21.508 1.00 12.35 153 ASN B O 1
ATOM 3117 N N . LEU B 1 156 ? 39.899 11.269 21.874 1.00 12.22 154 LEU B N 1
ATOM 3118 C CA . LEU B 1 156 ? 40.856 10.425 21.179 1.00 12.44 154 LEU B CA 1
ATOM 3119 C C . LEU B 1 156 ? 41.588 9.536 22.174 1.00 12.67 154 LEU B C 1
ATOM 3120 O O . LEU B 1 156 ? 42.158 10.017 23.150 1.00 11.99 154 LEU B O 1
ATOM 3125 N N . ASN B 1 157 ? 41.603 8.236 21.861 1.00 11.72 155 ASN B N 1
ATOM 3126 C CA . ASN B 1 157 ? 42.333 7.226 22.625 1.00 12.52 155 ASN B CA 1
ATOM 3127 C C . ASN B 1 157 ? 43.631 6.898 21.892 1.00 11.60 155 ASN B C 1
ATOM 3128 O O . ASN B 1 157 ? 43.597 6.208 20.868 1.00 12.24 155 ASN B O 1
ATOM 3133 N N . VAL B 1 158 ? 44.721 7.529 22.338 1.00 13.32 156 VAL B N 1
ATOM 3134 C CA . VAL B 1 158 ? 45.998 7.512 21.650 1.00 13.01 156 VAL B CA 1
ATOM 3135 C C . VAL B 1 158 ? 46.869 6.516 22.405 1.00 14.06 156 VAL B C 1
ATOM 3136 O O . VAL B 1 158 ? 47.031 6.639 23.625 1.00 13.47 156 VAL B O 1
ATOM 3140 N N . ALA B 1 159 ? 47.407 5.522 21.695 1.00 12.65 157 ALA B N 1
ATOM 3141 C CA . ALA B 1 159 ? 48.179 4.475 22.363 1.00 15.11 157 ALA B CA 1
ATOM 3142 C C . ALA B 1 159 ? 49.455 5.001 23.037 1.00 15.64 157 ALA B C 1
ATOM 3143 O O . ALA B 1 159 ? 49.778 4.564 24.159 1.00 17.52 157 ALA B O 1
ATOM 3145 N N . ASN B 1 160 ? 50.135 5.976 22.399 1.00 15.17 158 ASN B N 1
ATOM 3146 C CA . ASN B 1 160 ? 51.346 6.536 22.978 1.00 16.27 158 ASN B CA 1
ATOM 3147 C C . ASN B 1 160 ? 51.375 8.028 22.710 1.00 14.75 158 ASN B C 1
ATOM 3148 O O . ASN B 1 160 ? 51.543 8.438 21.562 1.00 16.70 158 ASN B O 1
ATOM 3153 N N . PHE B 1 161 ? 51.107 8.820 23.755 1.00 14.60 159 PHE B N 1
ATOM 3154 C CA . PHE B 1 161 ? 51.085 10.275 23.639 1.00 14.73 159 PHE B CA 1
ATOM 3155 C C . PHE B 1 161 ? 52.286 10.914 24.342 1.00 14.59 159 PHE B C 1
ATOM 3156 O O . PHE B 1 161 ? 52.291 12.111 24.650 1.00 14.59 159 PHE B O 1
ATOM 3164 N N . THR B 1 162 ? 53.352 10.143 24.537 1.00 14.88 160 THR B N 1
ATOM 3165 C CA . THR B 1 162 ? 54.475 10.602 25.343 1.00 15.24 160 THR B CA 1
ATOM 3166 C C . THR B 1 162 ? 55.049 11.907 24.779 1.00 15.88 160 THR B C 1
ATOM 3167 O O . THR B 1 162 ? 55.353 12.010 23.595 1.00 14.90 160 THR B O 1
ATOM 3171 N N . ASP B 1 163 ? 55.084 12.927 25.640 1.00 16.57 161 ASP B N 1
ATOM 3172 C CA . ASP B 1 163 ? 55.695 14.225 25.355 1.00 17.79 161 ASP B CA 1
ATOM 3173 C C . ASP B 1 163 ? 55.016 14.982 24.209 1.00 19.55 161 ASP B C 1
ATOM 3174 O O . ASP B 1 163 ? 55.606 15.915 23.685 1.00 21.76 161 ASP B O 1
ATOM 3179 N N . TYR B 1 164 ? 53.772 14.639 23.858 1.00 16.44 162 TYR B N 1
ATOM 3180 C CA . TYR B 1 164 ? 53.060 15.329 22.803 1.00 17.57 162 TYR B CA 1
ATOM 3181 C C . TYR B 1 164 ? 52.118 16.360 23.415 1.00 15.02 162 TYR B C 1
ATOM 3182 O O . TYR B 1 164 ? 51.137 16.013 24.081 1.00 13.60 162 TYR B O 1
ATOM 3191 N N . PHE B 1 165 ? 52.475 17.646 23.261 1.00 15.19 163 PHE B N 1
ATOM 3192 C CA . PHE B 1 165 ? 51.871 18.715 24.054 1.00 15.15 163 PHE B CA 1
ATOM 3193 C C . PHE B 1 165 ? 50.997 19.642 23.218 1.00 14.62 163 PHE B C 1
ATOM 3194 O O . PHE B 1 165 ? 50.390 20.537 23.781 1.00 14.54 163 PHE B O 1
ATOM 3202 N N . ALA B 1 166 ? 50.976 19.481 21.893 1.00 16.29 164 ALA B N 1
ATOM 3203 C CA . ALA B 1 166 ? 50.155 20.337 21.031 1.00 16.09 164 ALA B CA 1
ATOM 3204 C C . ALA B 1 166 ? 48.669 20.039 21.241 1.00 15.21 164 ALA B C 1
ATOM 3205 O O . ALA B 1 166 ? 48.281 18.884 21.293 1.00 12.88 164 ALA B O 1
ATOM 3207 N N . PRO B 1 167 ? 47.800 21.063 21.416 1.00 15.15 165 PRO B N 1
ATOM 3208 C CA . PRO B 1 167 ? 46.375 20.821 21.632 1.00 14.98 165 PRO B CA 1
ATOM 3209 C C . PRO B 1 167 ? 45.716 20.224 20.397 1.00 14.24 165 PRO B C 1
ATOM 3210 O O . PRO B 1 167 ? 46.119 20.457 19.263 1.00 14.69 165 PRO B O 1
ATOM 3214 N N . ILE B 1 168 ? 44.718 19.368 20.639 1.00 14.05 166 ILE B N 1
ATOM 3215 C CA . ILE B 1 168 ? 43.953 18.755 19.569 1.00 13.79 166 ILE B CA 1
ATOM 3216 C C . ILE B 1 168 ? 42.518 19.246 19.721 1.00 14.68 166 ILE B C 1
ATOM 3217 O O . ILE B 1 168 ? 41.933 19.051 20.785 1.00 13.95 166 ILE B O 1
ATOM 3222 N N . ILE B 1 169 ? 41.997 19.901 18.671 1.00 13.50 167 ILE B N 1
ATOM 3223 C CA . ILE B 1 169 ? 40.691 20.540 18.702 1.00 15.10 167 ILE B CA 1
ATOM 3224 C C . ILE B 1 169 ? 39.780 19.895 17.678 1.00 15.93 167 ILE B C 1
ATOM 3225 O O . ILE B 1 169 ? 40.184 19.782 16.521 1.00 15.77 167 ILE B O 1
ATOM 3230 N N . THR B 1 170 ? 38.563 19.469 18.093 1.00 13.73 168 THR B N 1
ATOM 3231 C CA . THR B 1 170 ? 37.635 18.820 17.180 1.00 13.45 168 THR B CA 1
ATOM 3232 C C . THR B 1 170 ? 36.258 19.491 17.307 1.00 13.49 168 THR B C 1
ATOM 3233 O O . THR B 1 170 ? 35.757 19.634 18.421 1.00 14.72 168 THR B O 1
ATOM 3237 N N A MET B 1 171 ? 35.650 19.901 16.187 0.50 14.14 169 MET B N 1
ATOM 3238 N N B MET B 1 171 ? 35.630 19.828 16.168 0.50 13.52 169 MET B N 1
ATOM 3239 C CA A MET B 1 171 ? 34.301 20.442 16.259 0.50 14.20 169 MET B CA 1
ATOM 3240 C CA B MET B 1 171 ? 34.322 20.475 16.141 0.50 13.27 169 MET B CA 1
ATOM 3241 C C A MET B 1 171 ? 33.313 19.449 15.634 0.50 14.45 169 MET B C 1
ATOM 3242 C C B MET B 1 171 ? 33.274 19.550 15.525 0.50 13.93 169 MET B C 1
ATOM 3243 O O A MET B 1 171 ? 33.674 18.595 14.821 0.50 14.73 169 MET B O 1
ATOM 3244 O O B MET B 1 171 ? 33.529 18.993 14.459 0.50 14.38 169 MET B O 1
ATOM 3253 N N . ALA B 1 172 ? 32.076 19.503 16.133 1.00 13.70 170 ALA B N 1
ATOM 3254 C CA . ALA B 1 172 ? 30.939 18.733 15.623 1.00 14.12 170 ALA B CA 1
ATOM 3255 C C . ALA B 1 172 ? 30.026 19.631 14.777 1.00 13.18 170 ALA B C 1
ATOM 3256 O O . ALA B 1 172 ? 30.252 20.827 14.642 1.00 12.92 170 ALA B O 1
ATOM 3258 N N . LYS B 1 173 ? 28.982 19.049 14.228 1.00 13.31 171 LYS B N 1
ATOM 3259 C CA . LYS B 1 173 ? 27.886 19.792 13.608 1.00 14.49 171 LYS B CA 1
ATOM 3260 C C . LYS B 1 173 ? 27.228 20.739 14.614 1.00 13.68 171 LYS B C 1
ATOM 3261 O O . LYS B 1 173 ? 26.832 20.308 15.693 1.00 13.57 171 LYS B O 1
ATOM 3267 N N . TYR B 1 174 ? 27.108 22.044 14.263 1.00 15.14 172 TYR B N 1
ATOM 3268 C CA . TYR B 1 174 ? 26.413 22.978 15.130 1.00 14.93 172 TYR B CA 1
ATOM 3269 C C . TYR B 1 174 ? 24.914 22.708 15.073 1.00 14.62 172 TYR B C 1
ATOM 3270 O O . TYR B 1 174 ? 24.391 22.137 14.111 1.00 14.91 172 TYR B O 1
ATOM 3279 N N . GLN B 1 175 ? 24.223 23.093 16.137 1.00 15.80 173 GLN B N 1
ATOM 3280 C CA . GLN B 1 175 ? 22.773 22.982 16.162 1.00 17.15 173 GLN B CA 1
ATOM 3281 C C . GLN B 1 175 ? 22.192 23.985 17.144 1.00 16.52 173 GLN B C 1
ATOM 3282 O O . GLN B 1 175 ? 22.811 24.406 18.123 1.00 16.31 173 GLN B O 1
ATOM 3288 N N . GLN B 1 176 ? 20.965 24.402 16.819 1.00 19.53 174 GLN B N 1
ATOM 3289 C CA . GLN B 1 176 ? 20.238 25.349 17.649 1.00 20.13 174 GLN B CA 1
ATOM 3290 C C . GLN B 1 176 ? 19.789 24.685 18.951 1.00 21.97 174 GLN B C 1
ATOM 3291 O O . GLN B 1 176 ? 19.393 23.514 18.971 1.00 22.45 174 GLN B O 1
ATOM 3297 N N . GLU B 1 177 ? 19.967 25.415 20.045 1.00 19.27 175 GLU B N 1
ATOM 3298 C CA . GLU B 1 177 ? 19.536 25.066 21.386 1.00 22.28 175 GLU B CA 1
ATOM 3299 C C . GLU B 1 177 ? 18.885 26.303 22.034 1.00 24.07 175 GLU B C 1
ATOM 3300 O O . GLU B 1 177 ? 19.563 27.280 22.361 1.00 21.76 175 GLU B O 1
ATOM 3306 N N . GLY B 1 178 ? 17.554 26.275 22.194 1.00 24.97 176 GLY B N 1
ATOM 3307 C CA . GLY B 1 178 ? 16.798 27.483 22.522 1.00 26.49 176 GLY B CA 1
ATOM 3308 C C . GLY B 1 178 ? 17.177 28.661 21.626 1.00 21.84 176 GLY B C 1
ATOM 3309 O O . GLY B 1 178 ? 17.064 28.595 20.397 1.00 23.20 176 GLY B O 1
ATOM 3310 N N . ASP B 1 179 ? 17.682 29.752 22.227 1.00 22.50 177 ASP B N 1
ATOM 3311 C CA . ASP B 1 179 ? 17.928 30.937 21.432 1.00 23.12 177 ASP B CA 1
ATOM 3312 C C . ASP B 1 179 ? 19.403 31.082 21.067 1.00 20.33 177 ASP B C 1
ATOM 3313 O O . ASP B 1 179 ? 19.793 32.153 20.606 1.00 21.39 177 ASP B O 1
ATOM 3318 N N . ARG B 1 180 ? 20.193 30.008 21.189 1.00 18.03 178 ARG B N 1
ATOM 3319 C CA . ARG B 1 180 ? 21.583 30.053 20.729 1.00 17.37 178 ARG B CA 1
ATOM 3320 C C . ARG B 1 180 ? 21.835 28.984 19.669 1.00 15.71 178 ARG B C 1
ATOM 3321 O O . ARG B 1 180 ? 21.252 27.891 19.759 1.00 16.98 178 ARG B O 1
ATOM 3329 N N . LEU B 1 181 ? 22.772 29.284 18.752 1.00 15.55 179 LEU B N 1
ATOM 3330 C CA . LEU B 1 181 ? 23.365 28.281 17.884 1.00 14.49 179 LEU B CA 1
ATOM 3331 C C . LEU B 1 181 ? 24.636 27.775 18.561 1.00 13.42 179 LEU B C 1
ATOM 3332 O O . LEU B 1 181 ? 25.519 28.571 18.829 1.00 13.40 179 LEU B O 1
ATOM 3337 N N . LEU B 1 182 ? 24.719 26.473 18.868 1.00 13.64 180 LEU B N 1
ATOM 3338 C CA . LEU B 1 182 ? 25.827 25.948 19.668 1.00 13.21 180 LEU B CA 1
ATOM 3339 C C . LEU B 1 182 ? 26.713 25.005 18.856 1.00 12.47 180 LEU B C 1
ATOM 3340 O O . LEU B 1 182 ? 26.233 24.051 18.223 1.00 12.22 180 LEU B O 1
ATOM 3345 N N . LEU B 1 183 ? 28.024 25.263 18.945 1.00 11.56 181 LEU B N 1
ATOM 3346 C CA . LEU B 1 183 ? 29.036 24.461 18.288 1.00 12.75 181 LEU B CA 1
ATOM 3347 C C . LEU B 1 183 ? 29.716 23.594 19.341 1.00 12.30 181 LEU B C 1
ATOM 3348 O O . LEU B 1 183 ? 30.445 24.113 20.192 1.00 13.56 181 LEU B O 1
ATOM 3353 N N . PRO B 1 184 ? 29.582 22.249 19.283 1.00 12.29 182 PRO B N 1
ATOM 3354 C CA . PRO B 1 184 ? 30.357 21.400 20.194 1.00 13.15 182 PRO B CA 1
ATOM 3355 C C . PRO B 1 184 ? 31.826 21.426 19.799 1.00 12.71 182 PRO B C 1
ATOM 3356 O O . PRO B 1 184 ? 32.170 21.311 18.627 1.00 12.75 182 PRO B O 1
ATOM 3360 N N . LEU B 1 185 ? 32.659 21.605 20.810 1.00 13.70 183 LEU B N 1
ATOM 3361 C CA . LEU B 1 185 ? 34.089 21.690 20.572 1.00 14.69 183 LEU B CA 1
ATOM 3362 C C . LEU B 1 185 ? 34.810 20.881 21.645 1.00 13.50 183 LEU B C 1
ATOM 3363 O O . LEU B 1 185 ? 34.630 21.137 22.838 1.00 14.01 183 LEU B O 1
ATOM 3368 N N . SER B 1 186 ? 35.580 19.889 21.186 1.00 13.48 184 SER B N 1
ATOM 3369 C CA . SER B 1 186 ? 36.398 19.060 22.042 1.00 13.82 184 SER B CA 1
ATOM 3370 C C . SER B 1 186 ? 37.844 19.563 22.012 1.00 13.41 18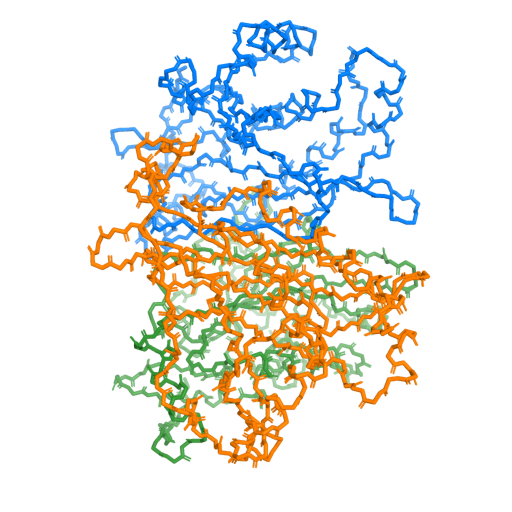4 SER B C 1
ATOM 3371 O O . SER B 1 186 ? 38.378 19.876 20.920 1.00 13.68 184 SER B O 1
ATOM 3374 N N . VAL B 1 187 ? 38.435 19.668 23.207 1.00 10.86 185 VAL B N 1
ATOM 3375 C CA A VAL B 1 187 ? 39.813 20.133 23.393 0.50 11.39 185 VAL B CA 1
ATOM 3376 C CA B VAL B 1 187 ? 39.817 20.090 23.325 0.50 13.01 185 VAL B CA 1
ATOM 3377 C C . VAL B 1 187 ? 40.547 19.050 24.160 1.00 12.25 185 VAL B C 1
ATOM 3378 O O . VAL B 1 187 ? 40.112 18.694 25.250 1.00 12.48 185 VAL B O 1
ATOM 3385 N N . GLN B 1 188 ? 41.659 18.579 23.612 1.00 12.26 186 GLN B N 1
ATOM 3386 C CA . GLN B 1 188 ? 42.410 17.508 24.230 1.00 11.40 186 GLN B CA 1
ATOM 3387 C C . GLN B 1 188 ? 43.864 17.954 24.375 1.00 11.45 186 GLN B C 1
ATOM 3388 O O . GLN B 1 188 ? 44.530 18.309 23.398 1.00 13.30 186 GLN B O 1
ATOM 3394 N N . VAL B 1 189 ? 44.349 17.878 25.607 1.00 11.27 187 VAL B N 1
ATOM 3395 C CA . VAL B 1 189 ? 45.669 18.385 25.997 1.00 11.47 187 VAL B CA 1
ATOM 3396 C C . VAL B 1 189 ? 46.429 17.358 26.865 1.00 11.91 187 VAL B C 1
ATOM 3397 O O . VAL B 1 189 ? 45.879 16.379 27.378 1.00 11.86 187 VAL B O 1
ATOM 3401 N N . HIS B 1 190 ? 47.724 17.645 27.072 1.00 12.44 188 HIS B N 1
ATOM 3402 C CA . HIS B 1 190 ? 48.572 16.900 27.976 1.00 11.80 188 HIS B CA 1
ATOM 3403 C C . HIS B 1 190 ? 48.663 17.634 29.316 1.00 11.53 188 HIS B C 1
ATOM 3404 O O . HIS B 1 190 ? 48.884 18.850 29.350 1.00 12.51 188 HIS B O 1
ATOM 3411 N N . HIS B 1 191 ? 48.478 16.907 30.433 1.00 11.77 189 HIS B N 1
ATOM 3412 C CA . HIS B 1 191 ? 48.432 17.556 31.735 1.00 11.89 189 HIS B CA 1
ATOM 3413 C C . HIS B 1 191 ? 49.795 18.119 32.161 1.00 12.61 189 HIS B C 1
ATOM 3414 O O . HIS B 1 191 ? 49.901 18.944 33.075 1.00 12.64 189 HIS B O 1
ATOM 3421 N N . ALA B 1 192 ? 50.886 17.683 31.527 1.00 13.45 190 ALA B N 1
ATOM 3422 C CA . ALA B 1 192 ? 52.180 18.239 31.916 1.00 13.81 190 ALA B CA 1
ATOM 3423 C C . ALA B 1 192 ? 52.243 19.726 31.663 1.00 13.60 190 ALA B C 1
ATOM 3424 O O . ALA B 1 192 ? 52.957 20.417 32.407 1.00 14.44 190 ALA B O 1
ATOM 3426 N N . VAL B 1 193 ? 51.559 20.206 30.608 1.00 13.61 191 VAL B N 1
ATOM 3427 C CA . VAL B 1 193 ? 51.639 21.610 30.260 1.00 13.72 191 VAL B CA 1
ATOM 3428 C C . VAL B 1 193 ? 50.329 22.353 30.484 1.00 14.63 191 VAL B C 1
ATOM 3429 O O . VAL B 1 193 ? 50.372 23.575 30.535 1.00 14.89 191 VAL B O 1
ATOM 3433 N N . CYS B 1 194 ? 49.182 21.641 30.591 1.00 14.70 192 CYS B N 1
ATOM 3434 C CA . CYS B 1 194 ? 47.884 22.284 30.689 1.00 15.07 192 CYS B CA 1
ATOM 3435 C C . CYS B 1 194 ? 47.098 21.674 31.834 1.00 14.26 192 CYS B C 1
ATOM 3436 O O . CYS B 1 194 ? 46.939 20.456 31.872 1.00 14.36 192 CYS B O 1
ATOM 3439 N N . ASP B 1 195 ? 46.623 22.533 32.734 1.00 14.17 193 ASP B N 1
ATOM 3440 C CA . ASP B 1 195 ? 45.637 22.179 33.737 1.00 14.46 193 ASP B CA 1
ATOM 3441 C C . ASP B 1 195 ? 44.241 22.601 33.263 1.00 14.33 193 ASP B C 1
ATOM 3442 O O . ASP B 1 195 ? 44.075 23.202 32.207 1.00 13.04 193 ASP B O 1
ATOM 3447 N N . GLY B 1 196 ? 43.234 22.263 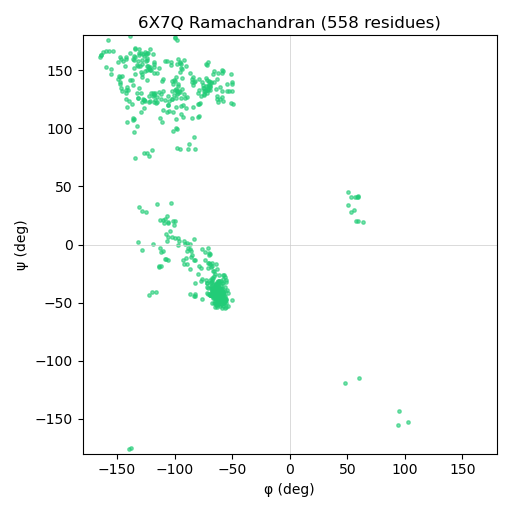34.065 1.00 15.17 194 GLY B N 1
ATOM 3448 C CA . GLY B 1 196 ? 41.860 22.613 33.740 1.00 14.86 194 GLY B CA 1
ATOM 3449 C C . GLY B 1 196 ? 41.709 24.116 33.547 1.00 13.20 194 GLY B C 1
ATOM 3450 O O . GLY B 1 196 ? 40.999 24.537 32.663 1.00 13.22 194 GLY B O 1
ATOM 3451 N N . PHE B 1 197 ? 42.436 24.909 34.347 1.00 14.58 195 PHE B N 1
ATOM 3452 C CA . PHE B 1 197 ? 42.408 26.358 34.241 1.00 13.81 195 PHE B CA 1
ATOM 3453 C C . PHE B 1 197 ? 42.762 26.812 32.823 1.00 12.27 195 PHE B C 1
ATOM 3454 O O . PHE B 1 197 ? 42.123 27.704 32.284 1.00 12.75 195 PHE B O 1
ATOM 3462 N N . HIS B 1 198 ? 43.835 26.253 32.249 1.00 13.48 196 HIS B N 1
ATOM 3463 C CA . HIS B 1 198 ? 44.348 26.715 30.962 1.00 12.57 196 HIS B CA 1
ATOM 3464 C C . HIS B 1 198 ? 43.419 26.315 29.825 1.00 12.95 196 HIS B C 1
ATOM 3465 O O . HIS B 1 198 ? 43.206 27.076 28.877 1.00 11.81 196 HIS B O 1
ATOM 3472 N N . VAL B 1 199 ? 42.763 25.152 29.968 1.00 12.78 197 VAL B N 1
ATOM 3473 C CA . VAL B 1 199 ? 41.827 24.719 28.940 1.00 12.51 197 VAL B CA 1
ATOM 3474 C C . VAL B 1 199 ? 40.577 25.613 29.013 1.00 11.98 197 VAL B C 1
ATOM 3475 O O . VAL B 1 199 ? 40.074 26.067 27.995 1.00 11.07 197 VAL B O 1
ATOM 3479 N N . ALA B 1 200 ? 40.126 25.902 30.239 1.00 13.43 198 ALA B N 1
ATOM 3480 C CA . ALA B 1 200 ? 38.971 26.778 30.440 1.00 13.06 198 ALA B CA 1
ATOM 3481 C C . ALA B 1 200 ? 39.250 28.167 29.894 1.00 14.69 198 ALA B C 1
ATOM 3482 O O . ALA B 1 200 ? 38.384 28.749 29.237 1.00 13.89 198 ALA B O 1
ATOM 3484 N N . ARG B 1 201 ? 40.444 28.701 30.170 1.00 14.27 199 ARG B N 1
ATOM 3485 C CA . ARG B 1 201 ? 40.841 30.017 29.685 1.00 14.14 199 ARG B CA 1
ATOM 3486 C C . ARG B 1 201 ? 40.841 30.066 28.154 1.00 13.40 199 ARG B C 1
ATOM 3487 O O . ARG B 1 201 ? 40.380 31.035 27.535 1.00 13.61 199 ARG B O 1
ATOM 3495 N N . PHE B 1 202 ? 41.336 29.007 27.515 1.00 13.34 200 PHE B N 1
ATOM 3496 C CA . PHE B 1 202 ? 41.316 28.923 26.064 1.00 13.45 200 PHE B CA 1
ATOM 3497 C C . PHE B 1 202 ? 39.887 28.938 25.519 1.00 13.32 200 PHE B C 1
ATOM 3498 O O . PHE B 1 202 ? 39.606 29.642 24.522 1.00 13.38 200 PHE B O 1
ATOM 3506 N N . ILE B 1 203 ? 39.014 28.099 26.084 1.00 11.90 201 ILE B N 1
ATOM 3507 C CA A ILE B 1 203 ? 37.669 28.003 25.553 0.50 11.80 201 ILE B CA 1
ATOM 3508 C CA B ILE B 1 203 ? 37.644 27.978 25.623 0.50 12.26 201 ILE B CA 1
ATOM 3509 C C . ILE B 1 203 ? 36.967 29.344 25.719 1.00 11.56 201 ILE B C 1
ATOM 3510 O O . ILE B 1 203 ? 36.288 29.796 24.792 1.00 12.24 201 ILE B O 1
ATOM 3519 N N . ASN B 1 204 ? 37.091 29.956 26.901 1.00 11.87 202 ASN B N 1
ATOM 3520 C CA . ASN B 1 204 ? 36.452 31.248 27.139 1.00 12.91 202 ASN B CA 1
ATOM 3521 C C . ASN B 1 204 ? 37.014 32.351 26.227 1.00 14.39 202 ASN B C 1
ATOM 3522 O O . ASN B 1 204 ? 36.273 33.196 25.717 1.00 13.19 202 ASN B O 1
ATOM 3527 N N . ARG B 1 205 ? 38.332 32.319 25.963 1.00 13.66 203 ARG B N 1
ATOM 3528 C CA . ARG B 1 205 ? 38.914 33.262 25.014 1.00 13.75 203 ARG B CA 1
ATOM 3529 C C . ARG B 1 205 ? 38.349 33.017 23.616 1.00 12.27 203 ARG B C 1
ATOM 3530 O O . ARG B 1 205 ? 38.028 33.961 22.870 1.00 13.38 203 ARG B O 1
ATOM 3538 N N . LEU B 1 206 ? 38.213 31.755 23.222 1.00 11.40 204 LEU B N 1
ATOM 3539 C CA . 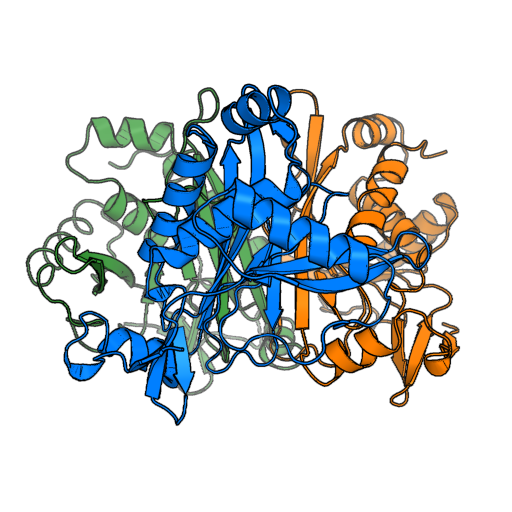LEU B 1 206 ? 37.646 31.436 21.908 1.00 12.46 204 LEU B CA 1
ATOM 3540 C C . LEU B 1 206 ? 36.214 31.965 21.786 1.00 12.94 204 LEU B C 1
ATOM 3541 O O . LEU B 1 206 ? 35.807 32.500 20.730 1.00 13.10 204 LEU B O 1
ATOM 3546 N N . GLN B 1 207 ? 35.454 31.799 22.863 1.00 12.47 205 GLN B N 1
ATOM 3547 C CA . GLN B 1 207 ? 34.092 32.324 22.925 1.00 12.14 205 GLN B CA 1
ATOM 3548 C C . GLN B 1 207 ? 34.108 33.849 22.698 1.00 12.39 205 GLN B C 1
ATOM 3549 O O . GLN B 1 207 ? 33.295 34.366 21.909 1.00 12.65 205 GLN B O 1
ATOM 3555 N N . GLU B 1 208 ? 35.004 34.555 23.370 1.00 12.37 206 GLU B N 1
ATOM 3556 C CA . GLU B 1 208 ? 35.159 35.993 23.155 1.00 13.71 206 GLU B CA 1
ATOM 3557 C C . GLU B 1 208 ? 35.450 36.304 21.691 1.00 14.21 206 GLU B C 1
ATOM 3558 O O . GLU B 1 208 ? 34.866 37.211 21.109 1.00 13.16 206 GLU B O 1
ATOM 3564 N N . LEU B 1 209 ? 36.395 35.569 21.089 1.00 13.70 207 LEU B N 1
ATOM 3565 C CA . LEU B 1 209 ? 36.755 35.802 19.700 1.00 13.37 207 LEU B CA 1
ATOM 3566 C C . LEU B 1 209 ? 35.593 35.530 18.742 1.00 14.05 207 LEU B C 1
ATOM 3567 O O . LEU B 1 209 ? 35.410 36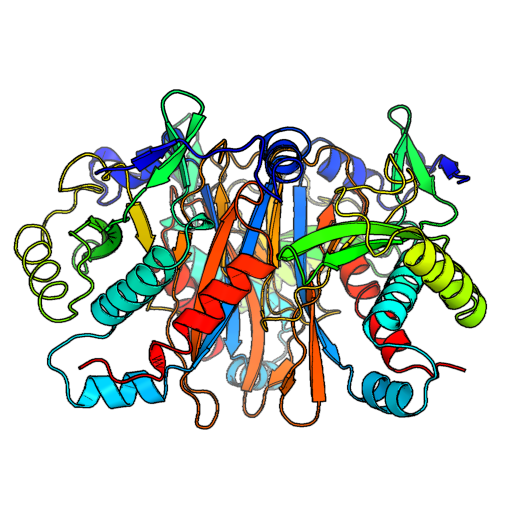.288 17.764 1.00 13.90 207 LEU B O 1
ATOM 3572 N N . CYS B 1 210 ? 34.798 34.456 18.986 1.00 13.88 208 CYS B N 1
ATOM 3573 C CA . CYS B 1 210 ? 33.632 34.166 18.140 1.00 14.32 208 CYS B CA 1
ATOM 3574 C C . CYS B 1 210 ? 32.606 35.319 18.222 1.00 13.60 208 CYS B C 1
ATOM 3575 O O . CYS B 1 210 ? 31.882 35.597 17.279 1.00 13.14 208 CYS B O 1
ATOM 3578 N N . ASN B 1 211 ? 32.524 35.959 19.384 1.00 12.47 209 ASN B N 1
ATOM 3579 C CA . ASN B 1 211 ? 31.621 37.088 19.616 1.00 11.98 209 ASN B CA 1
ATOM 3580 C C . ASN B 1 211 ? 32.196 38.428 19.142 1.00 13.81 209 ASN B C 1
ATOM 3581 O O . ASN B 1 211 ? 31.542 39.469 19.320 1.00 14.86 209 ASN B O 1
ATOM 3586 N N . SER B 1 212 ? 33.379 38.432 18.500 1.00 13.51 210 SER B N 1
ATOM 3587 C CA . SER B 1 212 ? 34.076 39.648 18.098 1.00 14.78 210 SER B CA 1
ATOM 3588 C C . SER B 1 212 ? 33.756 40.009 16.640 1.00 15.10 210 SER B C 1
ATOM 3589 O O . SER B 1 212 ? 33.546 39.137 15.803 1.00 17.05 210 SER B O 1
ATOM 3592 N N . LYS B 1 213 ? 33.913 41.299 16.294 1.00 17.75 211 LYS B N 1
ATOM 3593 C CA . LYS B 1 213 ? 33.833 41.729 14.909 1.00 20.08 211 LYS B CA 1
ATOM 3594 C C . LYS B 1 213 ? 34.946 41.082 14.082 1.00 17.72 211 LYS B C 1
ATOM 3595 O O . LYS B 1 213 ? 36.051 40.890 14.577 1.00 18.63 211 LYS B O 1
ATOM 3601 N N . LEU B 1 214 ? 34.596 40.726 12.846 1.00 18.50 212 LEU B N 1
ATOM 3602 C CA . LEU B 1 214 ? 35.542 40.137 11.906 1.00 19.96 212 LEU B CA 1
ATOM 3603 C C . LEU B 1 214 ? 36.406 41.223 11.285 1.00 22.03 212 LEU B C 1
ATOM 3604 O O . LEU B 1 214 ? 37.509 40.928 10.848 1.00 22.38 212 LEU B O 1
ATOM 3609 N N . LYS B 1 215 ? 35.895 42.461 11.234 1.00 21.23 213 LYS B N 1
ATOM 3610 C CA . LYS B 1 215 ? 36.694 43.592 10.762 1.00 26.60 213 LYS B CA 1
ATOM 3611 C C . LYS B 1 215 ? 36.126 44.897 11.341 1.00 31.97 213 LYS B C 1
ATOM 3612 O O . LYS B 1 215 ? 35.046 44.807 11.985 1.00 32.58 213 LYS B O 1
ATOM 3619 N N . GLY C 1 3 ? 32.089 -16.600 10.172 1.00 44.26 1 GLY C N 1
ATOM 3620 C CA . GLY C 1 3 ? 31.367 -16.798 8.900 1.00 38.14 1 GLY C CA 1
ATOM 3621 C C . GLY C 1 3 ? 32.285 -16.597 7.701 1.00 38.53 1 GLY C C 1
ATOM 3622 O O . GLY C 1 3 ? 33.496 -16.806 7.766 1.00 40.04 1 GLY C O 1
ATOM 3623 N N . ASN C 1 4 ? 31.711 -16.143 6.594 1.00 35.39 2 ASN C N 1
ATOM 3624 C CA . ASN C 1 4 ? 32.496 -15.921 5.401 1.00 32.52 2 ASN C CA 1
ATOM 3625 C C . ASN C 1 4 ? 33.075 -14.511 5.505 1.00 29.15 2 ASN C C 1
ATOM 3626 O O . ASN C 1 4 ? 32.439 -13.634 6.083 1.00 23.33 2 ASN C O 1
ATOM 3631 N N . TYR C 1 5 ? 34.272 -14.331 4.948 1.00 25.90 3 TYR C N 1
ATOM 3632 C CA . TYR C 1 5 ? 34.911 -13.027 4.908 1.00 24.12 3 TYR C CA 1
ATOM 3633 C C . TYR C 1 5 ? 35.635 -12.883 3.584 1.00 27.68 3 TYR C C 1
ATOM 3634 O O . TYR C 1 5 ? 35.942 -13.886 2.943 1.00 27.16 3 TYR C O 1
ATOM 3643 N N . THR C 1 6 ? 35.938 -11.637 3.216 1.00 25.29 4 THR C N 1
ATOM 3644 C CA . THR C 1 6 ? 36.821 -11.399 2.098 1.00 27.24 4 THR C CA 1
ATOM 3645 C C . THR C 1 6 ? 38.093 -10.719 2.581 1.00 27.70 4 THR C C 1
ATOM 3646 O O . THR C 1 6 ? 38.088 -9.959 3.552 1.00 26.78 4 THR C O 1
ATOM 3650 N N . LYS C 1 7 ? 39.195 -11.043 1.892 1.00 27.14 5 LYS C N 1
ATOM 3651 C CA . LYS C 1 7 ? 40.479 -10.399 2.085 1.00 29.29 5 LYS C CA 1
ATOM 3652 C C . LYS C 1 7 ? 40.461 -9.068 1.369 1.00 28.93 5 LYS C C 1
ATOM 3653 O O . LYS C 1 7 ? 40.204 -9.008 0.176 1.00 30.49 5 LYS C O 1
ATOM 3659 N N . PHE C 1 8 ? 40.668 -7.985 2.124 1.00 27.95 6 PHE C N 1
ATOM 3660 C CA . PHE C 1 8 ? 40.389 -6.662 1.592 1.00 25.03 6 PHE C CA 1
ATOM 3661 C C . PHE C 1 8 ? 41.586 -6.192 0.774 1.00 25.30 6 PHE C C 1
ATOM 3662 O O . PHE C 1 8 ? 42.726 -6.449 1.138 1.00 25.46 6 PHE C O 1
ATOM 3670 N N . ASP C 1 9 ? 41.322 -5.539 -0.355 1.00 25.82 7 ASP C N 1
ATOM 3671 C CA . ASP C 1 9 ? 42.395 -5.032 -1.198 1.00 29.64 7 ASP C CA 1
ATOM 3672 C C . ASP C 1 9 ? 42.838 -3.684 -0.630 1.00 26.27 7 ASP C C 1
ATOM 3673 O O . ASP C 1 9 ? 42.293 -2.645 -0.985 1.00 28.81 7 ASP C O 1
ATOM 3678 N N . VAL C 1 10 ? 43.849 -3.711 0.239 1.00 27.54 8 VAL C N 1
ATOM 3679 C CA . VAL C 1 10 ? 44.340 -2.504 0.885 1.00 28.39 8 VAL C CA 1
ATOM 3680 C C . VAL C 1 10 ? 45.119 -1.658 -0.124 1.00 29.77 8 VAL C C 1
ATOM 3681 O O . VAL C 1 10 ? 45.049 -0.424 -0.094 1.00 28.01 8 VAL C O 1
ATOM 3685 N N . LYS C 1 11 ? 45.764 -2.315 -1.099 1.00 31.50 9 LYS C N 1
ATOM 3686 C CA . LYS C 1 11 ? 46.606 -1.577 -2.021 1.00 36.26 9 LYS C CA 1
ATOM 3687 C C . LYS C 1 11 ? 45.783 -0.678 -2.945 1.00 30.58 9 LYS C C 1
ATOM 3688 O O . LYS C 1 11 ? 46.275 0.387 -3.287 1.00 29.06 9 LYS C O 1
ATOM 3694 N N . ASN C 1 12 ? 44.538 -1.042 -3.288 1.00 28.76 10 ASN C N 1
ATOM 3695 C CA . ASN C 1 12 ? 43.724 -0.193 -4.141 1.00 30.61 10 ASN C CA 1
ATOM 3696 C C . ASN C 1 12 ? 42.656 0.549 -3.330 1.00 31.34 10 ASN C C 1
ATOM 3697 O O . ASN C 1 12 ? 41.756 1.156 -3.906 1.00 33.36 10 ASN C O 1
ATOM 3702 N N . TRP C 1 13 ? 42.761 0.530 -1.991 1.00 28.16 11 TRP C N 1
ATOM 3703 C CA . TRP C 1 13 ? 41.821 1.238 -1.129 1.00 25.06 11 TRP C CA 1
ATOM 3704 C C . TRP C 1 13 ? 42.127 2.735 -1.143 1.00 22.02 11 TRP C C 1
ATOM 3705 O O . TRP C 1 13 ? 43.269 3.143 -0.978 1.00 22.21 11 TRP C O 1
ATOM 3716 N N . VAL C 1 14 ? 41.091 3.579 -1.170 1.00 24.48 12 VAL C N 1
ATOM 3717 C CA . VAL C 1 14 ? 41.284 5.016 -1.052 1.00 23.10 12 VAL C CA 1
ATOM 3718 C C . VAL C 1 14 ? 41.885 5.408 0.312 1.00 20.28 12 VAL C C 1
ATOM 3719 O O . VAL C 1 14 ? 42.438 6.490 0.429 1.00 20.82 12 VAL C O 1
ATOM 3723 N N . ARG C 1 15 ? 41.757 4.543 1.332 1.00 19.20 13 ARG C N 1
ATOM 3724 C CA . ARG C 1 15 ? 42.275 4.818 2.669 1.00 20.02 13 ARG C CA 1
ATOM 3725 C C . ARG C 1 15 ? 43.533 4.003 2.945 1.00 21.37 13 ARG C C 1
ATOM 3726 O O . ARG C 1 15 ? 43.906 3.890 4.099 1.00 17.50 13 ARG C O 1
ATOM 3734 N N . ARG C 1 16 ? 44.200 3.484 1.896 1.00 20.36 14 ARG C N 1
ATOM 3735 C CA . ARG C 1 16 ? 45.455 2.772 2.088 1.00 20.55 14 ARG C CA 1
ATOM 3736 C C . ARG C 1 16 ? 46.390 3.510 3.042 1.00 17.55 14 ARG C C 1
ATOM 3737 O O . ARG C 1 16 ? 46.952 2.920 3.975 1.00 18.98 14 ARG C O 1
ATOM 3745 N N A GLU C 1 17 ? 46.570 4.810 2.812 0.50 16.40 15 GLU C N 1
ATOM 3746 N N B GLU C 1 17 ? 46.639 4.809 2.788 0.50 17.73 15 GLU C N 1
ATOM 3747 C CA A GLU C 1 17 ? 47.534 5.566 3.574 0.50 15.64 15 GLU C CA 1
ATOM 3748 C CA B GLU C 1 17 ? 47.565 5.571 3.608 0.50 18.05 15 GLU C CA 1
ATOM 3749 C C A GLU C 1 17 ? 47.042 5.853 4.996 0.50 15.23 15 GLU C C 1
ATOM 3750 C C B GLU C 1 17 ? 47.024 5.738 5.028 0.50 16.55 15 GLU C C 1
ATOM 3751 O O A GLU C 1 17 ? 47.844 5.883 5.928 0.50 15.14 15 GLU C O 1
ATOM 3752 O O B GLU C 1 17 ? 47.771 5.538 5.987 0.50 16.21 15 GLU C O 1
ATOM 3763 N N . HIS C 1 18 ? 45.727 6.066 5.162 1.00 15.21 16 HIS C N 1
ATOM 3764 C CA . HIS C 1 18 ? 45.150 6.322 6.486 1.00 15.73 16 HIS C CA 1
ATOM 3765 C C . HIS C 1 18 ? 45.242 5.077 7.358 1.00 15.32 16 HIS C C 1
ATOM 3766 O O . HIS C 1 18 ? 45.439 5.172 8.584 1.00 15.07 16 HIS C O 1
ATOM 3773 N N . PHE C 1 19 ? 44.984 3.913 6.743 1.00 16.73 17 PHE C N 1
ATOM 3774 C CA . PHE C 1 19 ? 45.019 2.636 7.436 1.00 16.73 17 PHE C CA 1
ATOM 3775 C C . PHE C 1 19 ? 46.413 2.428 8.024 1.00 16.13 17 PHE C C 1
ATOM 3776 O O . PHE C 1 19 ? 46.579 2.181 9.216 1.00 13.77 17 PHE C O 1
ATOM 3784 N N . GLU C 1 20 ? 47.452 2.591 7.199 1.00 16.07 18 GLU C N 1
ATOM 3785 C CA . GLU C 1 20 ? 48.817 2.476 7.673 1.00 15.96 18 GLU C CA 1
ATOM 3786 C C . GLU C 1 20 ? 49.114 3.483 8.792 1.00 15.86 18 GLU C C 1
ATOM 3787 O O . GLU C 1 20 ? 49.770 3.142 9.804 1.00 14.88 18 GLU C O 1
ATOM 3793 N N . PHE C 1 21 ? 48.723 4.756 8.586 1.00 15.67 19 PHE C N 1
ATOM 3794 C CA . PHE C 1 21 ? 49.013 5.812 9.526 1.00 15.25 19 PHE C CA 1
ATOM 3795 C C . PHE C 1 21 ? 48.410 5.488 10.896 1.00 14.35 19 PHE C C 1
ATOM 3796 O O . PHE C 1 21 ? 49.082 5.593 11.916 1.00 13.06 19 PHE C O 1
ATOM 3804 N N . TYR C 1 22 ? 47.109 5.212 10.950 1.00 13.70 20 TYR C N 1
ATOM 3805 C CA . TYR C 1 22 ? 46.455 5.056 12.247 1.00 16.25 20 TYR C CA 1
ATOM 3806 C C . TYR C 1 22 ? 46.579 3.648 12.810 1.00 15.98 20 TYR C C 1
ATOM 3807 O O . TYR C 1 22 ? 46.294 3.417 13.988 1.00 15.49 20 TYR C O 1
ATOM 3816 N N . ARG C 1 23 ? 47.080 2.708 12.008 1.00 16.02 21 ARG C N 1
ATOM 3817 C CA . ARG C 1 23 ? 47.440 1.417 12.576 1.00 16.30 21 ARG C CA 1
ATOM 3818 C C . ARG C 1 23 ? 48.833 1.462 13.227 1.00 16.90 21 ARG C C 1
ATOM 3819 O O . ARG C 1 23 ? 49.016 0.898 14.314 1.00 17.81 21 ARG C O 1
ATOM 3827 N N . HIS C 1 24 ? 49.808 2.111 12.577 1.00 14.65 22 HIS C N 1
ATOM 3828 C CA . HIS C 1 24 ? 51.204 1.978 12.949 1.00 15.81 22 HIS C CA 1
ATOM 3829 C C . HIS C 1 24 ? 51.891 3.289 13.316 1.00 16.07 22 HIS C C 1
ATOM 3830 O O . HIS C 1 24 ? 52.700 3.260 14.232 1.00 16.90 22 HIS C O 1
ATOM 3837 N N . ARG C 1 25 ? 51.680 4.383 12.564 1.00 15.72 23 ARG C N 1
ATOM 3838 C CA . ARG C 1 25 ? 52.473 5.596 12.735 1.00 18.59 23 ARG C CA 1
ATOM 3839 C C . ARG C 1 25 ? 51.920 6.381 13.938 1.00 17.27 23 ARG C C 1
ATOM 3840 O O . ARG C 1 25 ? 52.670 6.907 14.756 1.00 18.93 23 ARG C O 1
ATOM 3848 N N A LEU C 1 26 ? 50.592 6.438 14.050 0.50 16.15 24 LEU C N 1
ATOM 3849 N N B LEU C 1 26 ? 50.585 6.473 14.037 0.50 15.44 24 LEU C N 1
ATOM 3850 C CA A LEU C 1 26 ? 49.950 7.113 15.166 0.50 16.24 24 LEU C CA 1
ATOM 3851 C CA B LEU C 1 26 ? 49.909 7.141 15.146 0.50 15.12 24 LEU C CA 1
ATOM 3852 C C A LEU C 1 26 ? 48.745 6.281 15.593 0.50 15.40 24 LEU C C 1
ATOM 3853 C C B LEU C 1 26 ? 48.735 6.272 15.585 0.50 14.74 24 LEU C C 1
ATOM 3854 O O A LEU C 1 26 ? 47.612 6.637 15.288 0.50 14.55 24 LEU C O 1
ATOM 3855 O O B LEU C 1 26 ? 47.594 6.602 15.281 0.50 13.98 24 LEU C O 1
ATOM 3864 N N . PRO C 1 27 ? 48.967 5.140 16.281 1.00 14.02 25 PRO C N 1
ATOM 3865 C CA . PRO C 1 27 ? 47.871 4.238 16.648 1.00 14.38 25 PRO C CA 1
ATOM 3866 C C . PRO C 1 27 ? 46.869 4.908 17.585 1.00 13.00 25 PRO C C 1
ATOM 3867 O O . PRO C 1 27 ? 47.250 5.420 18.641 1.00 13.35 25 PRO C O 1
ATOM 3871 N N . CYS C 1 28 ? 45.616 4.968 17.153 1.00 13.35 26 CYS C N 1
ATOM 3872 C CA . CYS C 1 28 ? 44.603 5.628 17.961 1.00 14.51 26 CYS C CA 1
ATOM 3873 C C . CYS C 1 28 ? 43.223 5.229 17.480 1.00 14.07 26 CYS C C 1
ATOM 3874 O O . CYS C 1 28 ? 43.054 4.693 16.376 1.00 14.93 26 CYS C O 1
ATOM 3877 N N . GLY C 1 29 ? 42.285 5.499 18.372 1.00 13.77 27 GLY C N 1
ATOM 3878 C CA . GLY C 1 29 ? 40.875 5.439 18.087 1.00 13.98 27 GLY C CA 1
ATOM 3879 C C . GLY C 1 29 ? 40.160 6.621 18.736 1.00 13.59 27 GLY C C 1
ATOM 3880 O O . GLY C 1 29 ? 40.793 7.468 19.347 1.00 12.17 27 GLY C O 1
ATOM 3881 N N . PHE C 1 30 ? 38.855 6.691 18.545 1.00 12.36 28 PHE C N 1
ATOM 3882 C CA . PHE C 1 30 ? 38.078 7.759 19.146 1.00 12.83 28 PHE C CA 1
ATOM 3883 C C . PHE C 1 30 ? 36.722 7.215 19.581 1.00 12.84 28 PHE C C 1
ATOM 3884 O O . PHE C 1 30 ? 36.228 6.216 19.057 1.00 12.80 28 PHE C O 1
ATOM 3892 N N . SER C 1 31 ? 36.156 7.881 20.597 1.00 11.46 29 SER C N 1
ATOM 3893 C CA . SER C 1 31 ? 34.756 7.724 20.933 1.00 11.91 29 SER C CA 1
ATOM 3894 C C . SER C 1 31 ? 34.011 9.019 20.669 1.00 12.83 29 SER C C 1
ATOM 3895 O O . SER C 1 31 ? 34.551 10.132 20.779 1.00 12.74 29 SER C O 1
ATOM 3898 N N . LEU C 1 32 ? 32.719 8.873 20.371 1.00 12.37 30 LEU C N 1
ATOM 3899 C CA . LEU C 1 32 ? 31.883 10.052 20.315 1.00 15.54 30 LEU C CA 1
ATOM 3900 C C . LEU C 1 32 ? 30.477 9.676 20.764 1.00 14.77 30 LEU C C 1
ATOM 3901 O O . LEU C 1 32 ? 29.992 8.590 20.469 1.00 15.41 30 LEU C O 1
ATOM 3906 N N . THR C 1 33 ? 29.872 10.572 21.532 1.00 13.06 31 THR C N 1
ATOM 3907 C CA . THR C 1 33 ? 28.551 10.334 22.083 1.00 13.77 31 THR C CA 1
ATOM 3908 C C . THR C 1 33 ? 27.602 11.387 21.514 1.00 13.35 31 THR C C 1
ATOM 3909 O O . THR C 1 33 ? 27.932 12.565 21.466 1.00 13.74 31 THR C O 1
ATOM 3913 N N . SER C 1 34 ? 26.460 10.897 21.012 1.00 13.92 32 SER C N 1
ATOM 3914 C CA . SER C 1 34 ? 25.461 11.655 20.300 1.00 15.50 32 SER C CA 1
ATOM 3915 C C . SER C 1 34 ? 24.087 11.249 20.855 1.00 16.77 32 SER C C 1
ATOM 3916 O O . SER C 1 34 ? 23.963 10.245 21.566 1.00 17.30 32 SER C O 1
ATOM 3919 N N . LYS C 1 35 ? 23.061 12.075 20.616 1.00 15.47 33 LYS C N 1
ATOM 3920 C CA . LYS C 1 35 ? 21.705 11.708 21.011 1.00 15.79 33 LYS C CA 1
ATOM 3921 C C . LYS C 1 35 ? 20.937 11.240 19.777 1.00 15.55 33 LYS C C 1
ATOM 3922 O O . LYS C 1 35 ? 20.956 11.942 18.756 1.00 16.56 33 LYS C O 1
ATOM 3928 N N . ILE C 1 36 ? 20.259 10.087 19.907 1.00 16.16 34 ILE C N 1
ATOM 3929 C CA . ILE C 1 36 ? 19.332 9.579 18.903 1.00 16.57 34 ILE C CA 1
ATOM 3930 C C . ILE C 1 36 ? 17.918 9.972 19.342 1.00 15.49 34 ILE C C 1
ATOM 3931 O O . ILE C 1 36 ? 17.559 9.739 20.490 1.00 16.93 34 ILE C O 1
ATOM 3936 N N . ASP C 1 37 ? 17.137 10.524 18.406 1.00 15.23 35 ASP C N 1
ATOM 3937 C CA . ASP C 1 37 ? 15.742 10.835 18.655 1.00 16.68 35 ASP C CA 1
ATOM 3938 C C . ASP C 1 37 ? 14.933 9.560 18.399 1.00 15.40 35 ASP C C 1
ATOM 3939 O O . ASP C 1 37 ? 14.813 9.106 17.247 1.00 17.38 35 ASP C O 1
ATOM 3944 N N . ILE C 1 38 ? 14.447 8.990 19.493 1.00 15.19 36 ILE C N 1
ATOM 3945 C CA . ILE C 1 38 ? 13.669 7.757 19.494 1.00 17.01 36 ILE C CA 1
ATOM 3946 C C . ILE C 1 38 ? 12.187 8.044 19.758 1.00 17.30 36 ILE C C 1
ATOM 3947 O O . ILE C 1 38 ? 11.422 7.147 20.144 1.00 18.21 36 ILE C O 1
ATOM 3952 N N . THR C 1 39 ? 11.754 9.269 19.437 1.00 17.46 37 THR C N 1
ATOM 3953 C CA . THR C 1 39 ? 10.324 9.591 19.556 1.00 19.89 37 THR C CA 1
ATOM 3954 C C . THR C 1 39 ? 9.475 8.678 18.666 1.00 17.70 37 THR C C 1
ATOM 3955 O O . THR C 1 39 ? 8.538 8.041 19.159 1.00 21.19 37 THR C O 1
ATOM 3959 N N . THR C 1 40 ? 9.836 8.567 17.385 1.00 18.11 38 THR C N 1
ATOM 3960 C CA . THR C 1 40 ? 9.096 7.746 16.433 1.00 19.05 38 THR C CA 1
ATOM 3961 C C . THR C 1 40 ? 9.236 6.269 16.782 1.00 21.14 38 THR C C 1
ATOM 3962 O O . THR C 1 40 ? 8.250 5.526 16.853 1.00 21.87 38 THR C O 1
ATOM 3966 N N . LEU C 1 41 ? 10.470 5.845 17.107 1.00 18.55 39 LEU C N 1
ATOM 3967 C CA . LEU C 1 41 ? 10.655 4.446 17.449 1.00 18.08 39 LEU C CA 1
ATOM 3968 C C . LEU C 1 41 ? 9.784 4.028 18.643 1.00 20.43 39 LEU C C 1
ATOM 3969 O O . LEU C 1 41 ? 9.168 2.955 18.614 1.00 23.02 39 LEU C O 1
ATOM 3974 N N . LYS C 1 42 ? 9.709 4.873 19.669 1.00 21.96 40 LYS C N 1
ATOM 3975 C CA . LYS C 1 42 ? 8.964 4.575 20.881 1.00 25.38 40 LYS C CA 1
ATOM 3976 C C . LYS C 1 42 ? 7.479 4.374 20.560 1.00 28.82 40 LYS C C 1
ATOM 3977 O O . LYS C 1 42 ? 6.869 3.437 21.070 1.00 27.88 40 LYS C O 1
ATOM 3983 N N . LYS C 1 43 ? 6.941 5.187 19.641 1.00 28.20 41 LYS C N 1
ATOM 3984 C CA . LYS C 1 43 ? 5.567 5.034 19.173 1.00 32.27 41 LYS C CA 1
ATOM 3985 C C . LYS C 1 43 ? 5.410 3.724 18.382 1.00 31.90 41 LYS C C 1
ATOM 3986 O O . LYS C 1 43 ? 4.396 3.020 18.511 1.00 29.92 41 LYS C O 1
ATOM 3992 N N . SER C 1 44 ? 6.428 3.377 17.585 1.00 28.98 42 SER C N 1
ATOM 3993 C CA . SER C 1 44 ? 6.440 2.144 16.809 1.00 30.24 42 SER C CA 1
ATOM 3994 C C . SER C 1 44 ? 6.322 0.934 17.741 1.00 35.42 42 SER C C 1
ATOM 3995 O O . SER C 1 44 ? 5.591 -0.012 17.431 1.00 37.90 42 SER C O 1
ATOM 3998 N N . LEU C 1 45 ? 6.980 1.007 18.906 1.00 32.49 43 LEU C N 1
ATOM 3999 C CA . LEU C 1 45 ? 7.069 -0.110 19.845 1.00 37.41 43 LEU C CA 1
ATOM 4000 C C . LEU C 1 45 ? 5.790 -0.260 20.675 1.00 41.60 43 LEU C C 1
ATOM 4001 O O . LEU C 1 45 ? 5.574 -1.305 21.288 1.00 40.44 43 LEU C O 1
ATOM 4006 N N . ASP C 1 46 ? 4.970 0.797 20.739 1.00 47.71 44 ASP C N 1
ATOM 4007 C CA . ASP C 1 46 ? 3.718 0.745 21.481 1.00 49.67 44 ASP C CA 1
ATOM 4008 C C . ASP C 1 46 ? 2.729 -0.176 20.748 1.00 47.83 44 ASP C C 1
ATOM 4009 O O . ASP C 1 46 ? 1.779 -0.633 21.379 1.00 50.08 44 ASP C O 1
ATOM 4014 N N . ASP C 1 47 ? 2.978 -0.508 19.461 1.00 47.70 45 ASP C N 1
ATOM 4015 C CA . ASP C 1 47 ? 2.172 -1.479 18.713 1.00 49.31 45 ASP C CA 1
ATOM 4016 C C . ASP C 1 47 ? 2.961 -2.735 18.322 1.00 44.92 45 ASP C C 1
ATOM 4017 O O . ASP C 1 47 ? 2.693 -3.354 17.284 1.00 41.15 45 ASP C O 1
ATOM 4022 N N . SER C 1 48 ? 3.880 -3.150 19.192 1.00 40.22 46 SER C N 1
ATOM 4023 C CA . SER C 1 48 ? 4.780 -4.255 18.901 1.00 40.38 46 SER C CA 1
ATOM 4024 C C . SER C 1 48 ? 4.826 -5.133 20.144 1.00 37.00 46 SER C C 1
ATOM 4025 O O . SER C 1 48 ? 4.605 -4.622 21.244 1.00 36.58 46 SER C O 1
ATOM 4028 N N . ALA C 1 49 ? 5.083 -6.433 19.949 1.00 34.86 47 ALA C N 1
ATOM 4029 C CA . ALA C 1 49 ? 5.422 -7.346 21.039 1.00 40.56 47 ALA C CA 1
ATOM 4030 C C . ALA C 1 49 ? 6.915 -7.250 21.405 1.00 34.57 47 ALA C C 1
ATOM 4031 O O . ALA C 1 49 ? 7.330 -7.737 22.461 1.00 38.13 47 ALA C O 1
ATOM 4033 N N . TYR C 1 50 ? 7.715 -6.598 20.542 1.00 35.63 48 TYR C N 1
ATOM 4034 C CA . TYR C 1 50 ? 9.171 -6.539 20.679 1.00 28.19 48 TYR C CA 1
ATOM 4035 C C . TYR C 1 50 ? 9.574 -5.447 21.678 1.00 30.03 48 TYR C C 1
ATOM 4036 O O . TYR C 1 50 ? 8.948 -4.409 21.776 1.00 33.69 48 TYR C O 1
ATOM 4045 N N . LYS C 1 51 ? 10.591 -5.739 22.483 1.00 24.03 49 LYS C N 1
ATOM 4046 C CA . LYS C 1 51 ? 11.023 -4.877 23.559 1.00 24.73 49 LYS C CA 1
ATOM 4047 C C . LYS C 1 51 ? 12.120 -3.943 23.046 1.00 20.84 49 LYS C C 1
ATOM 4048 O O . LYS C 1 51 ? 12.791 -4.225 22.050 1.00 18.51 49 LYS C O 1
ATOM 4054 N N . PHE C 1 52 ? 12.295 -2.846 23.766 1.00 19.86 50 PHE C N 1
ATOM 4055 C CA . PHE C 1 52 ? 13.193 -1.771 23.352 1.00 18.21 50 PHE C CA 1
ATOM 4056 C C . PHE C 1 52 ? 14.617 -2.278 23.128 1.00 16.17 50 PHE C C 1
ATOM 4057 O O . PHE C 1 52 ? 15.205 -1.997 22.095 1.00 15.40 50 PHE C O 1
ATOM 4065 N N . TYR C 1 53 ? 15.160 -3.034 24.080 1.00 15.07 51 TYR C N 1
ATOM 4066 C CA . TYR C 1 53 ? 16.582 -3.393 23.991 1.00 15.20 51 TYR C CA 1
ATOM 4067 C C . TYR C 1 53 ? 16.872 -4.243 22.770 1.00 14.77 51 TYR C C 1
ATOM 4068 O O . TYR C 1 53 ? 17.704 -3.870 21.944 1.00 15.33 51 TYR C O 1
ATOM 4077 N N . PRO C 1 54 ? 16.170 -5.375 22.547 1.00 14.42 52 PRO C N 1
ATOM 4078 C CA . PRO C 1 54 ? 16.425 -6.157 21.336 1.00 15.32 52 PRO C CA 1
ATOM 4079 C C . PRO C 1 54 ? 16.149 -5.427 20.034 1.00 14.22 52 PRO C C 1
ATOM 4080 O O . PRO C 1 54 ? 16.804 -5.652 19.007 1.00 14.92 52 PRO C O 1
ATOM 4084 N N . VAL C 1 55 ? 15.172 -4.508 20.041 1.00 16.20 53 VAL C N 1
ATOM 4085 C CA . VAL C 1 55 ? 14.960 -3.742 18.825 1.00 16.60 53 VAL C CA 1
ATOM 4086 C C . VAL C 1 55 ? 16.162 -2.835 18.542 1.00 15.12 53 VAL C C 1
ATOM 4087 O O . VAL C 1 55 ? 16.588 -2.691 17.400 1.00 13.77 53 VAL C O 1
ATOM 4091 N N . MET C 1 56 ? 16.698 -2.205 19.588 1.00 15.48 54 MET C N 1
ATOM 4092 C CA . MET C 1 56 ? 17.883 -1.377 19.423 1.00 15.26 54 MET C CA 1
ATOM 4093 C C . MET C 1 56 ? 19.069 -2.227 18.958 1.00 14.46 54 MET C C 1
ATOM 4094 O O . MET C 1 56 ? 19.820 -1.822 18.079 1.00 12.54 54 MET C O 1
ATOM 4099 N N . ILE C 1 57 ? 19.223 -3.430 19.525 1.00 14.26 55 ILE C N 1
ATOM 4100 C CA . ILE C 1 57 ? 20.276 -4.353 19.093 1.00 12.87 55 ILE C CA 1
ATOM 4101 C C . ILE C 1 57 ? 20.133 -4.630 17.604 1.00 13.78 55 ILE C C 1
ATOM 4102 O O . ILE C 1 57 ? 21.094 -4.544 16.830 1.00 12.83 55 ILE C O 1
ATOM 4107 N N . TYR C 1 58 ? 18.910 -4.995 17.186 1.00 14.40 56 TYR C N 1
ATOM 4108 C CA . TYR C 1 58 ? 18.602 -5.252 15.786 1.00 15.19 56 TYR C CA 1
ATOM 4109 C C . TYR C 1 58 ? 18.999 -4.064 14.893 1.00 14.16 56 TYR C C 1
ATOM 4110 O O . TYR C 1 58 ? 19.619 -4.275 13.852 1.00 14.73 56 TYR C O 1
ATOM 4119 N N . LEU C 1 59 ? 18.538 -2.852 15.238 1.00 15.20 57 LEU C N 1
ATOM 4120 C CA . LEU C 1 59 ? 18.734 -1.695 14.382 1.00 14.01 57 LEU C CA 1
ATOM 4121 C C . LEU C 1 59 ? 20.211 -1.284 14.327 1.00 13.85 57 LEU C C 1
ATOM 4122 O O . LEU C 1 59 ? 20.707 -0.920 13.248 1.00 14.16 57 LEU C O 1
ATOM 4127 N N . ILE C 1 60 ? 20.906 -1.403 15.462 1.00 14.44 58 ILE C N 1
ATOM 4128 C CA . ILE C 1 60 ? 22.342 -1.118 15.493 1.00 14.13 58 ILE C CA 1
ATOM 4129 C C . ILE C 1 60 ? 23.095 -2.127 14.620 1.00 14.40 58 ILE C C 1
ATOM 4130 O O . ILE C 1 60 ? 23.921 -1.734 13.801 1.00 14.69 58 ILE C O 1
ATOM 4135 N N . ALA C 1 61 ? 22.767 -3.426 14.759 1.00 14.73 59 ALA C N 1
ATOM 4136 C CA . ALA C 1 61 ? 23.391 -4.473 13.969 1.00 15.44 59 ALA C CA 1
ATOM 4137 C C . ALA C 1 61 ? 23.062 -4.291 12.502 1.00 15.64 59 ALA C C 1
ATOM 4138 O O . ALA C 1 61 ? 23.934 -4.496 11.667 1.00 16.16 59 ALA C O 1
ATOM 4140 N N . GLN C 1 62 ? 21.822 -3.842 12.215 1.00 15.68 60 GLN C N 1
ATOM 4141 C CA . GLN C 1 62 ? 21.437 -3.605 10.825 1.00 16.91 60 GLN C CA 1
ATOM 4142 C C . GLN C 1 62 ? 22.301 -2.503 10.205 1.00 15.96 60 GLN C C 1
ATOM 4143 O O . GLN C 1 62 ? 22.806 -2.665 9.094 1.00 17.63 60 GLN C O 1
ATOM 4149 N N . ALA C 1 63 ? 22.483 -1.391 10.923 1.00 16.04 61 ALA C N 1
ATOM 4150 C CA . ALA C 1 63 ? 23.297 -0.298 10.408 1.00 15.95 61 ALA C CA 1
ATOM 4151 C C . ALA C 1 63 ? 24.763 -0.733 10.234 1.00 16.92 61 ALA C C 1
ATOM 4152 O O . ALA C 1 63 ? 25.399 -0.399 9.236 1.00 19.50 61 ALA C O 1
ATOM 4154 N N . VAL C 1 64 ? 25.329 -1.476 11.200 1.00 18.31 62 VAL C N 1
ATOM 4155 C CA . VAL C 1 64 ? 26.704 -1.952 11.071 1.00 16.82 62 VAL C CA 1
ATOM 4156 C C . VAL C 1 64 ? 26.868 -2.869 9.859 1.00 17.50 62 VAL C C 1
ATOM 4157 O O . VAL C 1 64 ? 27.856 -2.793 9.131 1.00 17.73 62 VAL C O 1
ATOM 4161 N N . ASN C 1 65 ? 25.879 -3.728 9.649 1.00 17.34 63 ASN C N 1
ATOM 4162 C CA . ASN C 1 65 ? 25.918 -4.694 8.573 1.00 18.90 63 ASN C CA 1
ATOM 4163 C C . ASN C 1 65 ? 25.784 -4.042 7.207 1.00 19.47 63 ASN C C 1
ATOM 4164 O O . ASN C 1 65 ? 25.976 -4.735 6.215 1.00 26.12 63 ASN C O 1
ATOM 4169 N N . GLN C 1 66 ? 25.497 -2.741 7.157 1.00 18.54 64 GLN C N 1
ATOM 4170 C CA . GLN C 1 66 ? 25.390 -2.042 5.883 1.00 19.43 64 GLN C CA 1
ATOM 4171 C C . GLN C 1 66 ? 26.760 -1.535 5.428 1.00 19.76 64 GLN C C 1
ATOM 4172 O O . GLN C 1 66 ? 26.936 -1.224 4.247 1.00 20.87 64 GLN C O 1
ATOM 4178 N N . PHE C 1 67 ? 27.722 -1.380 6.361 1.00 19.02 65 PHE C N 1
ATOM 4179 C CA . PHE C 1 67 ? 28.967 -0.678 6.046 1.00 17.69 65 PHE C CA 1
ATOM 4180 C C . PHE C 1 67 ? 30.205 -1.554 6.298 1.00 16.98 65 PHE C C 1
ATOM 4181 O O . PHE C 1 67 ? 30.432 -1.999 7.432 1.00 18.40 65 PHE C O 1
ATOM 4189 N N . ASP C 1 68 ? 31.015 -1.749 5.251 1.00 17.29 66 ASP C N 1
ATOM 4190 C CA . ASP C 1 68 ? 32.177 -2.632 5.308 1.00 18.04 66 ASP C CA 1
ATOM 4191 C C . ASP C 1 68 ? 33.188 -2.222 6.381 1.00 16.46 66 ASP C C 1
ATOM 4192 O O . ASP C 1 68 ? 33.782 -3.067 7.073 1.00 17.00 66 ASP C O 1
ATOM 4197 N N . GLU C 1 69 ? 33.391 -0.916 6.536 1.00 15.85 67 GLU C N 1
ATOM 4198 C CA . GLU C 1 69 ? 34.397 -0.429 7.469 1.00 17.02 67 GLU C CA 1
ATOM 4199 C C . GLU C 1 69 ? 34.021 -0.659 8.936 1.00 16.29 67 GLU C C 1
ATOM 4200 O O . GLU C 1 69 ? 34.888 -0.481 9.802 1.00 16.68 67 GLU C O 1
ATOM 4206 N N . LEU C 1 70 ? 32.775 -1.090 9.230 1.00 15.99 68 LEU C N 1
ATOM 4207 C CA . LEU C 1 70 ? 32.374 -1.413 10.584 1.00 16.21 68 LEU C CA 1
ATOM 4208 C C . LEU C 1 70 ? 32.422 -2.927 10.836 1.00 15.07 68 LEU C C 1
ATOM 4209 O O . LEU C 1 70 ? 31.966 -3.361 11.892 1.00 15.95 68 LEU C O 1
ATOM 4214 N N . ARG C 1 71 ? 32.916 -3.701 9.852 1.00 16.31 69 ARG C N 1
ATOM 4215 C CA . ARG C 1 71 ? 32.959 -5.165 9.902 1.00 17.08 69 ARG C CA 1
ATOM 4216 C C . ARG C 1 71 ? 34.374 -5.653 9.591 1.00 17.37 69 ARG C C 1
ATOM 4217 O O . ARG C 1 71 ? 34.588 -6.736 9.040 1.00 16.84 69 ARG C O 1
ATOM 4225 N N . MET C 1 72 ? 35.347 -4.816 9.922 1.00 16.85 70 MET C N 1
ATOM 4226 C CA . MET C 1 72 ? 36.730 -5.134 9.624 1.00 17.19 70 MET C CA 1
ATOM 4227 C C . MET C 1 72 ? 37.455 -5.782 10.805 1.00 16.73 70 MET C C 1
ATOM 4228 O O . MET C 1 72 ? 37.064 -5.671 11.960 1.00 15.52 70 MET C O 1
ATOM 4233 N N . ALA C 1 73 ? 38.529 -6.510 10.452 1.00 17.12 71 ALA C N 1
ATOM 4234 C CA . ALA C 1 73 ? 39.348 -7.227 11.414 1.00 15.43 71 ALA C CA 1
ATOM 4235 C C . ALA C 1 73 ? 40.693 -7.574 10.770 1.00 16.76 71 ALA C C 1
ATOM 4236 O O . ALA C 1 73 ? 40.806 -7.603 9.549 1.00 17.54 71 ALA C O 1
ATOM 4238 N N . ILE C 1 74 ? 41.644 -7.971 11.616 1.00 17.38 72 ILE C N 1
ATOM 4239 C CA . ILE C 1 74 ? 42.876 -8.632 11.202 1.00 18.66 72 ILE C CA 1
ATOM 4240 C C . ILE C 1 74 ? 42.680 -10.128 11.421 1.00 20.65 72 ILE C C 1
ATOM 4241 O O . ILE C 1 74 ? 42.281 -10.557 12.507 1.00 20.15 72 ILE C O 1
ATOM 4246 N N . LYS C 1 75 ? 42.907 -10.894 10.356 1.00 21.36 73 LYS C N 1
ATOM 4247 C CA . LYS C 1 75 ? 42.869 -12.347 10.412 1.00 27.00 73 LYS C CA 1
ATOM 4248 C C . LYS C 1 75 ? 43.983 -12.879 9.503 1.00 27.76 73 LYS C C 1
ATOM 4249 O O . LYS C 1 75 ? 44.137 -12.399 8.380 1.00 26.51 73 LYS C O 1
ATOM 4255 N N . ASP C 1 76 ? 44.802 -13.804 10.048 1.00 35.10 74 ASP C N 1
ATOM 4256 C CA . ASP C 1 76 ? 45.987 -14.332 9.382 1.00 33.01 74 ASP C CA 1
ATOM 4257 C C . ASP C 1 76 ? 46.886 -13.185 8.940 1.00 34.93 74 ASP C C 1
ATOM 4258 O O . ASP C 1 76 ? 47.397 -13.188 7.826 1.00 33.24 74 ASP C O 1
ATOM 4263 N N . ASP C 1 77 ? 47.005 -12.186 9.835 1.00 36.55 75 ASP C N 1
ATOM 4264 C CA . ASP C 1 77 ? 47.782 -10.971 9.661 1.00 38.33 75 ASP C CA 1
ATOM 4265 C C . ASP C 1 77 ? 47.403 -10.172 8.414 1.00 31.85 75 ASP C C 1
ATOM 4266 O O . ASP C 1 77 ? 48.239 -9.464 7.869 1.00 34.44 75 ASP C O 1
ATOM 4271 N N . GLU C 1 78 ? 46.154 -10.224 7.949 1.00 29.09 76 GLU C N 1
ATOM 4272 C CA . GLU C 1 78 ? 45.742 -9.337 6.863 1.00 27.72 76 GLU C CA 1
ATOM 4273 C C . GLU C 1 78 ? 44.390 -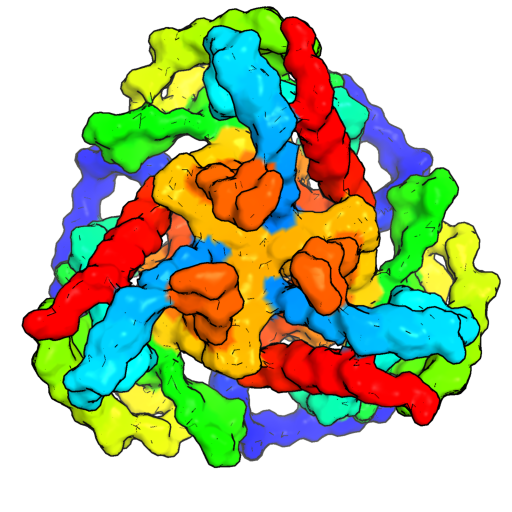8.716 7.207 1.00 21.32 76 GLU C C 1
ATOM 4274 O O . GLU C 1 78 ? 43.622 -9.294 7.980 1.00 19.70 76 GLU C O 1
ATOM 4280 N N . LEU C 1 79 ? 44.065 -7.615 6.534 1.00 21.10 77 LEU C N 1
ATOM 4281 C CA . LEU C 1 79 ? 42.777 -6.971 6.748 1.00 19.84 77 LEU C CA 1
ATOM 4282 C C . LEU C 1 79 ? 41.678 -7.750 6.030 1.00 20.69 77 LEU C C 1
ATOM 4283 O O . LEU C 1 79 ? 41.790 -7.991 4.826 1.00 21.51 77 LEU C O 1
ATOM 4288 N N . ILE C 1 80 ? 40.616 -8.084 6.780 1.00 19.08 78 ILE C N 1
ATOM 4289 C CA . ILE C 1 80 ? 39.446 -8.759 6.235 1.00 16.90 78 ILE C CA 1
ATOM 4290 C C . ILE C 1 80 ? 38.187 -7.951 6.534 1.00 19.43 78 ILE C C 1
ATOM 4291 O O . ILE C 1 80 ? 38.195 -7.082 7.401 1.00 17.98 78 ILE C O 1
ATOM 4296 N N . VAL C 1 81 ? 37.150 -8.217 5.743 1.00 18.07 79 VAL C N 1
ATOM 4297 C CA . VAL C 1 81 ? 35.790 -7.737 5.972 1.00 17.76 79 VAL C CA 1
ATOM 4298 C C . VAL C 1 81 ? 34.895 -8.953 6.164 1.00 18.30 79 VAL C C 1
ATOM 4299 O O . VAL C 1 81 ? 34.761 -9.797 5.274 1.00 19.44 79 VAL C O 1
ATOM 4303 N N . TRP C 1 82 ? 34.210 -9.032 7.297 1.00 15.70 80 TRP C N 1
ATOM 4304 C CA . TRP C 1 82 ? 33.188 -10.041 7.501 1.00 17.38 80 TRP C CA 1
ATOM 4305 C C . TRP C 1 82 ? 31.997 -9.758 6.588 1.00 18.05 80 TRP C C 1
ATOM 4306 O O . TRP C 1 82 ?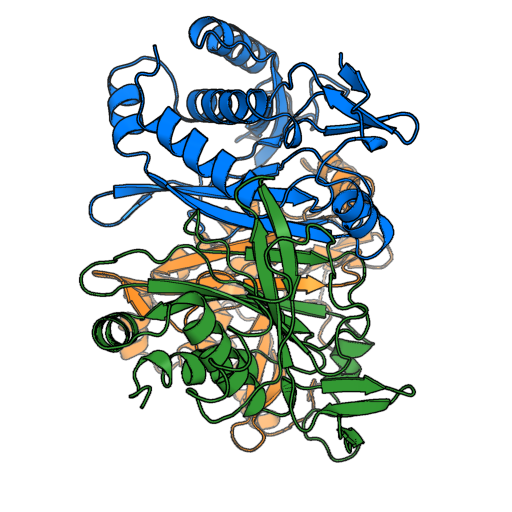 31.543 -8.615 6.475 1.00 18.20 80 TRP C O 1
ATOM 4317 N N . ASP C 1 83 ? 31.428 -10.814 5.985 1.00 19.41 81 ASP C N 1
ATOM 4318 C CA . ASP C 1 83 ? 30.219 -10.618 5.211 1.00 20.65 81 ASP C CA 1
ATOM 4319 C C . ASP C 1 83 ? 29.137 -10.017 6.104 1.00 21.02 81 ASP C C 1
ATOM 4320 O O . ASP C 1 83 ? 28.380 -9.150 5.666 1.00 20.58 81 ASP C O 1
ATOM 4325 N N . SER C 1 84 ? 29.047 -10.514 7.345 1.00 18.53 82 SER C N 1
ATOM 4326 C CA A SER C 1 84 ? 28.049 -10.070 8.299 0.50 20.18 82 SER C CA 1
ATOM 4327 C CA B SER C 1 84 ? 28.064 -10.034 8.306 0.50 19.55 82 SER C CA 1
ATOM 4328 C C . SER C 1 84 ? 28.609 -10.246 9.708 1.00 18.85 82 SER C C 1
ATOM 4329 O O . SER C 1 84 ? 29.454 -11.111 9.921 1.00 20.67 82 SER C O 1
ATOM 4334 N N . VAL C 1 85 ? 28.150 -9.425 10.655 1.00 18.90 83 VAL C N 1
ATOM 4335 C CA . VAL C 1 85 ? 28.559 -9.609 12.043 1.00 18.43 83 VAL C CA 1
ATOM 4336 C C . VAL C 1 85 ? 27.330 -9.804 12.911 1.00 17.70 83 VAL C C 1
ATOM 4337 O O . VAL C 1 85 ? 26.246 -9.256 12.651 1.00 17.82 83 VAL C O 1
ATOM 4341 N N . ASP C 1 86 ? 27.541 -10.560 13.994 1.00 16.40 84 ASP C N 1
ATOM 4342 C CA . ASP C 1 86 ? 26.484 -10.880 14.929 1.00 17.93 84 ASP C CA 1
ATOM 4343 C C . ASP C 1 86 ? 26.668 -9.985 16.152 1.00 18.10 84 ASP C C 1
ATOM 4344 O O . ASP C 1 86 ? 27.790 -9.777 16.614 1.00 16.18 84 ASP C O 1
ATOM 4349 N N . PRO C 1 87 ? 25.578 -9.465 16.753 1.00 16.72 85 PRO C N 1
ATOM 4350 C CA . PRO C 1 87 ? 25.705 -8.712 18.000 1.00 15.85 85 PRO C CA 1
ATOM 4351 C C . PRO C 1 87 ? 26.063 -9.587 19.197 1.00 14.68 85 PRO C C 1
ATOM 4352 O O . PRO C 1 87 ? 25.460 -10.652 19.436 1.00 15.46 85 PRO C O 1
ATOM 4356 N N . GLN C 1 88 ? 27.048 -9.096 19.942 1.00 14.37 86 GLN C N 1
ATOM 4357 C CA . GLN C 1 88 ? 27.308 -9.548 21.295 1.00 14.43 86 GLN C CA 1
ATOM 4358 C C . GLN C 1 88 ? 26.813 -8.434 22.201 1.00 15.42 86 GLN C C 1
ATOM 4359 O O . GLN C 1 88 ? 27.326 -7.325 22.095 1.00 16.06 86 GLN C O 1
ATOM 4365 N N . PHE C 1 89 ? 25.846 -8.753 23.062 1.00 14.46 87 PHE C N 1
ATOM 4366 C CA . PHE C 1 89 ? 25.170 -7.770 23.879 1.00 15.19 87 PHE C CA 1
ATOM 4367 C C . PHE C 1 89 ? 25.262 -8.168 25.346 1.00 15.55 87 PHE C C 1
ATOM 4368 O O . PHE C 1 89 ? 25.231 -9.350 25.675 1.00 15.64 87 PHE C O 1
ATOM 4376 N N . THR C 1 90 ? 25.279 -7.164 26.228 1.00 14.77 88 THR C N 1
ATOM 4377 C CA . THR C 1 90 ? 25.286 -7.429 27.653 1.00 15.33 88 THR C CA 1
ATOM 4378 C C . THR C 1 90 ? 23.864 -7.633 28.177 1.00 17.38 88 THR C C 1
ATOM 4379 O O . THR C 1 90 ? 22.916 -6.961 27.767 1.00 18.68 88 THR C O 1
ATOM 4383 N N . VAL C 1 91 ? 23.767 -8.610 29.084 1.00 16.02 89 VAL C N 1
ATOM 4384 C CA . VAL C 1 91 ? 22.537 -9.039 29.722 1.00 16.87 89 VAL C CA 1
ATOM 4385 C C . VAL C 1 91 ? 22.735 -8.843 31.225 1.00 15.72 89 VAL C C 1
ATOM 4386 O O . VAL C 1 91 ? 23.705 -9.325 31.797 1.00 15.70 89 VAL C O 1
ATOM 4390 N N . PHE C 1 92 ? 21.783 -8.198 31.882 1.00 17.05 90 PHE C N 1
ATOM 4391 C CA . PHE C 1 92 ? 21.926 -7.932 33.310 1.00 17.07 90 PHE C CA 1
ATOM 4392 C C . PHE C 1 92 ? 21.176 -8.990 34.103 1.00 19.23 90 PHE C C 1
ATOM 4393 O O . PHE C 1 92 ? 20.071 -9.409 33.743 1.00 23.14 90 PHE C O 1
ATOM 4401 N N . HIS C 1 93 ? 21.796 -9.461 35.185 1.00 16.88 91 HIS C N 1
ATOM 4402 C CA . HIS C 1 93 ? 21.149 -10.388 36.099 1.00 15.87 91 HIS C CA 1
ATOM 4403 C C . HIS C 1 93 ? 20.783 -9.588 37.342 1.00 16.05 91 HIS C C 1
ATOM 4404 O O . HIS C 1 93 ? 21.668 -9.189 38.100 1.00 15.20 91 HIS C O 1
ATOM 4411 N N A GLN C 1 94 ? 19.473 -9.361 37.524 0.50 18.18 92 GLN C N 1
ATOM 4412 N N B GLN C 1 94 ? 19.486 -9.356 37.581 0.50 16.80 92 GLN C N 1
ATOM 4413 C CA A GLN C 1 94 ? 18.987 -8.502 38.596 0.50 20.26 92 GLN C CA 1
ATOM 4414 C CA B GLN C 1 94 ? 19.107 -8.491 38.694 0.50 17.52 92 GLN C CA 1
ATOM 4415 C C A GLN C 1 94 ? 19.350 -9.123 39.947 0.50 17.86 92 GLN C C 1
ATOM 4416 C C B GLN C 1 94 ? 19.445 -9.152 40.026 0.50 15.34 92 GLN C C 1
ATOM 4417 O O A GLN C 1 94 ? 19.651 -8.405 40.888 0.50 18.66 92 GLN C O 1
ATOM 4418 O O B GLN C 1 94 ? 19.767 -8.472 40.992 0.50 15.58 92 GLN C O 1
ATOM 4429 N N A GLU C 1 95 ? 19.371 -10.457 40.046 0.50 17.48 93 GLU C N 1
ATOM 4430 N N B GLU C 1 95 ? 19.394 -10.480 40.091 0.50 14.80 93 GLU C N 1
ATOM 4431 C CA A GLU C 1 95 ? 19.555 -11.112 41.343 0.50 18.41 93 GLU C CA 1
ATOM 4432 C CA B GLU C 1 95 ? 19.551 -11.138 41.385 0.50 15.39 93 GLU C CA 1
ATOM 4433 C C A GLU C 1 95 ? 20.950 -10.861 41.921 0.50 15.85 93 GLU C C 1
ATOM 4434 C C B GLU C 1 95 ? 20.971 -10.959 41.938 0.50 14.33 93 GLU C C 1
ATOM 4435 O O A GLU C 1 95 ? 21.091 -10.691 43.129 0.50 16.05 93 GLU C O 1
ATOM 4436 O O B GLU C 1 95 ? 21.156 -10.888 43.149 0.50 14.60 93 GLU C O 1
ATOM 4447 N N . THR C 1 96 ? 21.961 -10.897 41.049 1.00 14.40 94 THR C N 1
ATOM 4448 C CA . THR C 1 96 ? 23.370 -10.794 41.427 1.00 14.31 94 THR C CA 1
ATOM 4449 C C . THR C 1 96 ? 23.937 -9.390 41.182 1.00 14.49 94 THR C C 1
ATOM 4450 O O . THR C 1 96 ? 25.033 -9.115 41.664 1.00 14.89 94 THR C O 1
ATOM 4454 N N . GLU C 1 97 ? 23.233 -8.585 40.381 1.00 13.82 95 GLU C N 1
ATOM 4455 C CA . GLU C 1 97 ? 23.696 -7.272 39.926 1.00 14.94 95 GLU C CA 1
ATOM 4456 C C . GLU C 1 97 ? 25.014 -7.406 39.153 1.00 14.70 95 GLU C C 1
ATOM 4457 O O . GLU C 1 97 ? 25.939 -6.594 39.340 1.00 14.86 95 GLU C O 1
ATOM 4463 N N . THR C 1 98 ? 25.101 -8.454 38.313 1.00 13.41 96 THR C N 1
ATOM 4464 C CA . THR C 1 98 ? 26.224 -8.743 37.440 1.00 12.77 96 THR C CA 1
ATOM 4465 C C . THR C 1 98 ? 25.671 -8.904 36.031 1.00 13.67 96 THR C C 1
ATOM 4466 O O . THR C 1 98 ? 24.481 -9.078 35.854 1.00 14.62 96 THR C O 1
ATOM 4470 N N . PHE C 1 99 ? 26.547 -8.815 35.038 1.00 12.65 97 PHE C N 1
ATOM 4471 C CA . PHE C 1 99 ? 26.144 -9.002 33.654 1.00 13.09 97 PHE C CA 1
ATOM 4472 C C . PHE C 1 99 ? 26.874 -10.188 33.033 1.00 12.81 97 PHE C C 1
ATOM 4473 O O . PHE C 1 99 ? 27.892 -10.653 33.546 1.00 12.80 97 PHE C O 1
ATOM 4481 N N . SER C 1 100 ? 26.313 -10.634 31.900 1.00 14.21 98 SER C N 1
ATOM 4482 C CA . SER C 1 100 ? 26.926 -11.589 30.992 1.00 12.62 98 SER C CA 1
ATOM 4483 C C . SER C 1 100 ? 26.894 -10.980 29.601 1.00 12.52 98 SER C C 1
ATOM 4484 O O . SER C 1 100 ? 26.112 -10.062 29.337 1.00 14.22 98 SER C O 1
ATOM 4487 N N . ALA C 1 101 ? 27.688 -11.543 28.704 1.00 12.11 99 ALA C N 1
ATOM 4488 C CA . ALA C 1 101 ? 27.607 -11.217 27.293 1.00 12.79 99 ALA C CA 1
ATOM 4489 C C . ALA C 1 101 ? 27.089 -12.434 26.511 1.00 13.97 99 ALA C C 1
ATOM 4490 O O . ALA C 1 101 ? 27.700 -13.508 26.583 1.00 13.74 99 ALA C O 1
ATOM 4492 N N . LEU C 1 102 ? 26.007 -12.217 25.736 1.00 14.25 100 LEU C N 1
ATOM 4493 C CA . LEU C 1 102 ? 25.380 -13.208 24.880 1.00 15.83 100 LEU C CA 1
ATOM 4494 C C . LEU C 1 102 ? 25.462 -12.744 23.435 1.00 15.85 100 LEU C C 1
ATOM 4495 O O . LEU C 1 102 ? 25.590 -11.555 23.147 1.00 15.42 100 LEU C O 1
ATOM 4500 N N . SER C 1 103 ? 25.379 -13.702 22.521 1.00 15.73 101 SER C N 1
ATOM 4501 C CA A SER C 1 103 ? 25.338 -13.418 21.097 0.50 16.34 101 SER C CA 1
ATOM 4502 C CA B SER C 1 103 ? 25.287 -13.367 21.112 0.50 16.54 101 SER C CA 1
ATOM 4503 C C . SER C 1 103 ? 24.187 -14.202 20.466 1.00 16.79 101 SER C C 1
ATOM 4504 O O . SER C 1 103 ? 23.804 -15.246 20.968 1.00 16.87 101 SER C O 1
ATOM 4509 N N . CYS C 1 104 ? 23.671 -13.704 19.352 1.00 18.07 102 CYS C N 1
ATOM 4510 C CA . CYS C 1 104 ? 22.760 -14.497 18.558 1.00 20.32 102 CYS C CA 1
ATOM 4511 C C . CYS C 1 104 ? 22.932 -14.077 17.122 1.00 20.49 102 CYS C C 1
ATOM 4512 O O . CYS C 1 104 ? 23.465 -13.016 16.826 1.00 18.86 102 CYS C O 1
ATOM 4515 N N . PRO C 1 105 ? 22.563 -14.966 16.179 1.00 19.18 103 PRO C N 1
ATOM 4516 C CA . PRO C 1 105 ? 22.698 -14.642 14.776 1.00 18.60 103 PRO C CA 1
ATOM 4517 C C . PRO C 1 105 ? 21.884 -13.426 14.349 1.00 18.21 103 PRO C C 1
ATOM 4518 O O . PRO C 1 105 ? 20.738 -13.237 14.727 1.00 17.61 103 PRO C O 1
ATOM 4522 N N . TYR C 1 106 ? 22.559 -12.586 13.573 1.00 19.36 104 TYR C N 1
ATOM 4523 C CA . TYR C 1 106 ? 21.897 -11.471 12.936 1.00 20.28 104 TYR C CA 1
ATOM 4524 C C . TYR C 1 106 ? 21.015 -12.017 11.813 1.00 21.06 104 TYR C C 1
ATOM 4525 O O . TYR C 1 106 ? 21.407 -12.973 11.148 1.00 21.99 104 TYR C O 1
ATOM 4534 N N . SER C 1 107 ? 19.836 -11.396 11.661 1.00 23.72 105 SER C N 1
ATOM 4535 C CA . SER C 1 107 ? 18.968 -11.569 10.504 1.00 24.62 105 SER C CA 1
ATOM 4536 C C . SER C 1 107 ? 18.454 -10.187 10.083 1.00 24.05 105 SER C C 1
ATOM 4537 O O . SER C 1 107 ? 18.080 -9.394 10.947 1.00 23.30 105 SER C O 1
ATOM 4540 N N . SER C 1 108 ? 18.430 -9.917 8.770 1.00 25.45 106 SER C N 1
ATOM 4541 C CA . SER C 1 108 ? 17.775 -8.721 8.244 1.00 28.52 106 SER C CA 1
ATOM 4542 C C . SER C 1 108 ? 16.265 -8.726 8.485 1.00 26.66 106 SER C C 1
ATOM 4543 O O . SER C 1 108 ? 15.651 -7.666 8.478 1.00 28.93 106 SER C O 1
ATOM 4546 N N . ASP C 1 109 ? 15.663 -9.878 8.797 1.00 25.90 107 ASP C N 1
ATOM 4547 C CA . ASP C 1 109 ? 14.247 -9.958 9.127 1.00 25.67 107 ASP C CA 1
ATOM 4548 C C . ASP C 1 109 ? 14.061 -9.787 10.632 1.00 23.96 107 ASP C C 1
ATOM 4549 O O . ASP C 1 109 ? 14.543 -10.618 11.405 1.00 24.95 107 ASP C O 1
ATOM 4554 N N . ILE C 1 110 ? 13.360 -8.723 11.035 1.00 23.01 108 ILE C N 1
ATOM 4555 C CA . ILE C 1 110 ? 13.248 -8.392 12.443 1.00 21.17 108 ILE C CA 1
ATOM 4556 C C . ILE C 1 110 ? 12.597 -9.555 13.187 1.00 22.72 108 ILE C C 1
ATOM 4557 O O . ILE C 1 110 ? 12.918 -9.810 14.350 1.00 22.47 108 ILE C O 1
ATOM 4562 N N . ASP C 1 111 ? 11.636 -10.243 12.539 1.00 23.08 109 ASP C N 1
ATOM 4563 C CA . ASP C 1 111 ? 10.934 -11.327 13.221 1.00 23.75 109 ASP C CA 1
ATOM 4564 C C . ASP C 1 111 ? 11.869 -12.505 13.513 1.00 21.35 109 ASP C C 1
ATOM 4565 O O . ASP C 1 111 ? 11.857 -13.015 14.634 1.00 23.55 109 ASP C O 1
ATOM 4570 N N . GLN C 1 112 ? 12.671 -12.913 12.532 1.00 22.46 110 GLN C N 1
ATOM 4571 C CA . GLN C 1 112 ? 13.670 -13.954 12.705 1.00 21.74 110 GLN C CA 1
ATOM 4572 C C . GLN C 1 112 ? 14.714 -13.522 13.740 1.00 21.60 110 GLN C C 1
ATOM 4573 O O . GLN C 1 112 ? 15.091 -14.315 14.591 1.00 21.56 110 GLN C O 1
ATOM 4579 N N . PHE C 1 113 ? 15.175 -12.263 13.679 1.00 19.09 111 PHE C N 1
ATOM 4580 C CA . PHE C 1 113 ? 16.125 -11.793 14.678 1.00 18.86 111 PHE C CA 1
ATOM 4581 C C . PHE C 1 113 ? 15.547 -11.980 16.078 1.00 18.06 111 PHE C C 1
ATOM 4582 O O . PHE C 1 113 ? 16.233 -12.466 16.984 1.00 19.18 111 PHE C O 1
ATOM 4590 N N A MET C 1 114 ? 14.276 -11.618 16.274 0.50 17.83 112 MET C N 1
ATOM 4591 N N B MET C 1 114 ? 14.275 -11.627 16.254 0.50 18.15 112 MET C N 1
ATOM 4592 C CA A MET C 1 114 ? 13.677 -11.690 17.601 0.50 18.36 112 MET C CA 1
ATOM 4593 C CA B MET C 1 114 ? 13.659 -11.681 17.570 0.50 18.90 112 MET C CA 1
ATOM 4594 C C A MET C 1 114 ? 13.523 -13.147 18.054 0.50 18.39 112 MET C C 1
ATOM 4595 C C B MET C 1 114 ? 13.505 -13.132 18.046 0.50 18.72 112 MET C C 1
ATOM 4596 O O A MET C 1 114 ? 13.628 -13.426 19.247 0.50 17.60 112 MET C O 1
ATOM 4597 O O B MET C 1 114 ? 13.605 -13.393 19.245 0.50 17.80 112 MET C O 1
ATOM 4606 N N . VAL C 1 115 ? 13.242 -14.060 17.110 1.00 18.84 113 VAL C N 1
ATOM 4607 C CA . VAL C 1 115 ? 13.264 -15.495 17.409 1.00 21.16 113 VAL C CA 1
ATOM 4608 C C . VAL C 1 115 ? 14.635 -15.891 17.993 1.00 20.30 113 VAL C C 1
ATOM 4609 O O . VAL C 1 115 ? 14.712 -16.547 19.043 1.00 20.75 113 VAL C O 1
ATOM 4613 N N . ASN C 1 116 ? 15.685 -15.413 17.334 1.00 21.75 114 ASN C N 1
ATOM 4614 C CA . A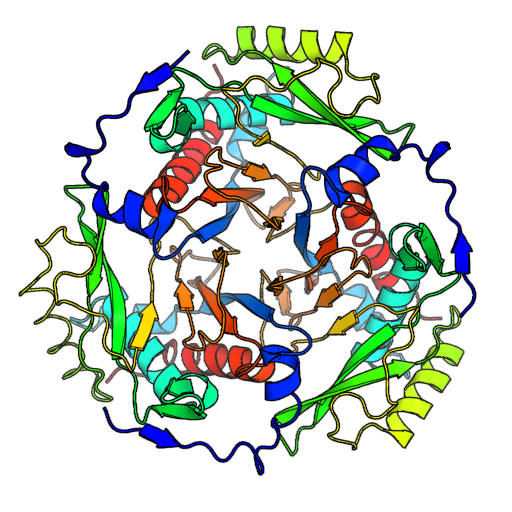SN C 1 116 ? 17.070 -15.746 17.651 1.00 21.06 114 ASN C CA 1
ATOM 4615 C C . ASN C 1 116 ? 17.391 -15.221 19.045 1.00 18.83 114 ASN C C 1
ATOM 4616 O O . ASN C 1 116 ? 17.993 -15.937 19.848 1.00 18.75 114 ASN C O 1
ATOM 4621 N N . TYR C 1 117 ? 17.014 -13.957 19.313 1.00 18.20 115 TYR C N 1
ATOM 4622 C CA . TYR C 1 117 ? 17.254 -13.300 20.591 1.00 16.77 115 TYR C CA 1
ATOM 4623 C C . TYR C 1 117 ? 16.521 -13.997 21.726 1.00 19.26 115 TYR C C 1
ATOM 4624 O O . TYR C 1 117 ? 17.085 -14.244 22.793 1.00 16.77 115 TYR C O 1
ATOM 4633 N N . LEU C 1 118 ? 15.206 -14.234 21.550 1.00 18.32 116 LEU C N 1
ATOM 4634 C CA . LEU C 1 118 ? 14.442 -14.856 22.616 1.00 19.87 116 LEU C CA 1
ATOM 4635 C C . LEU C 1 118 ? 14.934 -16.270 22.915 1.00 17.63 116 LEU C C 1
ATOM 4636 O O . LEU C 1 118 ? 14.899 -16.656 24.073 1.00 20.40 116 LEU C O 1
ATOM 4641 N N . SER C 1 119 ? 15.415 -16.987 21.910 1.00 17.89 117 SER C N 1
ATOM 4642 C CA . SER C 1 119 ? 15.963 -18.327 22.104 1.00 19.78 117 SER C CA 1
ATOM 4643 C C . SER C 1 119 ? 17.213 -18.302 22.987 1.00 18.30 117 SER C C 1
ATOM 4644 O O . SER C 1 119 ? 17.297 -19.054 23.978 1.00 19.15 117 SER C O 1
ATOM 4647 N N . VAL C 1 120 ? 18.152 -17.368 22.722 1.00 17.36 118 VAL C N 1
ATOM 4648 C CA A VAL C 1 120 ? 19.365 -17.312 23.521 0.50 15.94 118 VAL C CA 1
ATOM 4649 C CA B VAL C 1 120 ? 19.370 -17.322 23.524 0.50 16.54 118 VAL C CA 1
ATOM 4650 C C . VAL C 1 120 ? 19.020 -16.893 24.930 1.00 15.30 118 VAL C C 1
ATOM 4651 O O . VAL C 1 120 ? 19.650 -17.385 25.869 1.00 16.59 118 VAL C O 1
ATOM 4658 N N . MET C 1 121 ? 18.085 -15.930 25.058 1.00 15.51 119 MET C N 1
ATOM 4659 C CA . MET C 1 121 ? 17.714 -15.496 26.393 1.00 18.43 119 MET C CA 1
ATOM 4660 C C . MET C 1 121 ? 17.096 -16.674 27.167 1.00 17.63 119 MET C C 1
ATOM 4661 O O . MET C 1 121 ? 17.365 -16.852 28.354 1.00 16.59 119 MET C O 1
ATOM 4666 N N . GLU C 1 122 ? 16.251 -17.469 26.509 1.00 19.98 120 GLU C N 1
ATOM 4667 C CA . GLU C 1 122 ? 15.640 -18.599 27.204 1.00 22.18 120 GLU C CA 1
ATOM 4668 C C . GLU C 1 122 ? 16.712 -19.613 27.628 1.00 20.56 120 GLU C C 1
ATOM 4669 O O . GLU C 1 122 ? 16.673 -20.156 28.743 1.00 20.59 120 GLU C O 1
ATOM 4675 N N . ARG C 1 123 ? 17.708 -19.827 26.772 1.00 19.64 121 ARG C N 1
ATOM 4676 C CA . ARG C 1 123 ? 18.707 -20.847 27.065 1.00 19.18 121 ARG C CA 1
ATOM 4677 C C . ARG C 1 123 ? 19.717 -20.397 28.113 1.00 20.32 121 ARG C C 1
ATOM 4678 O O . ARG C 1 123 ? 20.222 -21.248 28.840 1.00 20.02 121 ARG C O 1
ATOM 4686 N N . TYR C 1 124 ? 20.018 -19.086 28.205 1.00 17.17 122 TYR C N 1
ATOM 4687 C CA . TYR C 1 124 ? 21.143 -18.652 29.031 1.00 18.15 122 TYR C CA 1
ATOM 4688 C C . TYR C 1 124 ? 20.896 -17.496 30.011 1.00 21.10 122 TYR C C 1
ATOM 4689 O O . TYR C 1 124 ? 21.830 -17.100 30.720 1.00 19.72 122 TYR C O 1
ATOM 4698 N N . LYS C 1 125 ? 19.677 -16.954 30.126 1.00 20.26 123 LYS C N 1
ATOM 4699 C CA . LYS C 1 125 ? 19.499 -15.740 30.924 1.00 22.50 123 LYS C CA 1
ATOM 4700 C C . LYS C 1 125 ? 19.784 -15.935 32.422 1.00 22.76 123 LYS C C 1
ATOM 4701 O O . LYS C 1 125 ? 20.058 -14.925 33.097 1.00 20.94 123 LYS C O 1
ATOM 4707 N N A SER C 1 126 ? 19.778 -17.190 32.916 0.50 20.07 124 SER C N 1
ATOM 4708 N N B SER C 1 126 ? 19.740 -17.193 32.926 0.50 20.06 124 SER C N 1
ATOM 4709 C CA A SER C 1 126 ? 20.042 -17.458 34.325 0.50 19.96 124 SER C CA 1
ATOM 4710 C CA B SER C 1 126 ? 20.044 -17.494 34.326 0.50 20.15 124 SER C CA 1
ATOM 4711 C C A SER C 1 126 ? 21.509 -17.834 34.599 0.50 18.34 124 SER C C 1
ATOM 4712 C C B SER C 1 126 ? 21.550 -17.597 34.610 0.50 18.05 124 SER C C 1
ATOM 4713 O O A SER C 1 126 ? 21.866 -18.214 35.727 0.50 17.41 124 SER C O 1
ATOM 4714 O O B SER C 1 126 ? 21.965 -17.573 35.771 0.50 18.47 124 SER C O 1
ATOM 4719 N N . ASP C 1 127 ? 22.347 -17.785 33.555 1.00 16.94 125 ASP C N 1
ATOM 4720 C CA . ASP C 1 127 ? 23.739 -18.208 33.674 1.00 16.57 125 ASP C CA 1
ATOM 4721 C C . ASP C 1 127 ? 24.602 -16.992 34.017 1.00 15.44 125 ASP C C 1
ATOM 4722 O O . ASP C 1 127 ? 24.675 -16.056 33.223 1.00 16.28 125 ASP C O 1
ATOM 4727 N N . THR C 1 128 ? 25.291 -17.050 35.159 1.00 15.21 126 THR C N 1
ATOM 4728 C CA . THR C 1 128 ? 26.081 -15.921 35.624 1.00 15.27 126 THR C CA 1
ATOM 4729 C C . THR C 1 128 ? 27.499 -15.877 35.043 1.00 15.38 126 THR C C 1
ATOM 4730 O O . THR C 1 128 ? 28.217 -14.920 35.336 1.00 15.82 126 THR C O 1
ATOM 4734 N N . LYS C 1 129 ? 27.940 -16.893 34.280 1.00 15.96 127 LYS C N 1
ATOM 4735 C CA . LYS C 1 129 ? 29.237 -16.819 33.613 1.00 17.82 127 LYS C CA 1
ATOM 4736 C C . LYS C 1 129 ? 29.258 -15.597 32.712 1.00 16.09 127 LYS C C 1
ATOM 4737 O O . LYS C 1 129 ? 28.227 -15.186 32.166 1.00 15.30 127 LYS C O 1
ATOM 4743 N N . LEU C 1 130 ? 30.453 -15.027 32.543 1.00 15.81 128 LEU C N 1
ATOM 4744 C CA . LEU C 1 130 ? 30.596 -13.843 31.724 1.00 16.30 128 LEU C CA 1
ATOM 4745 C C . LEU C 1 130 ? 30.292 -14.156 30.257 1.00 14.93 128 LEU C C 1
ATOM 4746 O O . LEU C 1 130 ? 29.570 -13.379 29.627 1.00 15.37 128 LEU C O 1
ATOM 4751 N N . PHE C 1 131 ? 30.774 -15.310 29.750 1.00 14.68 129 PHE C N 1
ATOM 4752 C CA . PHE C 1 131 ? 30.505 -15.759 28.389 1.00 14.84 129 PHE C CA 1
ATOM 4753 C C . PHE C 1 131 ? 29.842 -17.138 28.393 1.00 15.32 129 PHE C C 1
ATOM 4754 O O . PHE C 1 131 ? 30.515 -18.161 28.149 1.00 16.18 129 PHE C O 1
ATOM 4762 N N . PRO C 1 132 ? 28.526 -17.214 28.724 1.00 15.13 130 PRO C N 1
ATOM 4763 C CA . PRO C 1 132 ? 27.854 -18.516 28.906 1.00 16.95 130 PRO C CA 1
ATOM 4764 C C . PRO C 1 132 ? 27.968 -19.440 27.690 1.00 17.03 130 PRO C C 1
ATOM 4765 O O . PRO C 1 132 ? 28.073 -20.656 27.824 1.00 18.31 130 PRO C O 1
ATOM 4769 N N . GLN C 1 133 ? 28.018 -18.883 26.477 1.00 15.73 131 GLN C N 1
ATOM 4770 C CA . GLN C 1 133 ? 27.991 -19.692 25.263 1.00 17.62 131 GLN C CA 1
ATOM 4771 C C . GLN C 1 133 ? 29.372 -20.151 24.794 1.00 18.67 131 GLN C C 1
ATOM 4772 O O . GLN C 1 133 ? 29.415 -20.965 23.875 1.00 21.01 131 GLN C O 1
ATOM 4778 N N . GLY C 1 134 ? 30.447 -19.737 25.484 1.00 19.32 132 GLY C N 1
ATOM 4779 C CA . GLY C 1 134 ? 31.813 -19.984 25.035 1.00 21.92 132 GLY C CA 1
ATOM 4780 C C . GLY C 1 134 ? 32.422 -18.727 24.418 1.00 20.20 132 GLY C C 1
ATOM 4781 O O . GLY C 1 134 ? 31.996 -17.612 24.716 1.00 20.30 132 GLY C O 1
ATOM 4782 N N . VAL C 1 135 ? 33.371 -18.923 23.501 1.00 24.59 133 VAL C N 1
ATOM 4783 C CA . VAL C 1 135 ? 34.171 -17.817 22.979 1.00 24.74 133 VAL C CA 1
ATOM 4784 C C . VAL C 1 135 ? 33.283 -16.941 22.095 1.00 21.73 133 VAL C C 1
ATOM 4785 O O . VAL C 1 135 ? 32.482 -17.435 21.337 1.00 20.95 133 VAL C O 1
ATOM 4789 N N . THR C 1 136 ? 33.470 -15.630 22.189 1.00 21.75 134 THR C N 1
ATOM 4790 C CA . THR C 1 136 ? 32.748 -14.665 21.366 1.00 22.38 134 THR C CA 1
ATOM 4791 C C . THR C 1 136 ? 32.934 -15.030 19.893 1.00 21.22 134 THR C C 1
ATOM 4792 O O . THR C 1 136 ? 34.071 -15.236 19.483 1.00 22.09 134 THR C O 1
ATOM 4796 N N . PRO C 1 137 ? 31.860 -15.076 19.066 1.00 23.14 135 PRO C N 1
ATOM 4797 C CA . PRO C 1 137 ? 32.008 -15.294 17.627 1.00 22.98 135 PRO C CA 1
ATOM 4798 C C . PRO C 1 137 ? 33.033 -14.323 17.051 1.00 24.74 135 PRO C C 1
ATOM 4799 O O . PRO C 1 137 ? 33.111 -13.162 17.464 1.00 21.34 135 PRO C O 1
ATOM 4803 N N . GLU C 1 138 ? 33.772 -14.769 16.033 1.00 22.74 136 GLU C N 1
ATOM 4804 C CA . GLU C 1 138 ? 34.854 -13.961 15.520 1.00 22.25 136 GLU C CA 1
ATOM 4805 C C . GLU C 1 138 ? 34.299 -12.724 14.821 1.00 20.88 136 GLU C C 1
ATOM 4806 O O . GLU C 1 138 ? 34.950 -11.698 14.789 1.00 20.55 136 GLU C O 1
ATOM 4812 N N . ASN C 1 139 ? 33.132 -12.889 14.196 1.00 18.93 137 ASN C N 1
ATOM 4813 C CA . ASN C 1 139 ? 32.435 -11.841 13.458 1.00 18.75 137 ASN C CA 1
ATOM 4814 C C . ASN C 1 139 ? 31.395 -11.182 14.366 1.00 17.55 137 ASN C C 1
ATOM 4815 O O . ASN C 1 139 ? 30.217 -11.513 14.339 1.00 18.30 137 ASN C O 1
ATOM 4820 N N . HIS C 1 140 ? 31.846 -10.234 15.200 1.00 17.31 138 HIS C N 1
ATOM 4821 C CA . HIS C 1 140 ? 30.958 -9.702 16.215 1.00 17.05 138 HIS C CA 1
ATOM 4822 C C . HIS C 1 140 ? 30.953 -8.175 16.220 1.00 18.51 138 HIS C C 1
ATOM 4823 O O . HIS C 1 140 ? 31.843 -7.502 15.685 1.00 18.09 138 HIS C O 1
ATOM 4830 N N . LEU C 1 141 ? 29.923 -7.682 16.913 1.00 19.16 139 LEU C N 1
ATOM 4831 C CA . LEU C 1 141 ? 29.770 -6.272 17.255 1.00 19.36 139 LEU C CA 1
ATOM 4832 C C . LEU C 1 141 ? 29.457 -6.182 18.747 1.00 16.62 139 LEU C C 1
ATOM 4833 O O . LEU C 1 141 ? 28.460 -6.756 19.136 1.00 21.94 139 LEU C O 1
ATOM 4838 N N . ASN C 1 142 ? 30.084 -5.292 19.527 1.00 16.45 140 ASN C N 1
ATOM 4839 C CA . ASN C 1 142 ? 29.710 -5.190 20.937 1.00 15.18 140 ASN C CA 1
ATOM 4840 C C . ASN C 1 142 ? 28.700 -4.063 21.163 1.00 14.06 140 ASN C C 1
ATOM 4841 O O . ASN C 1 142 ? 28.928 -2.920 20.733 1.00 14.97 140 ASN C O 1
ATOM 4846 N N . ILE C 1 143 ? 27.644 -4.398 21.891 1.00 13.56 141 ILE C N 1
ATOM 4847 C CA . ILE C 1 143 ? 26.556 -3.493 22.264 1.00 13.97 141 ILE C CA 1
ATOM 4848 C C . ILE C 1 143 ? 26.272 -3.659 23.755 1.00 15.97 141 ILE C C 1
ATOM 4849 O O . ILE C 1 143 ? 26.044 -4.788 24.216 1.00 15.58 141 ILE C O 1
ATOM 4854 N N A SER C 1 144 ? 26.274 -2.527 24.469 0.50 13.89 142 SER C N 1
ATOM 4855 N N B SER C 1 144 ? 26.315 -2.562 24.535 0.50 15.09 142 SER C N 1
ATOM 4856 C CA A SER C 1 144 ? 25.926 -2.502 25.874 0.50 15.10 142 SER C CA 1
ATOM 4857 C CA B SER C 1 144 ? 25.931 -2.609 25.943 0.50 17.30 142 SER C CA 1
ATOM 4858 C C A SER C 1 144 ? 24.821 -1.472 26.131 0.50 14.96 142 SER C C 1
ATOM 4859 C C B SER C 1 144 ? 25.011 -1.439 26.311 0.50 16.41 142 SER C C 1
ATOM 4860 O O A SER C 1 144 ? 24.637 -0.509 25.389 0.50 14.34 142 SER C O 1
ATOM 4861 O O B SER C 1 144 ? 25.223 -0.306 25.897 0.50 16.07 142 SER C O 1
ATOM 4866 N N . ALA C 1 145 ? 24.034 -1.737 27.170 1.00 18.29 143 ALA C N 1
ATOM 4867 C CA . ALA C 1 145 ? 23.106 -0.763 27.681 1.00 18.75 143 ALA C CA 1
ATOM 4868 C C . ALA C 1 145 ? 23.512 -0.437 29.103 1.00 17.86 143 ALA C C 1
ATOM 4869 O O . ALA C 1 145 ? 23.917 -1.317 29.876 1.00 18.81 143 ALA C O 1
ATOM 4871 N N A LEU C 1 146 ? 23.222 0.799 29.440 0.50 16.01 144 LEU C N 1
ATOM 4872 N N B LEU C 1 146 ? 23.522 0.861 29.452 0.50 16.47 144 LEU C N 1
ATOM 4873 C CA A LEU C 1 146 ? 23.467 1.290 30.767 0.50 15.35 144 LEU C CA 1
ATOM 4874 C CA B LEU C 1 146 ? 23.461 1.310 30.842 0.50 15.48 144 LEU C CA 1
ATOM 4875 C C A LEU C 1 146 ? 22.186 2.029 31.166 0.50 16.28 144 LEU C C 1
ATOM 4876 C C B LEU C 1 146 ? 22.138 2.027 31.022 0.50 16.26 144 LEU C C 1
ATOM 4877 O O A LEU C 1 146 ? 22.158 3.257 31.301 0.50 17.47 144 LEU C O 1
ATOM 4878 O O B LEU C 1 146 ? 22.068 3.255 30.888 0.50 16.58 144 LEU C O 1
ATOM 4887 N N . PRO C 1 147 ? 21.050 1.289 31.292 1.00 15.89 145 PRO C N 1
ATOM 4888 C CA . PRO C 1 147 ? 19.732 1.909 31.321 1.00 15.87 145 PRO C CA 1
ATOM 4889 C C . PRO C 1 147 ? 19.385 2.658 32.603 1.00 15.69 145 PRO C C 1
ATOM 4890 O O . PRO C 1 147 ? 18.308 3.268 32.640 1.00 16.18 145 PRO C O 1
ATOM 4894 N N . TRP C 1 148 ? 20.278 2.636 33.599 1.00 15.40 146 TRP C N 1
ATOM 4895 C CA . TRP C 1 148 ? 19.989 3.142 34.937 1.00 16.27 146 TRP C CA 1
ATOM 4896 C C . TRP C 1 148 ? 20.318 4.629 35.070 1.00 14.88 146 TRP C C 1
ATOM 4897 O O . TRP C 1 148 ? 19.899 5.254 36.029 1.00 16.65 146 TRP C O 1
ATOM 4908 N N . VAL C 1 149 ? 21.103 5.187 34.142 1.00 15.66 147 VAL C N 1
ATOM 4909 C CA . VAL C 1 149 ? 21.510 6.590 34.311 1.00 15.93 147 VAL C CA 1
ATOM 4910 C C . VAL C 1 149 ? 21.655 7.173 32.905 1.00 15.42 147 VAL C C 1
ATOM 4911 O O . VAL C 1 149 ? 22.080 6.473 31.997 1.00 14.43 147 VAL C O 1
ATOM 4915 N N . ASN C 1 150 ? 21.299 8.455 32.759 1.00 14.53 148 ASN C N 1
ATOM 4916 C CA . ASN C 1 150 ? 21.457 9.193 31.530 1.00 14.72 148 ASN C CA 1
ATOM 4917 C C . ASN C 1 150 ? 22.904 9.709 31.519 1.00 14.84 148 ASN C C 1
ATOM 4918 O O . ASN C 1 150 ? 23.445 10.106 32.564 1.00 17.02 148 ASN C O 1
ATOM 4923 N N . PHE C 1 151 ? 23.577 9.631 30.371 1.00 13.90 149 PHE C N 1
ATOM 4924 C CA . PHE C 1 151 ? 24.898 10.257 30.258 1.00 13.29 149 PHE C CA 1
ATOM 4925 C C . PHE C 1 151 ? 24.920 11.058 28.977 1.00 12.89 149 PHE C C 1
ATOM 4926 O O . PHE C 1 151 ? 24.148 10.789 28.069 1.00 13.02 149 PHE C O 1
ATOM 4934 N N . ASP C 1 152 ? 25.820 12.047 28.909 1.00 12.90 150 ASP C N 1
ATOM 4935 C CA . ASP C 1 152 ? 26.130 12.781 27.684 1.00 13.69 150 ASP C CA 1
ATOM 4936 C C . ASP C 1 152 ? 27.477 12.368 27.064 1.00 13.53 150 ASP C C 1
ATOM 4937 O O . ASP C 1 152 ? 27.781 12.727 25.931 1.00 14.84 150 ASP C O 1
ATOM 4942 N N A SER C 1 153 ? 28.322 11.692 27.859 0.50 13.17 151 SER C N 1
ATOM 4943 N N B SER C 1 153 ? 28.266 11.592 27.804 0.50 12.53 151 SER C N 1
ATOM 4944 C CA A SER C 1 153 ? 29.598 11.140 27.413 0.50 13.70 151 SER C CA 1
ATOM 4945 C CA B SER C 1 153 ? 29.565 11.129 27.350 0.50 12.53 151 SER C CA 1
ATOM 4946 C C A SER C 1 153 ? 29.787 9.751 27.996 0.50 13.49 151 SER C C 1
ATOM 4947 C C B SER C 1 153 ? 29.847 9.790 28.002 0.50 12.83 151 SER C C 1
ATOM 4948 O O A SER C 1 153 ? 29.454 9.514 29.160 0.50 12.33 151 SER C O 1
ATOM 4949 O O B SER C 1 153 ? 29.568 9.616 29.193 0.50 11.56 151 SER C O 1
ATOM 4954 N N . PHE C 1 154 ? 30.446 8.890 27.213 1.00 13.71 152 PHE C N 1
ATOM 4955 C CA . PHE C 1 154 ? 30.965 7.635 27.696 1.00 13.13 152 PHE C CA 1
ATOM 4956 C C . PHE C 1 154 ? 32.193 7.291 26.864 1.00 13.93 152 PHE C C 1
ATOM 4957 O O . PHE C 1 154 ? 32.148 7.423 25.629 1.00 15.57 152 PHE C O 1
ATOM 4965 N N . ASN C 1 155 ? 33.289 6.920 27.528 1.00 12.19 153 ASN C N 1
ATOM 4966 C CA . ASN C 1 155 ? 34.510 6.547 26.834 1.00 11.41 153 ASN C CA 1
ATOM 4967 C C . ASN C 1 155 ? 35.130 5.380 27.584 1.00 11.37 153 ASN C C 1
ATOM 4968 O O . ASN C 1 155 ? 35.253 5.440 28.814 1.00 11.35 153 ASN C O 1
ATOM 4973 N N . LEU C 1 156 ? 35.582 4.378 26.828 1.00 12.23 154 LEU C N 1
ATOM 4974 C CA . LEU C 1 156 ? 36.358 3.263 27.371 1.00 12.36 154 LEU C CA 1
ATOM 4975 C C . LEU C 1 156 ? 37.842 3.578 27.214 1.00 12.05 154 LEU C C 1
ATOM 4976 O O . LEU C 1 156 ? 38.332 3.850 26.097 1.00 11.33 154 LEU C O 1
ATOM 4981 N N . ASN C 1 157 ? 38.534 3.490 28.344 1.00 10.90 155 ASN C N 1
ATOM 4982 C CA . ASN C 1 157 ? 39.970 3.630 28.415 1.00 11.32 155 ASN C CA 1
ATOM 4983 C C . ASN C 1 157 ? 40.549 2.218 28.428 1.00 11.54 155 ASN C C 1
ATOM 4984 O O . ASN C 1 157 ? 40.567 1.586 29.484 1.00 12.70 155 ASN C O 1
ATOM 4989 N N . VAL C 1 158 ? 41.011 1.762 27.264 1.00 11.94 156 VAL C N 1
ATOM 4990 C CA . VAL C 1 158 ? 41.478 0.384 27.091 1.00 13.62 156 VAL C CA 1
ATOM 4991 C C . VAL C 1 158 ? 43.007 0.400 27.038 1.00 13.89 156 VAL C C 1
ATOM 4992 O O . VAL C 1 158 ? 43.593 1.114 26.230 1.00 16.47 156 VAL C O 1
ATOM 4996 N N . ALA C 1 159 ? 43.657 -0.355 27.921 1.00 14.60 157 ALA C N 1
ATOM 4997 C CA . ALA C 1 159 ? 45.113 -0.352 28.020 1.00 15.76 157 ALA C CA 1
ATOM 4998 C C . ALA C 1 159 ? 45.804 -0.760 26.712 1.00 18.39 157 ALA C C 1
ATOM 4999 O O . ALA C 1 159 ? 46.835 -0.171 26.339 1.00 17.83 157 ALA C O 1
ATOM 5001 N N . ASN C 1 160 ? 45.307 -1.805 26.054 1.00 15.19 158 ASN C N 1
ATOM 5002 C CA . ASN C 1 160 ? 45.855 -2.222 24.764 1.00 17.20 158 ASN C CA 1
ATOM 5003 C C . ASN C 1 160 ? 44.722 -2.550 23.796 1.00 16.70 158 ASN C C 1
ATOM 5004 O O . ASN C 1 160 ? 44.064 -3.587 23.911 1.00 18.52 158 ASN C O 1
ATOM 5009 N N . PHE C 1 161 ? 44.516 -1.699 22.784 1.00 17.75 159 PHE C N 1
ATOM 5010 C CA . PHE C 1 161 ? 43.471 -1.904 21.782 1.00 19.06 159 PHE C CA 1
ATOM 5011 C C . PHE C 1 161 ? 44.057 -2.260 20.405 1.00 17.98 159 PHE C C 1
ATOM 5012 O O . PHE C 1 161 ? 43.336 -2.163 19.394 1.00 17.98 159 PHE C O 1
ATOM 5020 N N . THR C 1 162 ? 45.318 -2.767 20.372 1.00 17.20 160 THR C N 1
ATOM 5021 C CA . THR C 1 162 ? 46.002 -3.078 19.120 1.00 18.11 160 THR C CA 1
ATOM 5022 C C . THR C 1 162 ? 45.173 -3.956 18.172 1.00 17.62 160 THR C C 1
ATOM 5023 O O . THR C 1 162 ? 44.795 -5.076 18.491 1.00 19.76 160 THR C O 1
ATOM 5027 N N . ASP C 1 163 ? 44.945 -3.430 16.965 1.00 19.72 161 ASP C N 1
ATOM 5028 C CA . ASP C 1 163 ? 44.295 -4.133 15.864 1.00 19.67 161 ASP C CA 1
ATOM 5029 C C . ASP C 1 163 ? 42.876 -4.611 16.195 1.00 20.55 161 ASP C C 1
ATOM 5030 O O . ASP C 1 163 ? 42.336 -5.461 15.487 1.00 22.24 161 ASP C O 1
ATOM 5035 N N . TYR C 1 164 ? 42.223 -4.031 17.209 1.00 17.74 162 TYR C N 1
ATOM 5036 C CA . TYR C 1 164 ? 40.822 -4.334 17.467 1.00 17.47 162 TYR C CA 1
ATOM 5037 C C . TYR C 1 164 ? 39.915 -3.332 16.753 1.00 16.79 162 TYR C C 1
ATOM 5038 O O . TYR C 1 164 ? 39.898 -2.151 17.131 1.00 16.74 162 TYR C O 1
ATOM 5047 N N . PHE C 1 165 ? 39.204 -3.787 15.701 1.00 16.34 163 PHE C N 1
ATOM 5048 C CA . PHE C 1 165 ? 38.549 -2.883 14.765 1.00 15.88 163 PHE C CA 1
ATOM 5049 C C . PHE C 1 165 ? 37.023 -2.921 14.884 1.00 16.00 163 PHE C C 1
ATOM 5050 O O . PHE C 1 165 ? 36.349 -2.171 14.150 1.00 17.68 163 PHE C O 1
ATOM 5058 N N . ALA C 1 166 ? 36.486 -3.828 15.712 1.00 15.66 164 ALA C N 1
ATOM 5059 C CA . ALA C 1 166 ? 35.036 -3.928 15.820 1.00 16.29 164 ALA C CA 1
ATOM 5060 C C . ALA C 1 166 ? 34.516 -2.719 16.593 1.00 15.83 164 ALA C C 1
ATOM 5061 O O . ALA C 1 166 ? 35.079 -2.383 17.634 1.00 14.81 164 ALA C O 1
ATOM 5063 N N . PRO C 1 167 ? 33.449 -2.032 16.123 1.00 16.31 165 PRO C N 1
ATOM 5064 C CA . PRO C 1 167 ? 32.918 -0.896 16.877 1.00 15.63 165 PRO C CA 1
ATOM 5065 C C . PRO C 1 167 ? 32.343 -1.366 18.204 1.00 15.01 165 PRO C C 1
ATOM 5066 O O . PRO C 1 167 ? 31.820 -2.486 18.351 1.00 13.65 165 PRO C O 1
ATOM 5070 N N . ILE C 1 168 ? 32.432 -0.471 19.182 1.00 14.20 166 ILE C N 1
ATOM 5071 C CA . ILE C 1 168 ? 31.829 -0.672 20.487 1.00 13.99 166 ILE C CA 1
ATOM 5072 C C . ILE C 1 168 ? 30.735 0.382 20.689 1.00 15.12 166 ILE C C 1
ATOM 5073 O O . ILE C 1 168 ? 31.003 1.583 20.631 1.00 13.64 166 ILE C O 1
ATOM 5078 N N . ILE C 1 169 ? 29.508 -0.082 20.938 1.00 14.45 167 ILE C N 1
ATOM 5079 C CA . ILE C 1 169 ? 28.328 0.769 21.012 1.00 16.24 167 ILE C CA 1
ATOM 5080 C C . ILE C 1 169 ? 27.743 0.681 22.426 1.00 15.99 167 ILE C C 1
ATOM 5081 O O . ILE C 1 169 ? 27.475 -0.406 22.942 1.00 15.40 167 ILE C O 1
ATOM 5086 N N . THR C 1 170 ? 27.483 1.835 23.040 1.00 12.98 168 THR C N 1
ATOM 5087 C CA . THR C 1 170 ? 26.965 1.866 24.396 1.00 14.07 168 THR C CA 1
ATOM 5088 C C . THR C 1 170 ? 25.775 2.822 24.448 1.00 14.36 168 THR C C 1
ATOM 5089 O O . THR C 1 170 ? 25.901 3.961 24.025 1.00 16.21 168 THR C O 1
ATOM 5093 N N A MET C 1 171 ? 24.620 2.379 24.970 0.50 14.80 169 MET C N 1
ATOM 5094 N N B MET C 1 171 ? 24.673 2.357 25.050 0.50 13.47 169 MET C N 1
ATOM 5095 C CA A MET C 1 171 ? 23.461 3.268 25.069 0.50 15.59 169 MET C CA 1
ATOM 5096 C CA B MET C 1 171 ? 23.473 3.168 25.203 0.50 13.37 169 MET C CA 1
ATOM 5097 C C A MET C 1 171 ? 23.113 3.523 26.536 0.50 14.80 169 MET C C 1
ATOM 5098 C C B MET C 1 171 ? 23.308 3.594 26.655 0.50 13.50 169 MET C C 1
ATOM 5099 O O A MET C 1 171 ? 23.270 2.637 27.362 0.50 14.59 169 MET C O 1
ATOM 5100 O O B MET C 1 171 ? 23.780 2.923 27.577 0.50 11.62 169 MET C O 1
ATOM 5109 N N . ALA C 1 172 ? 22.673 4.751 26.861 1.00 12.88 170 ALA C N 1
ATOM 5110 C CA . ALA C 1 172 ? 22.314 5.159 28.213 1.00 13.21 170 ALA C CA 1
ATOM 5111 C C . ALA C 1 172 ? 20.794 5.104 28.408 1.00 13.12 170 ALA C C 1
ATOM 5112 O O . ALA C 1 172 ? 20.041 4.843 27.473 1.00 15.07 170 ALA C O 1
ATOM 5114 N N . LYS C 1 173 ? 20.354 5.540 29.584 1.00 14.73 171 LYS C N 1
ATOM 5115 C CA . LYS C 1 173 ? 18.947 5.842 29.839 1.00 14.50 171 LYS C CA 1
ATOM 5116 C C . LYS C 1 173 ? 18.462 6.955 28.910 1.00 14.63 171 LYS C C 1
ATOM 5117 O O . LYS C 1 173 ? 19.026 8.065 28.908 1.00 13.96 171 LYS C O 1
ATOM 5123 N N . TYR C 1 174 ? 17.373 6.691 28.171 1.00 15.07 172 TYR C N 1
ATOM 5124 C CA . TYR C 1 174 ? 16.717 7.727 27.380 1.00 15.21 172 TYR C CA 1
ATOM 5125 C C . TYR C 1 174 ? 15.983 8.708 28.304 1.00 15.13 172 TYR C C 1
ATOM 5126 O O . TYR C 1 174 ? 15.648 8.404 29.447 1.00 14.80 172 TYR C O 1
ATOM 5135 N N . GLN C 1 175 ? 15.812 9.931 27.804 1.00 15.65 173 GLN C N 1
ATOM 5136 C CA . GLN C 1 175 ? 15.315 11.052 28.592 1.00 19.00 173 GLN C CA 1
ATOM 5137 C C . GLN C 1 175 ? 14.498 11.965 27.686 1.00 17.93 173 GLN C C 1
ATOM 5138 O O . GLN C 1 175 ? 14.912 12.252 26.576 1.00 17.90 173 GLN C O 1
ATOM 5144 N N . GLN C 1 176 ? 13.359 12.445 28.187 1.00 18.62 174 GLN C N 1
ATOM 5145 C CA . GLN C 1 176 ? 12.524 13.392 27.471 1.00 22.21 174 GLN C CA 1
ATOM 5146 C C . GLN C 1 176 ? 13.190 14.769 27.476 1.00 22.42 174 GLN C C 1
ATOM 5147 O O . GLN C 1 176 ? 13.658 15.217 28.513 1.00 22.88 174 GLN C O 1
ATOM 5153 N N . GLU C 1 177 ? 13.260 15.416 26.304 1.00 22.40 175 GLU C N 1
ATOM 5154 C CA . GLU C 1 177 ? 13.700 16.806 26.196 1.00 25.17 175 GLU C CA 1
ATOM 5155 C C . GLU C 1 177 ? 12.713 17.567 25.313 1.00 27.00 175 GLU C C 1
ATOM 5156 O O . GLU C 1 177 ? 12.741 17.400 24.097 1.00 25.64 175 GLU C O 1
ATOM 5162 N N . GLY C 1 178 ? 11.824 18.344 25.930 1.00 32.09 176 GLY C N 1
ATOM 5163 C CA . GLY C 1 178 ? 10.737 18.952 25.178 1.00 32.46 176 GLY C CA 1
ATOM 5164 C C . GLY C 1 178 ? 9.822 17.865 24.629 1.00 30.45 176 GLY C C 1
ATOM 5165 O O . GLY C 1 178 ? 9.380 17.014 25.384 1.00 31.83 176 GLY C O 1
ATOM 5166 N N A ASP C 1 179 ? 9.572 17.873 23.313 0.50 33.37 177 ASP C N 1
ATOM 5167 N N B ASP C 1 179 ? 9.619 17.882 23.301 0.50 34.16 177 ASP C N 1
ATOM 5168 C CA A ASP C 1 179 ? 8.744 16.851 22.683 0.50 34.58 177 ASP C CA 1
ATOM 5169 C CA B ASP C 1 179 ? 8.758 16.923 22.623 0.50 36.00 177 ASP C CA 1
ATOM 5170 C C A ASP C 1 179 ? 9.617 15.866 21.890 0.50 31.84 177 ASP C C 1
ATOM 5171 C C B ASP C 1 179 ? 9.546 15.691 22.159 0.50 31.79 177 ASP C C 1
ATOM 5172 O O A ASP C 1 179 ? 9.180 15.289 20.890 0.50 30.45 177 ASP C O 1
ATOM 5173 O O B ASP C 1 179 ? 8.948 14.718 21.700 0.50 31.05 177 ASP C O 1
ATOM 5182 N N . ARG C 1 180 ? 10.877 15.716 22.309 1.00 30.40 178 ARG C N 1
ATOM 5183 C CA . ARG C 1 180 ? 11.748 14.679 21.761 1.00 28.08 178 ARG C CA 1
ATOM 5184 C C . ARG C 1 180 ? 12.161 13.720 22.877 1.00 24.47 178 ARG C C 1
ATOM 5185 O O . ARG C 1 180 ? 12.487 14.160 23.984 1.00 24.55 178 ARG C O 1
ATOM 5193 N N . LEU C 1 181 ? 12.149 12.412 22.595 1.00 19.46 179 LEU C N 1
ATOM 5194 C CA . LEU C 1 181 ? 12.716 11.439 23.524 1.00 18.98 179 LEU C CA 1
ATOM 5195 C C . LEU C 1 181 ? 14.116 11.106 23.014 1.00 17.06 179 LEU C C 1
ATOM 5196 O O . LEU C 1 181 ? 14.234 10.635 21.887 1.00 16.92 179 LEU C O 1
ATOM 5201 N N . LEU C 1 182 ? 15.162 11.384 23.811 1.00 16.66 180 LEU C N 1
ATOM 5202 C CA . LEU C 1 182 ? 16.540 11.281 23.325 1.00 14.91 180 LEU C CA 1
ATOM 5203 C C . LEU C 1 182 ? 17.270 10.125 24.014 1.00 14.02 180 LEU C C 1
ATOM 5204 O O . LEU C 1 182 ? 17.296 10.066 25.248 1.00 12.95 180 LEU C O 1
ATOM 5209 N N . LEU C 1 183 ? 17.901 9.282 23.197 1.00 13.73 181 LEU C N 1
ATOM 5210 C CA . LEU C 1 183 ? 18.733 8.169 23.642 1.00 14.32 181 LEU C CA 1
ATOM 5211 C C . LEU C 1 183 ? 20.204 8.496 23.422 1.00 12.34 181 LEU C C 1
ATOM 5212 O O . LEU C 1 183 ? 20.651 8.599 22.268 1.00 12.87 181 LEU C O 1
ATOM 5217 N N . PRO C 1 184 ? 21.003 8.639 24.497 1.00 11.93 182 PRO C N 1
ATOM 5218 C CA . PRO C 1 184 ? 22.444 8.841 24.325 1.00 12.89 182 PRO C CA 1
ATOM 5219 C C . PRO C 1 184 ? 23.079 7.554 23.813 1.00 13.00 182 PRO C C 1
ATOM 5220 O O . PRO C 1 184 ? 22.727 6.470 24.274 1.00 13.90 182 PRO C O 1
ATOM 5224 N N . LEU C 1 185 ? 23.974 7.705 22.850 1.00 13.10 183 LEU C N 1
ATOM 5225 C CA . LEU C 1 185 ? 24.613 6.576 22.217 1.00 13.97 183 LEU C CA 1
ATOM 5226 C C . LEU C 1 185 ? 26.074 6.970 22.026 1.00 13.09 183 LEU C C 1
ATOM 5227 O O . LEU C 1 185 ? 26.368 7.955 21.342 1.00 12.49 183 LEU C O 1
ATOM 5232 N N . SER C 1 186 ? 26.948 6.146 22.579 1.00 11.97 184 SER C N 1
ATOM 5233 C CA . SER C 1 186 ? 28.377 6.253 22.358 1.00 12.70 184 SER C CA 1
ATOM 5234 C C . SER C 1 186 ? 28.845 5.216 21.328 1.00 13.58 184 SER C C 1
ATOM 5235 O O . SER C 1 186 ? 28.441 4.058 21.367 1.00 13.79 184 SER C O 1
ATOM 5238 N N . VAL C 1 187 ? 29.723 5.650 20.440 1.00 12.50 185 VAL C N 1
ATOM 5239 C CA . VAL C 1 187 ? 30.295 4.809 19.399 1.00 13.00 185 VAL C CA 1
ATOM 5240 C C . VAL C 1 187 ? 31.803 4.946 19.523 1.00 13.78 185 VAL C C 1
ATOM 5241 O O . VAL C 1 187 ? 32.314 6.062 19.449 1.00 12.56 185 VAL C O 1
ATOM 5245 N N . GLN C 1 188 ? 32.528 3.819 19.676 1.00 12.46 186 GLN C N 1
ATOM 5246 C CA . GLN C 1 188 ? 33.958 3.901 19.884 1.00 12.21 186 GLN C CA 1
ATOM 5247 C C . GLN C 1 188 ? 34.621 2.986 18.869 1.00 13.61 186 GLN C C 1
ATOM 5248 O O . GLN C 1 188 ? 34.261 1.797 18.767 1.00 13.27 186 GLN C O 1
ATOM 5254 N N . VAL C 1 189 ? 35.510 3.608 18.082 1.00 12.31 187 VAL C N 1
ATOM 5255 C CA . VAL C 1 189 ? 36.108 2.937 16.933 1.00 12.55 187 VAL C CA 1
ATOM 5256 C C . VAL C 1 189 ? 37.623 3.089 16.935 1.00 12.23 187 VAL C C 1
ATOM 5257 O O . VAL C 1 189 ? 38.192 3.919 17.627 1.00 12.11 187 VAL C O 1
ATOM 5261 N N . HIS C 1 190 ? 38.249 2.298 16.056 1.00 12.54 188 HIS C N 1
ATOM 5262 C CA . HIS C 1 190 ? 39.669 2.416 15.749 1.00 12.17 188 HIS C CA 1
ATOM 5263 C C . HIS C 1 190 ? 39.853 3.282 14.516 1.00 12.34 188 HIS C C 1
ATOM 5264 O O . HIS C 1 190 ? 39.202 3.033 13.511 1.00 13.63 188 HIS C O 1
ATOM 5271 N N . HIS C 1 191 ? 40.751 4.267 14.582 1.00 12.39 189 HIS C N 1
ATOM 5272 C CA . HIS C 1 191 ? 40.861 5.230 13.502 1.00 12.81 189 HIS C CA 1
ATOM 5273 C C . HIS C 1 191 ? 41.480 4.601 12.245 1.00 13.20 189 HIS C C 1
ATOM 5274 O O . HIS C 1 191 ? 41.371 5.153 11.159 1.00 13.85 189 HIS C O 1
ATOM 5281 N N . ALA C 1 192 ? 42.118 3.430 12.383 1.00 14.18 190 ALA C N 1
ATOM 5282 C CA . ALA C 1 192 ? 42.683 2.743 11.213 1.00 13.94 190 ALA C CA 1
ATOM 5283 C C . ALA C 1 192 ? 41.599 2.372 10.212 1.00 14.65 190 ALA C C 1
ATOM 5284 O O . ALA C 1 192 ? 41.871 2.398 9.025 1.00 15.72 190 ALA C O 1
ATOM 5286 N N . VAL C 1 193 ? 40.381 2.059 10.675 1.00 14.42 191 VAL C N 1
ATOM 5287 C CA . VAL C 1 193 ? 39.310 1.595 9.777 1.00 14.98 191 VAL C CA 1
ATOM 5288 C C . VAL C 1 193 ? 38.143 2.584 9.686 1.00 15.77 191 VAL C C 1
ATOM 5289 O O . VAL C 1 193 ? 37.321 2.458 8.770 1.00 15.58 191 VAL C O 1
ATOM 5293 N N . CYS C 1 194 ? 38.023 3.506 10.648 1.00 16.11 192 CYS C N 1
ATOM 5294 C CA A CYS C 1 194 ? 36.922 4.465 10.672 0.70 14.51 192 CYS C CA 1
ATOM 5295 C CA B CYS C 1 194 ? 36.917 4.449 10.699 0.30 15.91 192 CYS C CA 1
ATOM 5296 C C . CYS C 1 194 ? 37.416 5.881 10.917 1.00 15.06 192 CYS C C 1
ATOM 5297 O O . CYS C 1 194 ? 38.115 6.152 11.880 1.00 16.42 192 CYS C O 1
ATOM 5302 N N . ASP C 1 195 ? 36.982 6.800 10.052 1.00 14.45 193 ASP C N 1
ATOM 5303 C CA . ASP C 1 195 ? 37.162 8.236 10.277 1.00 14.11 193 ASP C CA 1
ATOM 5304 C C . ASP C 1 195 ? 35.841 8.822 10.839 1.00 13.31 193 ASP C C 1
ATOM 5305 O O . ASP C 1 195 ? 34.835 8.139 10.966 1.00 12.26 193 ASP C O 1
ATOM 5310 N N . GLY C 1 196 ? 35.846 10.116 11.137 1.00 15.73 194 GLY C N 1
ATOM 5311 C CA . GLY C 1 196 ? 34.626 10.815 11.569 1.00 15.46 194 GLY C CA 1
ATOM 5312 C C . GLY C 1 196 ? 33.469 10.652 10.597 1.00 15.33 194 GLY C C 1
ATOM 5313 O O . GLY C 1 196 ? 32.334 10.445 11.019 1.00 15.90 194 GLY C O 1
ATOM 5314 N N . PHE C 1 197 ? 33.766 10.686 9.296 1.00 13.76 195 PHE C N 1
ATOM 5315 C CA . PHE C 1 197 ? 32.749 10.524 8.272 1.00 15.63 195 PHE C CA 1
ATOM 5316 C C . PHE C 1 197 ? 31.985 9.208 8.451 1.00 14.28 195 PHE C C 1
ATOM 5317 O O . PHE C 1 197 ? 30.766 9.181 8.379 1.00 13.41 195 PHE C O 1
ATOM 5325 N N . HIS C 1 198 ? 32.696 8.093 8.679 1.00 13.54 196 HIS C N 1
ATOM 5326 C CA . HIS C 1 198 ? 32.037 6.808 8.755 1.00 13.55 196 HIS C CA 1
ATOM 5327 C C . HIS C 1 198 ? 31.221 6.664 10.021 1.00 13.86 196 HIS C C 1
ATOM 5328 O O . HIS C 1 198 ? 30.168 6.001 10.006 1.00 15.30 196 HIS C O 1
ATOM 5335 N N . VAL C 1 199 ? 31.720 7.217 11.140 1.00 14.24 197 VAL C N 1
ATOM 5336 C CA . VAL C 1 199 ? 30.970 7.134 12.374 1.00 13.89 197 VAL C CA 1
ATOM 5337 C C . VAL C 1 199 ? 29.705 7.998 12.235 1.00 13.39 197 VAL C C 1
ATOM 5338 O O . VAL C 1 199 ? 28.604 7.614 12.651 1.00 15.06 197 VAL C O 1
ATOM 5342 N N . ALA C 1 200 ? 29.855 9.192 11.671 1.00 13.24 198 ALA C N 1
ATOM 5343 C CA . ALA C 1 200 ? 28.680 10.033 11.439 1.00 14.31 198 ALA C CA 1
ATOM 5344 C C . ALA C 1 200 ? 27.672 9.329 10.536 1.00 14.83 198 ALA C C 1
ATOM 5345 O O . ALA C 1 200 ? 26.457 9.357 10.800 1.00 15.21 198 ALA C O 1
ATOM 5347 N N . ARG C 1 201 ? 28.169 8.706 9.459 1.00 15.23 199 ARG C N 1
ATOM 5348 C CA . ARG C 1 201 ? 27.297 7.983 8.540 1.00 14.97 199 ARG C CA 1
ATOM 5349 C C . ARG C 1 201 ? 26.518 6.879 9.252 1.00 15.78 199 ARG C C 1
ATOM 5350 O O . ARG C 1 201 ? 25.325 6.689 8.990 1.00 15.70 199 ARG C O 1
ATOM 5358 N N . PHE C 1 202 ? 27.186 6.152 10.174 1.00 14.96 200 PHE C N 1
ATOM 5359 C CA . PHE C 1 202 ? 26.550 5.117 10.966 1.00 15.17 200 PHE C CA 1
ATOM 5360 C C . PHE C 1 202 ? 25.459 5.702 11.874 1.00 14.26 200 PHE C C 1
ATOM 5361 O O . PHE C 1 202 ? 24.364 5.171 11.948 1.00 14.59 200 PHE C O 1
ATOM 5369 N N . ILE C 1 203 ? 25.770 6.753 12.622 1.00 13.97 201 ILE C N 1
ATOM 5370 C CA . ILE C 1 203 ? 24.796 7.327 13.543 1.00 14.99 201 ILE C CA 1
ATOM 5371 C C . ILE C 1 203 ? 23.550 7.840 12.815 1.00 14.55 201 ILE C C 1
ATOM 5372 O O . ILE C 1 203 ? 22.434 7.614 13.289 1.00 15.14 201 ILE C O 1
ATOM 5377 N N . ASN C 1 204 ? 23.776 8.527 11.686 1.00 15.06 202 ASN C N 1
ATOM 5378 C CA . ASN C 1 204 ? 22.696 9.091 10.895 1.00 15.42 202 ASN C CA 1
ATOM 5379 C C . ASN C 1 204 ? 21.823 7.995 10.268 1.00 15.30 202 ASN C C 1
ATOM 5380 O O . ASN C 1 204 ? 20.596 8.148 10.179 1.00 14.28 202 ASN C O 1
ATOM 5385 N N . ARG C 1 205 ? 22.437 6.905 9.795 1.00 15.21 203 ARG C N 1
ATOM 5386 C CA . ARG C 1 205 ? 21.698 5.755 9.307 1.00 14.74 203 ARG C CA 1
ATOM 5387 C C . ARG C 1 205 ? 20.874 5.124 10.430 1.00 16.15 203 ARG C C 1
ATOM 5388 O O . ARG C 1 205 ? 19.714 4.780 10.220 1.00 15.85 203 ARG C O 1
ATOM 5396 N N . LEU C 1 206 ? 21.474 4.922 11.613 1.00 15.51 204 LEU C N 1
ATOM 5397 C CA . LEU C 1 206 ? 20.714 4.433 12.752 1.00 15.09 204 LEU C CA 1
ATOM 5398 C C . LEU C 1 206 ? 19.497 5.329 13.044 1.00 15.28 204 LEU C C 1
ATOM 5399 O O . LEU C 1 206 ? 18.384 4.823 13.357 1.00 15.68 204 LEU C O 1
ATOM 5404 N N . GLN C 1 207 ? 19.713 6.641 13.090 1.00 14.85 205 GLN C N 1
ATOM 5405 C CA . GLN C 1 207 ? 18.610 7.586 13.293 1.00 15.38 205 GLN C CA 1
ATOM 5406 C C . GLN C 1 207 ? 17.496 7.371 12.245 1.00 15.85 205 GLN C C 1
ATOM 5407 O O . GLN C 1 207 ? 16.311 7.373 12.593 1.00 14.37 205 GLN C O 1
ATOM 5413 N N A GLU C 1 208 ? 17.878 7.126 10.983 0.50 16.73 206 GLU C N 1
ATOM 5414 N N B GLU C 1 208 ? 17.887 7.185 10.974 0.50 17.08 206 GLU C N 1
ATOM 5415 C CA A GLU C 1 208 ? 16.909 6.911 9.910 0.50 17.78 206 GLU C CA 1
ATOM 5416 C CA B GLU C 1 208 ? 16.923 6.910 9.911 0.50 18.49 206 GLU C CA 1
ATOM 5417 C C A GLU C 1 208 ? 16.119 5.621 10.139 0.50 18.40 206 GLU C C 1
ATOM 5418 C C B GLU C 1 208 ? 16.099 5.676 10.279 0.50 18.87 206 GLU C C 1
ATOM 5419 O O A GLU C 1 208 ? 14.942 5.525 9.806 0.50 16.99 206 GLU C O 1
ATOM 5420 O O B GLU C 1 208 ? 14.874 5.701 10.231 0.50 18.43 206 GLU C O 1
ATOM 5431 N N . LEU C 1 209 ? 16.777 4.599 10.670 1.00 18.15 207 LEU C N 1
ATOM 5432 C CA . LEU C 1 209 ? 16.134 3.321 10.917 1.00 18.36 207 LEU C CA 1
ATOM 5433 C C . LEU C 1 209 ? 15.160 3.430 12.070 1.00 18.56 207 LEU C C 1
ATOM 5434 O O . LEU C 1 209 ? 14.080 2.839 12.012 1.00 17.66 207 LEU C O 1
ATOM 5439 N N . CYS C 1 210 ? 15.566 4.173 13.112 1.00 16.89 208 CYS C N 1
ATOM 5440 C CA . CYS C 1 210 ? 14.718 4.409 14.264 1.00 16.88 208 CYS C CA 1
ATOM 5441 C C . CYS C 1 210 ? 13.417 5.120 13.839 1.00 18.08 208 CYS C C 1
ATOM 5442 O O . CYS C 1 210 ? 12.396 4.924 14.495 1.00 18.38 208 CYS C O 1
ATOM 5445 N N . ASN C 1 211 ? 13.502 5.952 12.797 1.00 19.17 209 ASN C N 1
ATOM 5446 C CA . ASN C 1 211 ? 12.376 6.761 12.299 1.00 20.78 209 ASN C CA 1
ATOM 5447 C C . ASN C 1 211 ? 11.584 6.025 11.215 1.00 22.86 209 ASN C C 1
ATOM 5448 O O . ASN C 1 211 ? 10.643 6.586 10.664 1.00 26.12 209 ASN C O 1
ATOM 5453 N N . SER C 1 212 ? 11.980 4.800 10.884 1.00 21.83 210 SER C N 1
ATOM 5454 C CA . SER C 1 212 ? 11.341 3.998 9.849 1.00 25.11 210 SER C CA 1
ATOM 5455 C C . SER C 1 212 ? 10.443 2.907 10.443 1.00 24.48 210 SER C C 1
ATOM 5456 O O . SER C 1 212 ? 10.581 2.509 11.598 1.00 22.89 210 SER C O 1
ATOM 5459 N N . LYS C 1 213 ? 9.472 2.436 9.653 1.00 25.67 211 LYS C N 1
ATOM 5460 C CA . LYS C 1 213 ? 8.667 1.281 10.041 1.00 31.30 211 LYS C CA 1
ATOM 5461 C C . LYS C 1 213 ? 9.593 0.105 10.369 1.00 30.87 211 LYS C C 1
ATOM 5462 O O . LYS C 1 213 ?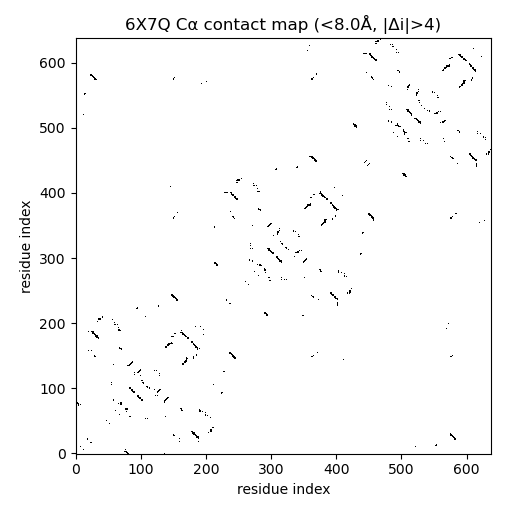 10.598 -0.103 9.704 1.00 32.17 211 LYS C O 1
ATOM 5468 N N . LEU C 1 214 ? 9.262 -0.608 11.436 1.00 36.91 212 LEU C N 1
ATOM 5469 C CA . LEU C 1 214 ? 9.953 -1.825 11.830 1.00 39.90 212 LEU C CA 1
ATOM 5470 C C . LEU C 1 214 ? 9.529 -2.996 10.939 1.00 52.42 212 LEU C C 1
ATOM 5471 O O . LEU C 1 214 ? 10.385 -3.762 10.477 1.00 55.72 212 LEU C O 1
ATOM 5476 N N . LYS C 1 215 ? 8.194 -3.099 10.763 1.00 63.54 213 LYS C N 1
ATOM 5477 C CA . LYS C 1 215 ? 7.492 -4.030 9.881 1.00 76.25 213 LYS C CA 1
ATOM 5478 C C . LYS C 1 215 ? 7.698 -3.654 8.403 1.00 81.43 213 LYS C C 1
ATOM 5479 O O . LYS C 1 215 ? 6.811 -2.945 7.872 1.00 78.38 213 LYS C O 1
#

Foldseek 3Di:
DWDFDPLVPDPCNVQLCCCQPVVPDWDKDKDWFFLQQLVVLPVPDDDDDPLLLQLLLQLLLLVDQLQQWFADPNTIIGDNGAWEWEKAADPVVRAIATDTWDHDNDSVVSVVRVVVRCVVPVNPRPNYVVPDDPPRYAYEYEAQPDDDRDDDDDDPDCNRPFNKHKYWYHWDDDVPTTIIMMMIMGISSRDDPVRVVSSSVSSSVCSNDNSD/DDKDFDDLVPDPCVVQLCCCQPVNPDWDKAKDKFFLQQLVVLCVPDPDDDPLVLQLLLQVLLLVDQLQQWFQDPNGIMGDNGAWEWEWAADPVVRAIATDTWDHDNQSVVSVVRVVVRCVVPVNPRPNYSPPDDDPRYAYEYEAQPADDRDDDDDDPDCNRPFHKHKYWYHWDDDVPTTIIIMMIMGISSRDDPVSVVSSSVSSSVVSNDNSD/DDKDFDDLVPDPCVVQLCCCQPVNPDWDKAKDKFFLLQLVVLCVPDPDDDPLVLQLLLQVLLLVDQLQQWFADPNGIMGDNGAWEWEWAADVVVRAIATDTFDHDPQSVVSVVRVVVRCVVDVVPRDNYVVDDDPPRYAYEYEAQPDADRDDDDDDPDCNRPFNKHKYWYHWDDDPSTTIIMMMIMGTSSRDDPVVVVSSSVSSSVVSNDNSD

Solvent-accessible surface area: 27471 Å² total; per-residue (Å²): 129,65,81,136,56,68,42,153,106,28,76,5,122,76,1,13,76,30,21,27,105,179,72,42,4,4,2,1,0,0,5,45,1,32,0,41,52,0,41,143,32,10,115,132,46,106,53,128,46,46,3,0,0,0,5,5,0,0,46,0,0,32,92,21,66,20,3,17,5,23,44,56,129,108,78,5,1,8,19,88,46,0,28,0,12,0,26,15,60,3,114,140,41,58,1,27,0,8,0,9,4,75,38,22,83,57,0,72,82,0,16,91,25,9,86,65,19,36,124,162,40,97,78,37,65,124,2,49,13,72,40,149,46,44,111,31,28,0,40,2,32,29,8,74,66,6,22,0,14,5,13,5,24,13,32,65,99,37,105,40,84,4,14,2,36,1,6,3,5,90,75,71,105,60,74,129,76,24,10,1,0,0,2,2,17,8,9,21,0,0,1,5,14,29,14,0,0,70,2,4,68,63,0,41,94,14,0,71,45,189,16,146,80,112,89,78,136,49,79,41,178,123,34,85,4,124,62,1,13,95,24,22,34,108,182,74,41,5,4,2,1,0,0,4,54,1,17,0,56,62,0,68,144,28,19,100,133,34,100,58,157,44,45,8,0,0,0,17,7,0,0,46,0,0,25,93,20,68,17,4,20,6,22,40,56,128,102,89,7,0,9,12,80,43,1,28,0,12,0,29,12,62,5,117,154,44,65,2,26,0,8,0,12,2,75,38,22,84,78,18,81,80,0,5,88,25,17,107,62,17,31,150,186,42,106,97,38,66,112,2,37,15,69,39,145,31,43,108,13,30,0,40,1,32,23,8,67,72,8,22,0,14,6,13,6,23,15,32,67,97,34,100,41,82,4,13,2,33,0,5,4,4,102,74,76,106,98,68,128,127,25,28,1,0,0,3,1,17,9,9,21,0,0,1,4,14,22,12,1,0,65,2,4,56,69,0,40,96,11,0,70,47,176,28,236,76,102,65,76,139,58,81,39,176,126,36,79,5,122,43,1,12,78,22,22,43,104,139,76,42,6,4,2,1,0,0,5,57,1,31,0,57,61,0,67,164,35,18,116,138,42,102,60,162,44,45,6,0,0,0,12,4,0,0,47,0,0,29,92,20,68,19,4,17,5,21,45,53,114,120,80,7,1,9,9,78,42,2,29,0,11,0,31,10,48,2,136,136,38,70,1,24,0,9,1,8,3,79,38,22,89,76,11,56,84,0,5,93,25,21,110,46,1,36,134,143,60,98,95,40,62,116,2,55,12,78,40,148,33,46,104,19,31,0,40,2,33,22,7,68,66,7,22,0,14,6,14,5,24,13,32,66,104,37,103,43,85,4,14,2,35,0,6,4,3,106,76,58,104,74,69,140,111,20,15,0,0,0,2,0,18,9,10,21,0,0,0,5,12,24,12,0,0,71,2,5,70,62,0,41,94,13,0,76,44,185,26,191

Secondary structure (DSSP, 8-state):
-EEE--GGG-TTHHHHHIIIIIS-EEEEEEEEEE-HHHHHHHHTSS--HHHHHHHHHHHHHTT-GGGSEEEETTEEEEESS-EEEEEEEETTTTEEEEEE----SSHHHHHHHHHHHHHHHTT--SSSTTSSPPSSEEEEEEETT---SEEEEEES--TT--S-EEEEE--EEETTEEEEEEEEEEETTT--HHHHHHHHHHHHHHHTS---/--EEE---TT-TTHHHHHIIIIIS-EEEEEEEEEE-HHHHHHHTT-SS-HHHHHHHHHHHHHHT-GGGSEEEETTEEEEES--EEEEEEEETTTTEEEEEE----SSHHHHHHHHHHHHHHHTT--SSSTTSSPPSSEEEEEEETTS--SEEEEEES--TT--S-EEEEE--EEETTEEEEEEEEEEETTT--HHHHHHHHHHHHHHHTS---/--EEE--STT-TTHHHHHIIIIIS-EEEEEEEEEE-HHHHHHHTT-SS-HHHHHHHHHHHHHTT-GGGSEEEETTEEEEES--EEEEEEEETTTTEEEEEE----SSHHHHHHHHHHHHHHHTT--SSSTTSSPPSSEEEEEEETTS--SEEEEEES--TT--S-EEEEE--EEETTEEEEEEEEEEETTT--HHHHHHHHHHHHHHHTS---

Radius of gyration: 24.81 Å; Cα contacts (8 Å, |Δi|>4): 1423; chains: 3; bounding box: 64×64×66 Å

Sequence (638 aa):
NYTKFDVKNWVRREHFEFYRHRLPCGFSLTSKIDITTLKKSLDDSAYKFYPVMIYLIAQAVNQFDELRMAIKDDELIVWDSVDPQFTVFHQETETFSALSCPYSSDIDQFMVNYLSVMERYKSSDTKLFPQGVTPENHLLNISSALPWVNFDSSFNLNVANFTDYFAPPIITMMAKYQQEGDRLLLPLSVQVHHAVCCDGFHVARFINRLQELCNSKLKGNYTKFDVKNWVRREHFEFYRHRLLPCGFSLTSKIDITTLKKSLDDSAYKFYPVMIYLIAQAVNQFDEELRMAIKDDELIVWDSSVDPQFTVFHQETETFSALSCPYSSDDIDQFMVNYLSVMERYKSDTKLFPQGVTPENHLLNISALLPWVNFDSSFNLNVANFTDYFAPIITMMAKYQQEGDRLLLPLSVVQVHHAVCDGFHVARFIINRLQELCNSKLKGNYTKFDVKNWVRREEHFEFYRHRLLPCGFSLTSKIDITTLKKSLDDSAYKFYPVMIYLIAQAVNQFDELRMAIKDDELIVWDSSVDPQFTVFHQQEETETFSALSSCPYSSDIDQFMMVNYLSVVMERYKSSDTKLFPQGVTPENHLNISSALLPWVNFDSSFNLNVANFTDYFAPIITMMAKYQQEGDDRLLLPLSVQVHHAVCCDGFHVARFINRLQEELCNSKLK

InterPro domains:
  IPR001707 Chloramphenicol acetyltransferase [PF00302] (1-205)
  IPR001707 Chloramphenicol acetyltransferase [PIRSF000440] (1-211)
  IPR001707 Chloramphenicol acetyltransferase [PTHR38474] (5-208)
  IPR001707 Chloramphenicol acetyltransferase [SM01059] (1-205)
  IPR018372 Chloramphenicol acetyltransferase, active site [PS00100] (186-196)
  IPR023213 Chloramphenicol acetyltransferase-like domain superfamily [G3DSA:3.30.559.10] (1-213)

B-factor: mean 22.48, std 10.28, range [8.69, 104.15]